Protein AF-A0A963AF24-F1 (afdb_monomer_lite)

Structure (mmCIF, N/CA/C/O backbone):
data_AF-A0A963AF24-F1
#
_entry.id   AF-A0A963AF24-F1
#
loop_
_atom_site.group_PDB
_atom_site.id
_atom_site.type_symbol
_atom_site.label_atom_id
_atom_site.label_alt_id
_atom_site.label_comp_id
_atom_site.label_asym_id
_atom_site.label_entity_id
_atom_site.label_seq_id
_atom_site.pdbx_PDB_ins_code
_atom_site.Cartn_x
_atom_site.Cartn_y
_atom_site.Cartn_z
_atom_site.occupancy
_atom_site.B_iso_or_equiv
_atom_site.auth_seq_id
_atom_site.auth_comp_id
_atom_site.auth_asym_id
_atom_site.auth_atom_id
_atom_site.pdbx_PDB_model_num
ATOM 1 N N . MET A 1 1 ? 6.919 -25.438 -30.144 1.00 64.38 1 MET A N 1
ATOM 2 C CA . MET A 1 1 ? 6.773 -24.049 -30.618 1.00 64.38 1 MET A CA 1
ATOM 3 C C . MET A 1 1 ? 5.311 -23.884 -30.975 1.00 64.38 1 MET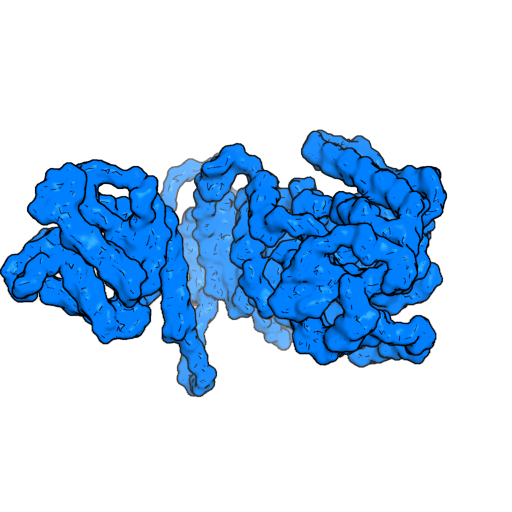 A C 1
ATOM 5 O O . MET A 1 1 ? 4.815 -24.747 -31.686 1.00 64.38 1 MET A O 1
ATOM 9 N N . VAL A 1 2 ? 4.622 -22.890 -30.414 1.00 81.25 2 VAL A N 1
ATOM 10 C CA . VAL A 1 2 ? 3.179 -22.693 -30.647 1.00 81.25 2 VAL A CA 1
ATOM 11 C C . VAL A 1 2 ? 2.986 -22.059 -32.022 1.00 81.25 2 VAL A C 1
ATOM 13 O O . VAL A 1 2 ? 3.573 -21.013 -32.298 1.00 81.25 2 VAL A O 1
ATOM 16 N N . LYS A 1 3 ? 2.185 -22.673 -32.889 1.00 89.19 3 LYS A N 1
ATOM 17 C CA . LYS A 1 3 ? 1.864 -22.167 -34.226 1.00 89.19 3 LYS A CA 1
ATOM 18 C C . LYS A 1 3 ? 0.645 -21.258 -34.165 1.00 89.19 3 LYS A C 1
ATOM 20 O O . LYS A 1 3 ? -0.447 -21.695 -33.807 1.00 89.19 3 LYS A O 1
ATOM 25 N N . ILE A 1 4 ? 0.807 -19.997 -34.544 1.00 91.94 4 ILE A N 1
ATOM 26 C CA . ILE A 1 4 ? -0.261 -18.995 -34.508 1.00 91.94 4 ILE A CA 1
ATOM 27 C C . ILE A 1 4 ? -0.569 -18.553 -35.932 1.00 91.94 4 ILE A C 1
ATOM 29 O O . ILE A 1 4 ? 0.299 -18.018 -36.617 1.00 91.94 4 ILE A O 1
ATOM 33 N N . TYR A 1 5 ? -1.814 -18.743 -36.361 1.00 93.44 5 TYR A N 1
ATOM 34 C CA . TYR A 1 5 ? -2.287 -18.319 -37.676 1.00 93.44 5 TYR A CA 1
ATOM 35 C C . TYR A 1 5 ? -3.059 -17.001 -37.586 1.00 93.44 5 TYR A C 1
ATOM 37 O O . TYR A 1 5 ? -4.019 -16.908 -36.817 1.00 93.44 5 TYR A O 1
ATOM 45 N N . ILE A 1 6 ? -2.670 -15.995 -38.378 1.00 92.88 6 ILE A N 1
ATOM 46 C CA . ILE A 1 6 ? -3.305 -14.665 -38.381 1.00 92.88 6 ILE A CA 1
ATOM 47 C C . ILE A 1 6 ? -4.100 -14.447 -39.672 1.00 92.88 6 ILE A C 1
ATOM 49 O O . ILE A 1 6 ? -3.539 -14.124 -40.727 1.00 92.88 6 ILE A O 1
ATOM 53 N N . SER A 1 7 ? -5.424 -14.528 -39.556 1.00 93.69 7 SER A N 1
ATOM 54 C CA . SER A 1 7 ? -6.385 -14.287 -40.632 1.00 93.69 7 SER A CA 1
ATOM 55 C C . SER A 1 7 ? -6.977 -12.881 -40.558 1.00 93.69 7 SER A C 1
ATOM 57 O O . SER A 1 7 ? -7.472 -12.453 -39.514 1.00 93.69 7 SER A O 1
ATOM 59 N N . SER A 1 8 ? -6.938 -12.165 -41.681 1.00 93.19 8 SER A N 1
ATOM 60 C CA . SER A 1 8 ? -7.681 -10.922 -41.900 1.00 93.19 8 SER A CA 1
ATOM 61 C C . SER A 1 8 ? -7.655 -10.543 -43.380 1.00 93.19 8 SER A C 1
ATOM 63 O O . SER A 1 8 ? -6.894 -11.110 -44.168 1.00 93.19 8 SER A O 1
ATOM 65 N N . THR A 1 9 ? -8.439 -9.537 -43.768 1.00 89.25 9 THR A N 1
ATOM 66 C CA . THR A 1 9 ? -8.157 -8.787 -44.998 1.00 89.25 9 THR A CA 1
ATOM 67 C C . THR A 1 9 ? -6.826 -8.038 -44.854 1.00 89.25 9 THR A C 1
ATOM 69 O O . THR A 1 9 ? -6.368 -7.789 -43.737 1.00 89.25 9 THR A O 1
ATOM 72 N N . PHE A 1 10 ? -6.145 -7.764 -45.972 1.00 85.94 10 PHE A N 1
ATOM 73 C CA . PHE A 1 10 ? -4.776 -7.241 -45.932 1.00 85.94 10 PHE A CA 1
ATOM 74 C C . PHE A 1 10 ? -4.718 -5.713 -45.972 1.00 85.94 10 PHE A C 1
ATOM 76 O O . PHE A 1 10 ? -4.342 -5.100 -44.983 1.00 85.94 10 PHE A O 1
ATOM 83 N N . GLU A 1 11 ? -5.098 -5.099 -47.096 1.00 83.19 11 GLU A N 1
ATOM 84 C CA . GLU A 1 11 ? -4.860 -3.667 -47.358 1.00 83.19 11 GLU A CA 1
ATOM 85 C C . GLU A 1 11 ? -5.408 -2.735 -46.267 1.00 83.19 11 GLU A C 1
ATOM 87 O O . GLU A 1 11 ? -4.736 -1.793 -45.860 1.00 83.19 11 GLU A O 1
ATOM 92 N N . ASP A 1 12 ? -6.602 -3.019 -45.747 1.00 88.31 12 ASP A N 1
ATOM 93 C CA . ASP A 1 12 ? -7.265 -2.203 -44.726 1.00 88.31 12 ASP A CA 1
ATOM 94 C C . ASP A 1 12 ? -6.718 -2.423 -43.310 1.00 88.31 12 ASP A C 1
ATOM 96 O O . ASP A 1 12 ? -6.892 -1.573 -42.438 1.00 88.31 12 ASP A O 1
ATOM 100 N N . LEU A 1 13 ? -6.042 -3.549 -43.075 1.00 91.62 13 LEU A N 1
ATOM 101 C CA . LEU A 1 13 ? -5.543 -3.959 -41.762 1.00 91.62 13 LEU A CA 1
ATOM 102 C C . LEU A 1 13 ? -4.023 -4.127 -41.727 1.00 91.62 13 LEU A C 1
ATOM 104 O O . LEU A 1 13 ? -3.492 -4.622 -40.738 1.00 91.62 13 LEU A O 1
ATOM 108 N N . LYS A 1 14 ? -3.297 -3.689 -42.756 1.00 87.56 14 LYS A N 1
ATOM 109 C CA . LYS A 1 14 ? -1.850 -3.897 -42.883 1.00 87.56 14 LYS A CA 1
ATOM 110 C C . LYS A 1 14 ? -1.076 -3.437 -41.643 1.00 87.56 14 LYS A C 1
ATOM 112 O O . LYS A 1 14 ? -0.329 -4.218 -41.062 1.00 87.56 14 LYS A O 1
ATOM 117 N N . GLU A 1 15 ? -1.330 -2.215 -41.173 1.00 84.25 15 GLU A N 1
ATOM 118 C CA . GLU A 1 15 ? -0.678 -1.674 -39.969 1.00 84.25 15 GLU A CA 1
ATOM 119 C C . GLU A 1 15 ? -1.105 -2.381 -38.672 1.00 84.25 15 GLU A C 1
ATOM 121 O O . GLU A 1 15 ? -0.341 -2.466 -37.711 1.00 84.25 15 GLU A O 1
ATOM 126 N N . TYR A 1 16 ? -2.338 -2.888 -38.634 1.00 90.94 16 TYR A N 1
ATOM 127 C CA . TYR A 1 16 ? -2.889 -3.625 -37.498 1.00 90.94 16 TYR A CA 1
ATOM 128 C C . TYR A 1 16 ? -2.245 -5.011 -37.392 1.00 90.94 16 TYR A C 1
ATOM 130 O O . TYR A 1 16 ? -1.816 -5.420 -36.313 1.00 90.94 16 TYR A O 1
ATOM 138 N N . ARG A 1 17 ? -2.125 -5.709 -38.526 1.00 90.06 17 ARG A N 1
ATOM 139 C CA . ARG A 1 17 ? -1.441 -7.000 -38.646 1.00 90.06 17 ARG A CA 1
ATOM 140 C C . ARG A 1 17 ? 0.031 -6.872 -38.294 1.00 90.06 17 ARG A C 1
ATOM 142 O O . ARG A 1 17 ? 0.529 -7.680 -37.519 1.00 90.06 17 ARG A O 1
ATOM 149 N N . GLU A 1 18 ? 0.707 -5.845 -38.804 1.00 84.62 18 GLU A N 1
ATOM 150 C CA . GLU A 1 18 ? 2.113 -5.595 -38.497 1.00 84.62 18 GLU A CA 1
ATOM 151 C C . GLU A 1 18 ? 2.326 -5.411 -36.991 1.00 84.62 18 GLU A C 1
ATOM 153 O O . GLU A 1 18 ? 3.177 -6.083 -36.413 1.00 84.62 18 GLU A O 1
ATOM 158 N N . ALA A 1 19 ? 1.495 -4.605 -36.322 1.00 82.56 19 ALA A N 1
ATOM 159 C CA . ALA A 1 19 ? 1.569 -4.429 -34.871 1.00 82.56 19 ALA A CA 1
ATOM 160 C C . ALA A 1 19 ? 1.388 -5.755 -34.104 1.00 82.56 19 ALA A C 1
ATOM 162 O O . ALA A 1 19 ? 2.150 -6.048 -33.180 1.00 82.56 19 ALA A O 1
ATOM 163 N N . VAL A 1 20 ? 0.422 -6.585 -34.512 1.00 85.75 20 VAL A N 1
ATOM 164 C CA . VAL A 1 20 ? 0.174 -7.907 -33.912 1.00 85.75 20 VAL A CA 1
ATOM 165 C C . VAL A 1 20 ? 1.356 -8.854 -34.139 1.00 85.75 20 VAL A C 1
ATOM 167 O O . VAL A 1 20 ? 1.854 -9.449 -33.185 1.00 85.75 20 VAL A O 1
ATOM 170 N N . VAL A 1 21 ? 1.837 -8.982 -35.378 1.00 82.38 21 VAL A N 1
ATOM 171 C CA . VAL A 1 21 ? 2.965 -9.857 -35.737 1.00 82.38 21 VAL A CA 1
ATOM 172 C C . VAL A 1 21 ? 4.227 -9.441 -34.984 1.00 82.38 21 VAL A C 1
ATOM 174 O O . VAL A 1 21 ? 4.920 -10.303 -34.445 1.00 82.38 21 VAL A O 1
ATOM 177 N N . GLN A 1 22 ? 4.513 -8.139 -34.898 1.00 78.38 22 GLN A N 1
ATOM 178 C CA . GLN A 1 22 ? 5.679 -7.618 -34.183 1.00 78.38 22 GLN A CA 1
ATOM 179 C C . GLN A 1 22 ? 5.627 -7.962 -32.690 1.00 78.38 22 GLN A C 1
ATOM 181 O O . GLN A 1 22 ? 6.621 -8.438 -32.145 1.00 78.38 22 GLN A O 1
ATOM 186 N N . LEU A 1 23 ? 4.480 -7.786 -32.021 1.00 72.06 23 LEU A N 1
ATOM 187 C CA . LEU A 1 23 ? 4.353 -8.153 -30.604 1.00 72.06 23 LEU A CA 1
ATOM 188 C C . LEU A 1 23 ? 4.392 -9.669 -30.381 1.00 72.06 23 LEU A C 1
ATOM 190 O O . LEU A 1 23 ? 5.038 -10.130 -29.440 1.00 72.06 23 LEU A O 1
ATOM 194 N N . LEU A 1 24 ? 3.766 -10.462 -31.254 1.00 77.19 24 LEU A N 1
ATOM 195 C CA . LEU A 1 24 ? 3.783 -11.919 -31.124 1.00 77.19 24 LEU A CA 1
ATOM 196 C C . LEU A 1 24 ? 5.180 -12.508 -31.360 1.00 77.19 24 LEU A C 1
ATOM 198 O O . LEU A 1 24 ? 5.581 -13.387 -30.594 1.00 77.19 24 LEU A O 1
ATOM 202 N N . LYS A 1 25 ? 5.940 -11.990 -32.342 1.00 72.62 25 LYS A N 1
ATOM 203 C CA . LYS A 1 25 ? 7.338 -12.383 -32.609 1.00 72.62 25 LYS A CA 1
ATOM 204 C C . LYS A 1 25 ? 8.274 -11.989 -31.453 1.00 72.62 25 LYS A C 1
ATOM 206 O O . LYS A 1 25 ? 9.169 -12.763 -31.125 1.00 72.62 25 LYS A O 1
ATOM 211 N N . LYS A 1 26 ? 8.033 -10.854 -30.777 1.00 57.94 26 LYS A N 1
ATOM 212 C CA . LYS A 1 26 ? 8.800 -10.415 -29.588 1.00 57.94 26 LYS A CA 1
ATOM 213 C C . LYS A 1 26 ? 8.676 -11.353 -28.378 1.00 57.94 26 LYS A C 1
ATOM 215 O O . LYS A 1 26 ? 9.557 -11.338 -27.529 1.00 57.94 26 LYS A O 1
ATOM 220 N N . GLY A 1 27 ? 7.622 -12.168 -28.294 1.00 53.84 27 GLY A N 1
ATOM 221 C CA . GLY A 1 27 ? 7.412 -13.096 -27.175 1.00 53.84 27 GLY A CA 1
ATOM 222 C C . GLY A 1 27 ? 8.244 -14.385 -27.209 1.00 53.84 27 GLY A C 1
ATOM 223 O O . GLY A 1 27 ? 8.290 -15.077 -26.198 1.00 53.84 27 GLY A O 1
ATOM 224 N N . GLY A 1 28 ? 8.902 -14.711 -28.332 1.00 53.56 28 GLY A N 1
ATOM 225 C CA . GLY A 1 28 ? 9.698 -15.938 -28.493 1.00 53.56 28 GLY A CA 1
ATOM 226 C C . GLY A 1 28 ? 8.873 -17.239 -28.496 1.00 53.56 28 GLY A C 1
ATOM 227 O O . GLY A 1 28 ? 7.708 -17.261 -28.115 1.00 53.56 28 GLY A O 1
ATOM 228 N N . GLY A 1 29 ? 9.450 -18.347 -28.984 1.00 62.84 29 GLY A N 1
ATOM 229 C CA . GLY A 1 29 ? 8.836 -19.688 -28.884 1.00 62.84 29 GLY A CA 1
ATOM 230 C C . GLY A 1 29 ? 7.552 -19.924 -29.700 1.00 62.84 29 GLY A C 1
ATOM 231 O O . GLY A 1 29 ? 6.893 -20.957 -29.524 1.00 62.84 29 GLY A O 1
ATOM 232 N N . ARG A 1 30 ? 7.222 -19.006 -30.615 1.00 78.75 30 ARG A N 1
ATOM 233 C CA . ARG A 1 30 ? 6.021 -19.021 -31.457 1.00 78.75 30 ARG A CA 1
ATOM 234 C C . ARG A 1 30 ? 6.399 -18.988 -32.932 1.00 78.75 30 ARG A C 1
ATOM 236 O O . ARG A 1 30 ? 7.266 -18.218 -33.337 1.00 78.75 30 ARG A O 1
ATOM 243 N N . GLU A 1 31 ? 5.709 -19.785 -33.729 1.00 83.38 31 GLU A N 1
ATOM 244 C CA . GLU A 1 31 ? 5.783 -19.750 -35.185 1.00 83.38 31 GLU A CA 1
ATOM 245 C C . GLU A 1 31 ? 4.555 -18.993 -35.692 1.00 83.38 31 GLU A C 1
ATOM 247 O O . GLU A 1 31 ? 3.421 -19.412 -35.457 1.00 83.38 31 GLU A O 1
ATOM 252 N N . ILE A 1 32 ? 4.769 -17.841 -36.330 1.00 84.56 32 ILE A N 1
ATOM 253 C CA . ILE A 1 32 ? 3.676 -17.000 -36.826 1.00 84.56 32 ILE A CA 1
ATOM 254 C C . ILE A 1 32 ? 3.457 -17.308 -38.301 1.00 84.56 32 ILE A C 1
ATOM 256 O O . ILE A 1 32 ? 4.332 -17.060 -39.124 1.00 84.56 32 ILE A O 1
ATOM 260 N N . LEU A 1 33 ? 2.276 -17.827 -38.621 1.00 82.25 33 LEU A N 1
ATOM 261 C CA . LEU A 1 33 ? 1.818 -18.066 -39.980 1.00 82.25 33 LEU A CA 1
ATOM 262 C C . LEU A 1 33 ? 0.947 -16.879 -40.394 1.00 82.25 33 LEU A C 1
ATOM 264 O O . LEU A 1 33 ? -0.201 -16.733 -39.962 1.00 82.25 33 LEU A O 1
ATOM 268 N N . ALA A 1 34 ? 1.527 -15.989 -41.194 1.00 75.94 34 ALA A N 1
ATOM 269 C CA . ALA A 1 34 ? 0.881 -14.776 -41.670 1.00 75.94 34 ALA A CA 1
ATOM 270 C C . ALA A 1 34 ? 1.084 -14.619 -43.183 1.00 75.94 34 ALA A C 1
ATOM 272 O O . ALA A 1 34 ? 2.007 -15.183 -43.772 1.00 75.94 34 ALA A O 1
ATOM 273 N N . MET A 1 35 ? 0.193 -13.871 -43.834 1.00 66.25 35 MET A N 1
ATOM 274 C CA . MET A 1 35 ? 0.180 -13.744 -45.293 1.00 66.25 35 MET A CA 1
ATOM 275 C C . MET A 1 35 ? 1.401 -13.031 -45.893 1.00 66.25 35 MET A C 1
ATOM 277 O O . MET A 1 35 ? 1.653 -13.133 -47.089 1.00 66.25 35 MET A O 1
ATOM 281 N N . GLU A 1 36 ? 2.160 -12.336 -45.060 1.00 64.00 36 GLU A N 1
ATOM 282 C CA . GLU A 1 36 ? 3.356 -11.568 -45.384 1.00 64.00 36 GLU A CA 1
ATOM 283 C C . GLU A 1 36 ? 4.596 -12.450 -45.587 1.00 64.00 36 GLU A C 1
ATOM 285 O O . GLU A 1 36 ? 5.526 -12.048 -46.282 1.00 64.00 36 GLU A O 1
ATOM 290 N N . ASP A 1 37 ? 4.595 -13.655 -45.012 1.00 56.22 37 ASP A N 1
ATOM 291 C CA . ASP A 1 37 ? 5.736 -14.575 -45.030 1.00 56.22 37 ASP A CA 1
ATOM 292 C C . ASP A 1 37 ? 5.703 -15.531 -46.255 1.00 56.22 37 ASP A C 1
ATOM 294 O O . ASP A 1 37 ? 6.592 -16.368 -46.430 1.00 56.22 37 ASP A O 1
ATOM 298 N N . TYR A 1 38 ? 4.713 -15.404 -47.155 1.00 60.25 38 TYR A N 1
ATOM 299 C CA . TYR A 1 38 ? 4.668 -16.175 -48.406 1.00 60.25 38 TYR A CA 1
ATOM 300 C C . TYR A 1 38 ? 5.493 -15.490 -49.509 1.00 60.25 38 TYR A C 1
ATOM 302 O O . TYR A 1 38 ? 5.219 -14.361 -49.913 1.00 60.25 38 TYR A O 1
ATOM 310 N N . LEU A 1 39 ? 6.509 -16.197 -50.019 1.00 43.81 39 LEU A N 1
ATOM 311 C CA . LEU A 1 39 ? 7.390 -15.723 -51.091 1.00 43.81 39 LEU A CA 1
ATOM 312 C C . LEU A 1 39 ? 6.596 -15.307 -52.338 1.00 43.81 39 LEU A C 1
ATOM 314 O O . LEU A 1 39 ? 5.686 -16.008 -52.776 1.00 43.81 39 LEU A O 1
ATOM 318 N N . ALA A 1 40 ? 6.988 -14.175 -52.927 1.00 41.09 40 ALA A N 1
ATOM 319 C CA . ALA A 1 40 ? 6.382 -13.585 -54.114 1.00 41.09 40 ALA A CA 1
ATOM 320 C C . ALA A 1 40 ? 6.554 -14.478 -55.356 1.00 41.09 40 ALA A C 1
ATOM 322 O O . ALA A 1 40 ? 7.473 -14.275 -56.149 1.00 41.09 40 ALA A O 1
ATOM 323 N N . LYS A 1 41 ? 5.678 -15.474 -55.505 1.00 38.25 41 LYS A N 1
ATOM 324 C CA . LYS A 1 41 ? 5.239 -16.098 -56.760 1.00 38.25 41 LYS A CA 1
ATOM 325 C C . LYS A 1 41 ? 4.058 -17.034 -56.460 1.00 38.25 41 LYS A C 1
ATOM 327 O O . LYS A 1 41 ? 4.168 -17.933 -55.637 1.00 38.25 41 LYS A O 1
ATOM 332 N N . ASP A 1 42 ? 2.971 -16.780 -57.183 1.00 39.28 42 ASP A N 1
ATOM 333 C CA . ASP A 1 42 ? 1.730 -17.555 -57.320 1.00 39.28 42 ASP A CA 1
ATOM 334 C C . ASP A 1 42 ? 0.642 -17.393 -56.240 1.00 39.28 42 ASP A C 1
ATOM 336 O O . ASP A 1 42 ? 0.876 -17.394 -55.034 1.00 39.28 42 ASP A O 1
ATOM 340 N N . GLN A 1 43 ? -0.590 -17.182 -56.725 1.00 51.22 43 GLN A N 1
ATOM 341 C CA . GLN A 1 43 ? -1.811 -16.976 -55.942 1.00 51.22 43 GLN A CA 1
ATOM 342 C C . GLN A 1 43 ? -1.958 -18.034 -54.846 1.00 51.22 43 GLN A C 1
ATOM 344 O O . GLN A 1 43 ? -1.800 -19.219 -55.120 1.00 51.22 43 GLN A O 1
ATOM 349 N N . ARG A 1 44 ? -2.333 -17.602 -53.634 1.00 57.78 44 ARG A N 1
ATOM 350 C CA . ARG A 1 44 ? -2.631 -18.463 -52.479 1.00 57.78 44 ARG A CA 1
ATOM 351 C C . ARG A 1 44 ? -3.677 -19.520 -52.882 1.00 57.78 44 ARG A C 1
ATOM 353 O O . ARG A 1 44 ? -4.841 -19.153 -53.066 1.00 57.78 44 ARG A O 1
ATOM 360 N N . PRO A 1 45 ? -3.327 -20.812 -53.027 1.00 68.19 45 PRO A N 1
ATOM 361 C CA . PRO A 1 45 ? -4.342 -21.838 -53.201 1.00 68.19 45 PRO A CA 1
ATOM 362 C C . PRO A 1 45 ? -5.148 -21.892 -51.901 1.00 68.19 45 PRO A C 1
ATOM 364 O O . PRO A 1 45 ? -4.558 -21.961 -50.820 1.00 68.19 45 PRO A O 1
ATOM 367 N N . LEU A 1 46 ? -6.480 -21.818 -51.993 1.00 79.44 46 LEU A N 1
ATOM 368 C CA . LEU A 1 46 ? -7.380 -21.875 -50.833 1.00 79.44 46 LEU A CA 1
ATOM 369 C C . LEU A 1 46 ? -7.013 -23.046 -49.905 1.00 79.44 46 LEU A C 1
ATOM 371 O O . LEU A 1 46 ? -6.939 -22.866 -48.695 1.00 79.44 46 LEU A O 1
ATOM 375 N N . GLU A 1 47 ? -6.693 -24.201 -50.490 1.00 79.69 47 GLU A N 1
ATOM 376 C CA . GLU A 1 47 ? -6.281 -25.422 -49.789 1.00 79.69 47 GLU A CA 1
ATOM 377 C C . GLU A 1 47 ? -5.102 -25.188 -48.836 1.00 79.69 47 GLU A C 1
ATOM 379 O O . GLU A 1 47 ? -5.202 -25.522 -47.661 1.00 79.69 47 GLU A O 1
ATOM 384 N N . LYS A 1 48 ? -4.052 -24.480 -49.271 1.00 80.19 48 LYS A N 1
ATOM 385 C CA . LYS A 1 48 ? -2.888 -24.195 -48.418 1.00 80.19 48 LYS A CA 1
ATOM 386 C C . LYS A 1 48 ? -3.241 -23.329 -47.204 1.00 80.19 48 LYS A C 1
ATOM 388 O O . LYS A 1 48 ? -2.713 -23.547 -46.121 1.00 80.19 48 LYS A O 1
ATOM 393 N N . CYS A 1 49 ? -4.140 -22.356 -47.366 1.00 83.06 49 CYS A N 1
ATOM 394 C CA . CYS A 1 49 ? -4.590 -21.523 -46.243 1.00 83.06 49 CYS A CA 1
ATOM 395 C C . CYS A 1 49 ? -5.335 -22.367 -45.207 1.00 83.06 49 CYS A C 1
ATOM 397 O O . CYS A 1 49 ? -5.147 -22.194 -44.008 1.00 83.06 49 CYS A O 1
ATOM 399 N N . LEU A 1 50 ? -6.181 -23.286 -45.678 1.00 86.81 50 LEU A N 1
ATOM 400 C CA . LEU A 1 50 ? -6.945 -24.174 -44.810 1.00 86.81 50 LEU A CA 1
ATOM 401 C C . LEU A 1 50 ? -6.044 -25.201 -44.115 1.00 86.81 50 LEU A C 1
ATOM 403 O O . LEU A 1 50 ? -6.276 -25.482 -42.941 1.00 86.81 50 LEU A O 1
ATOM 407 N N . ASP A 1 51 ? -5.005 -25.697 -44.790 1.00 84.25 51 ASP A N 1
ATOM 408 C CA . ASP A 1 51 ? -3.997 -26.587 -44.203 1.00 84.25 51 ASP A CA 1
ATOM 409 C C . ASP A 1 51 ? -3.176 -25.875 -43.120 1.00 84.25 51 ASP A C 1
ATOM 411 O O . ASP A 1 51 ? -3.000 -26.414 -42.026 1.00 84.25 51 ASP A O 1
ATOM 415 N N . ASP A 1 52 ? -2.739 -24.637 -43.372 1.00 84.56 52 ASP A N 1
ATOM 416 C CA . ASP A 1 52 ? -2.004 -23.830 -42.391 1.00 84.56 52 ASP A CA 1
ATOM 417 C C . ASP A 1 52 ? -2.882 -23.496 -41.169 1.00 84.56 52 ASP A C 1
ATOM 419 O O . ASP A 1 52 ? -2.418 -23.571 -40.028 1.00 84.56 52 ASP A O 1
ATOM 423 N N . VAL A 1 53 ? -4.175 -23.199 -41.377 1.00 88.94 53 VAL A N 1
ATOM 424 C CA . VAL A 1 53 ? -5.146 -23.051 -40.279 1.00 88.94 53 VAL A CA 1
ATOM 425 C C . VAL A 1 53 ? -5.311 -24.365 -39.529 1.00 88.94 53 VAL A C 1
ATOM 427 O O . VAL A 1 53 ? -5.335 -24.356 -38.302 1.00 88.94 53 VAL A O 1
ATOM 430 N N . ALA A 1 54 ? -5.432 -25.501 -40.215 1.00 86.62 54 ALA A N 1
ATOM 431 C CA . ALA A 1 54 ? -5.585 -26.801 -39.567 1.00 86.62 54 ALA A CA 1
ATOM 432 C C . ALA A 1 54 ? -4.353 -27.154 -38.717 1.00 86.62 54 ALA A C 1
ATOM 434 O O . ALA A 1 54 ? -4.513 -27.612 -37.586 1.00 86.62 54 ALA A O 1
ATOM 435 N N . ALA A 1 55 ? -3.154 -26.850 -39.215 1.00 83.94 55 ALA A N 1
ATOM 436 C CA . ALA A 1 55 ? -1.876 -27.123 -38.566 1.00 83.94 55 ALA A CA 1
ATOM 437 C C . ALA A 1 55 ? -1.494 -26.134 -37.449 1.00 83.94 55 ALA A C 1
ATOM 439 O O . ALA A 1 55 ? -0.511 -26.385 -36.749 1.00 83.94 55 ALA A O 1
ATOM 440 N N . SER A 1 56 ? -2.217 -25.020 -37.280 1.00 91.25 56 SER A N 1
ATOM 441 C CA . SER A 1 56 ? -1.942 -24.064 -36.204 1.00 91.25 56 SER A CA 1
ATOM 442 C C . SER A 1 56 ? -2.487 -24.529 -34.849 1.00 91.25 56 SER A C 1
ATOM 444 O O . SER A 1 56 ? -3.468 -25.267 -34.769 1.00 91.25 56 SER A O 1
ATOM 446 N N . ASP A 1 57 ? -1.882 -24.067 -33.762 1.00 87.88 57 ASP A N 1
ATOM 447 C CA . ASP A 1 57 ? -2.375 -24.286 -32.400 1.00 87.88 57 ASP A CA 1
ATOM 448 C C . ASP A 1 57 ? -3.398 -23.211 -32.006 1.00 87.88 57 ASP A C 1
ATOM 450 O O . ASP A 1 57 ? -4.391 -23.486 -31.332 1.00 87.88 57 ASP A O 1
ATOM 454 N N . VAL A 1 58 ? -3.180 -21.981 -32.484 1.00 92.00 58 VAL A N 1
ATOM 455 C CA . VAL A 1 58 ? -4.034 -20.817 -32.227 1.00 92.00 58 VAL A CA 1
ATOM 456 C C . VAL A 1 58 ? -4.424 -20.158 -33.548 1.00 92.00 58 VAL A C 1
ATOM 458 O O . VAL A 1 58 ? -3.596 -19.984 -34.446 1.00 92.00 58 VAL A O 1
ATOM 461 N N . TYR A 1 59 ? -5.692 -19.772 -33.668 1.00 95.25 59 TYR A N 1
ATOM 462 C CA . TYR A 1 59 ? -6.217 -18.974 -34.772 1.00 95.25 59 TYR A CA 1
ATOM 463 C C . TYR A 1 59 ? -6.636 -17.587 -34.276 1.00 95.25 59 TYR A C 1
ATOM 465 O O . TYR A 1 59 ? -7.436 -17.468 -33.344 1.00 95.25 59 TYR A O 1
ATOM 473 N N . ILE A 1 60 ? -6.130 -16.547 -34.937 1.00 95.25 60 ILE A N 1
ATOM 474 C CA . ILE A 1 60 ? -6.449 -15.141 -34.685 1.00 95.25 60 ILE A CA 1
ATOM 475 C C . ILE A 1 60 ? -7.168 -14.584 -35.916 1.00 95.25 60 ILE A C 1
ATOM 477 O O . ILE A 1 60 ? -6.550 -14.398 -36.962 1.00 95.25 60 ILE A O 1
ATOM 481 N N . GLY A 1 61 ? -8.470 -14.317 -35.795 1.00 95.31 61 GLY A N 1
ATOM 482 C CA . GLY A 1 61 ? -9.278 -13.685 -36.842 1.00 95.31 61 GLY A CA 1
ATOM 483 C C . GLY A 1 61 ? -9.524 -12.210 -36.541 1.00 95.31 61 GLY A C 1
ATOM 484 O O . GLY A 1 61 ? -10.152 -11.899 -35.529 1.00 95.31 61 GLY A O 1
ATOM 485 N N . ILE A 1 62 ? -9.052 -11.310 -37.405 1.00 96.62 62 ILE A N 1
ATOM 486 C CA . ILE A 1 62 ? -9.214 -9.855 -37.270 1.00 96.62 62 ILE A CA 1
ATOM 487 C C . ILE A 1 62 ? -10.131 -9.373 -38.395 1.00 96.62 62 ILE A C 1
ATOM 489 O O . ILE A 1 62 ? -9.797 -9.526 -39.571 1.00 96.62 62 ILE A O 1
ATOM 493 N N . PHE A 1 63 ? -11.272 -8.775 -38.046 1.00 95.25 63 PHE A N 1
ATOM 494 C CA . PHE A 1 63 ? -12.258 -8.325 -39.030 1.00 95.25 63 PHE A CA 1
ATOM 495 C C . PHE A 1 63 ? -12.655 -6.862 -38.816 1.00 95.25 63 PHE A C 1
ATOM 497 O O . PHE A 1 63 ? -12.954 -6.425 -37.701 1.00 95.25 63 PHE A O 1
ATOM 504 N N . ALA A 1 64 ? -12.676 -6.117 -39.921 1.00 93.88 64 ALA A N 1
ATOM 505 C CA . ALA A 1 64 ? -13.101 -4.725 -39.974 1.00 93.88 64 ALA A CA 1
ATOM 506 C C . ALA A 1 64 ? -14.317 -4.570 -40.903 1.00 93.88 64 ALA A C 1
ATOM 508 O O . ALA A 1 64 ? -15.358 -5.175 -40.650 1.00 93.88 64 ALA A O 1
ATOM 509 N N . TRP A 1 65 ? -14.198 -3.764 -41.956 1.00 93.38 65 TRP A N 1
ATOM 510 C CA . TRP A 1 65 ? -15.315 -3.357 -42.817 1.00 93.38 65 TRP A CA 1
ATOM 511 C C . TRP A 1 65 ? -15.289 -3.983 -44.215 1.00 93.38 65 TRP A C 1
ATOM 513 O O . TRP A 1 65 ? -16.142 -3.668 -45.042 1.00 93.38 65 TRP A O 1
ATOM 523 N N . ARG A 1 66 ? -14.328 -4.876 -44.478 1.00 92.00 66 ARG A N 1
ATOM 524 C CA . ARG A 1 66 ? -14.184 -5.578 -45.756 1.00 92.00 66 ARG A CA 1
ATOM 525 C C . ARG A 1 66 ? -14.473 -7.062 -45.618 1.00 92.00 66 ARG A C 1
ATOM 527 O O . ARG A 1 66 ? -13.983 -7.711 -44.694 1.00 92.00 66 ARG A O 1
ATOM 534 N N . TYR A 1 67 ? -15.208 -7.617 -46.575 1.00 91.69 67 TYR A N 1
ATOM 535 C CA . TYR A 1 67 ? -15.500 -9.047 -46.633 1.00 91.69 67 TYR A CA 1
ATOM 536 C C . TYR A 1 67 ? -14.300 -9.872 -47.119 1.00 91.69 67 TYR A C 1
ATOM 538 O O . TYR A 1 67 ? -14.052 -10.979 -46.637 1.00 91.69 67 TYR A O 1
ATOM 546 N N . GLY A 1 68 ? -13.519 -9.307 -48.043 1.00 88.88 68 GLY A N 1
ATOM 547 C CA . GLY A 1 68 ? -12.316 -9.924 -48.597 1.00 88.88 68 GLY A CA 1
ATOM 548 C C . GLY A 1 68 ? -12.544 -10.705 -49.894 1.00 88.88 68 GLY A C 1
ATOM 549 O O . GLY A 1 68 ? -13.620 -10.706 -50.485 1.00 88.88 68 GLY A O 1
ATOM 550 N N . PHE A 1 69 ? -11.480 -11.352 -50.372 1.00 87.69 69 PHE A N 1
ATOM 551 C CA . PHE A 1 69 ? -11.463 -12.036 -51.666 1.00 87.69 69 PHE A CA 1
ATOM 552 C C . PHE A 1 69 ? -12.230 -13.368 -51.637 1.00 87.69 69 PHE A C 1
ATOM 554 O O . PHE A 1 69 ? -12.022 -14.184 -50.738 1.00 87.69 69 PHE A O 1
ATOM 561 N N . ILE A 1 70 ? -13.063 -13.606 -52.657 1.00 89.62 70 ILE A N 1
ATOM 562 C CA . ILE A 1 70 ? -13.841 -14.840 -52.844 1.00 89.62 70 ILE A CA 1
ATOM 563 C C . ILE A 1 70 ? -13.150 -15.715 -53.906 1.00 89.62 70 ILE A C 1
ATOM 565 O O . ILE A 1 70 ? -13.129 -15.343 -55.086 1.00 89.62 70 ILE A O 1
ATOM 569 N N . PRO A 1 71 ? -12.592 -16.882 -53.536 1.00 85.81 71 PRO A N 1
ATOM 570 C CA . PRO A 1 71 ? -11.975 -17.795 -54.489 1.00 85.81 71 PRO A CA 1
ATOM 571 C C . PRO A 1 71 ? -13.038 -18.439 -55.388 1.00 85.81 71 PRO A C 1
ATOM 573 O O . PRO A 1 71 ? -14.124 -18.791 -54.928 1.00 85.81 71 PRO A O 1
ATOM 576 N N . LYS A 1 72 ? -12.717 -18.597 -56.680 1.00 82.25 72 LYS A N 1
ATOM 577 C CA . LYS A 1 72 ? -13.640 -19.132 -57.703 1.00 82.25 72 LYS A CA 1
ATOM 578 C C . LYS A 1 72 ? -13.708 -20.664 -57.748 1.00 82.25 72 LYS A C 1
ATOM 580 O O . LYS A 1 72 ? -14.669 -21.207 -58.280 1.00 82.25 72 LYS A O 1
ATOM 585 N N . GLN A 1 73 ? -12.680 -21.353 -57.254 1.00 78.62 73 GLN A N 1
ATOM 586 C CA . GLN A 1 73 ? -12.557 -22.815 -57.286 1.00 78.62 73 GLN A CA 1
ATOM 587 C C . GLN A 1 73 ? -12.833 -23.388 -55.888 1.00 78.62 73 GLN A C 1
ATOM 589 O O . GLN A 1 73 ? -12.460 -22.763 -54.899 1.00 78.62 73 GLN A O 1
ATOM 594 N N . ASN A 1 74 ? -13.482 -24.556 -55.809 1.00 75.38 74 ASN A N 1
ATOM 595 C CA . ASN A 1 74 ? -13.777 -25.285 -54.562 1.00 75.38 74 ASN A CA 1
ATOM 596 C C . ASN A 1 74 ? -14.510 -24.458 -53.477 1.00 75.38 74 ASN A C 1
ATOM 598 O O . ASN A 1 74 ? -14.292 -24.651 -52.285 1.00 75.38 74 ASN A O 1
ATOM 602 N N . ASN A 1 75 ? -15.396 -23.543 -53.891 1.00 87.06 75 ASN A N 1
ATOM 603 C CA . ASN A 1 75 ? -16.124 -22.624 -53.005 1.00 87.06 75 ASN A CA 1
ATOM 604 C C . ASN A 1 75 ? -17.601 -22.455 -53.437 1.00 87.06 75 ASN A C 1
ATOM 606 O O . ASN A 1 75 ? -17.980 -21.395 -53.945 1.00 87.06 75 ASN A O 1
ATOM 610 N N . PRO A 1 76 ? -18.438 -23.503 -53.300 1.00 84.81 76 PRO A N 1
ATOM 611 C CA . PRO A 1 76 ? -19.828 -23.491 -53.773 1.00 84.81 76 PRO A CA 1
ATOM 612 C C . PRO A 1 76 ? -20.690 -22.427 -53.076 1.00 84.81 76 PRO A C 1
ATOM 614 O O . PRO A 1 76 ? -21.551 -21.827 -53.716 1.00 84.81 76 PRO A O 1
ATOM 617 N N . ASP A 1 77 ? -20.394 -22.127 -51.809 1.00 87.19 77 ASP A N 1
ATOM 618 C CA . ASP A 1 77 ? -21.106 -21.123 -51.007 1.00 87.19 77 ASP A CA 1
ATOM 619 C C . ASP A 1 77 ? -20.597 -19.688 -51.232 1.00 87.19 77 ASP A C 1
ATOM 621 O O . ASP A 1 77 ? -21.060 -18.751 -50.579 1.00 87.19 77 ASP A O 1
ATOM 625 N N . GLN A 1 78 ? -19.631 -19.504 -52.142 1.00 89.56 78 GLN A N 1
ATOM 626 C CA . GLN A 1 78 ? -19.046 -18.214 -52.521 1.00 89.56 78 GLN A CA 1
ATOM 627 C C . GLN A 1 78 ? -18.556 -17.366 -51.332 1.00 89.56 78 GLN A C 1
ATOM 629 O O . GLN A 1 78 ? -18.734 -16.144 -51.316 1.00 89.56 78 GLN A O 1
ATOM 634 N N . LYS A 1 79 ? -17.926 -18.004 -50.343 1.00 92.69 79 LYS A N 1
ATOM 635 C CA . LYS A 1 79 ? -17.413 -17.365 -49.120 1.00 92.69 79 LYS A CA 1
ATOM 636 C C . LYS A 1 79 ? -16.042 -16.737 -49.336 1.00 92.69 79 LYS A C 1
ATOM 638 O O . LYS A 1 79 ? -15.296 -17.191 -50.203 1.00 92.69 79 LYS A O 1
ATOM 643 N N . SER A 1 80 ? -15.686 -15.705 -48.574 1.00 91.56 80 SER A N 1
ATOM 644 C CA . SER A 1 80 ? -14.329 -15.149 -48.639 1.00 91.56 80 SER A CA 1
ATOM 645 C C . SER A 1 80 ? -13.293 -16.103 -48.031 1.00 91.56 80 SER A C 1
ATOM 647 O O . SER A 1 80 ? -13.630 -16.964 -47.218 1.00 91.56 80 SER A O 1
ATOM 649 N N . ILE A 1 81 ? -12.016 -15.956 -48.408 1.00 88.75 81 ILE A N 1
ATOM 650 C CA . ILE A 1 81 ? -10.923 -16.764 -47.830 1.00 88.75 81 ILE A CA 1
ATOM 651 C C . ILE A 1 81 ? -10.901 -16.639 -46.300 1.00 88.75 81 ILE A C 1
ATOM 653 O O . ILE A 1 81 ? -10.823 -17.649 -45.612 1.00 88.75 81 ILE A O 1
ATOM 657 N N . THR A 1 82 ? -11.036 -15.426 -45.766 1.00 91.12 82 THR A N 1
ATOM 658 C CA . THR A 1 82 ? -11.030 -15.161 -44.318 1.00 91.12 82 THR A CA 1
ATOM 659 C C . THR A 1 82 ? -12.228 -15.791 -43.603 1.00 91.12 82 THR A C 1
ATOM 661 O O . THR A 1 82 ? -12.099 -16.291 -42.485 1.00 91.12 82 THR A O 1
ATOM 664 N N . GLU A 1 83 ? -13.395 -15.838 -44.254 1.00 94.19 83 GLU A N 1
ATOM 665 C CA . GLU A 1 83 ? -14.571 -16.542 -43.738 1.00 94.19 83 GLU A CA 1
ATOM 666 C C . GLU A 1 83 ? -14.358 -18.069 -43.698 1.00 94.19 83 GLU A C 1
ATOM 668 O O . GLU A 1 83 ? -14.758 -18.736 -42.735 1.00 94.19 83 GLU A O 1
ATOM 673 N N . LEU A 1 84 ? -13.725 -18.626 -44.736 1.00 93.19 84 LEU A N 1
ATOM 674 C CA . LEU A 1 84 ? -13.401 -20.052 -44.838 1.00 93.19 84 LEU A CA 1
ATOM 675 C C . LEU A 1 84 ? -12.328 -20.467 -43.815 1.00 93.19 84 LEU A C 1
ATOM 677 O O . LEU A 1 84 ? -12.468 -21.510 -43.177 1.00 93.19 84 LEU A O 1
ATOM 681 N N . GLU A 1 85 ? -11.310 -19.632 -43.597 1.00 93.50 85 GLU A N 1
ATOM 682 C CA . GLU A 1 85 ? -10.284 -19.816 -42.561 1.00 93.50 85 GLU A CA 1
ATOM 683 C C . GLU A 1 85 ? -10.908 -19.853 -41.153 1.00 93.50 85 GLU A C 1
ATOM 685 O O . GLU A 1 85 ? -10.629 -20.766 -40.374 1.00 93.50 85 GLU A O 1
ATOM 690 N N . TYR A 1 86 ? -11.826 -18.929 -40.840 1.00 93.88 86 TYR A N 1
ATOM 691 C CA . TYR A 1 86 ? -12.552 -18.930 -39.564 1.00 93.88 86 TYR A CA 1
ATOM 692 C C . TYR A 1 86 ? -13.369 -20.212 -39.356 1.00 93.88 86 TYR A C 1
ATOM 694 O O . TYR A 1 86 ? -13.324 -20.813 -38.280 1.00 93.88 86 TYR A O 1
ATOM 702 N N . ARG A 1 87 ? -14.096 -20.659 -40.388 1.00 93.50 87 ARG A N 1
ATOM 703 C CA . ARG A 1 87 ? -14.905 -21.890 -40.324 1.00 93.50 87 ARG A CA 1
ATOM 704 C C . ARG A 1 87 ? -14.039 -23.109 -40.057 1.00 93.50 87 ARG A C 1
ATOM 706 O O . ARG A 1 87 ? -14.367 -23.892 -39.171 1.00 93.50 87 ARG A O 1
ATOM 713 N N . LYS A 1 88 ? -12.900 -23.209 -40.745 1.00 92.12 88 LYS A N 1
ATOM 714 C CA . LYS A 1 88 ? -11.920 -24.274 -40.520 1.00 92.12 88 LYS A CA 1
ATOM 715 C C . LYS A 1 88 ? -11.368 -24.247 -39.092 1.00 92.12 88 LYS A C 1
ATOM 717 O O . LYS A 1 88 ? -11.270 -25.293 -38.461 1.00 92.12 88 LYS A O 1
ATOM 722 N N . ALA A 1 89 ? -11.075 -23.070 -38.537 1.00 90.81 89 ALA A N 1
ATOM 723 C CA . ALA A 1 89 ? -10.605 -22.949 -37.156 1.00 90.81 89 ALA A CA 1
ATOM 724 C C . ALA A 1 89 ? -11.667 -23.352 -36.114 1.00 90.81 89 ALA A C 1
ATOM 726 O O . ALA A 1 89 ? -11.320 -23.905 -35.071 1.00 90.81 89 ALA A O 1
ATOM 727 N N . LYS A 1 90 ? -12.955 -23.106 -36.391 1.00 89.06 90 LYS A N 1
ATOM 728 C CA . LYS A 1 90 ? -14.077 -23.462 -35.502 1.00 89.06 90 LYS A CA 1
ATOM 729 C C . LYS A 1 90 ? -14.384 -24.959 -35.449 1.00 89.06 90 LYS A C 1
ATOM 731 O O . LYS A 1 90 ? -15.071 -25.372 -34.518 1.00 89.06 90 LYS A O 1
ATOM 736 N N . GLU A 1 91 ? -13.853 -25.765 -36.369 1.00 87.44 91 GLU A N 1
ATOM 737 C CA . GLU A 1 91 ? -13.927 -27.233 -36.282 1.00 87.44 91 GLU A CA 1
ATOM 738 C C . GLU A 1 91 ? -13.212 -27.770 -35.022 1.00 87.44 91 GLU A C 1
ATOM 740 O O . GLU A 1 91 ? -13.544 -28.854 -34.545 1.00 87.44 91 GLU A O 1
ATOM 745 N N . VAL A 1 92 ? -12.283 -26.998 -34.434 1.00 75.44 92 VAL A N 1
ATOM 746 C CA . VAL A 1 92 ? -11.569 -27.336 -33.193 1.00 75.44 92 VAL A CA 1
ATOM 747 C C . VAL A 1 92 ? -11.971 -26.379 -32.065 1.00 75.44 92 VAL A C 1
ATOM 749 O O . VAL A 1 92 ? -11.726 -25.171 -32.114 1.00 75.44 92 VAL A O 1
ATOM 752 N N . ALA A 1 93 ? -12.580 -26.918 -31.006 1.00 71.06 93 ALA A N 1
ATOM 753 C CA . ALA A 1 93 ? -13.032 -26.125 -29.866 1.00 71.06 93 ALA A CA 1
ATOM 754 C C . ALA A 1 93 ? -11.860 -25.415 -29.157 1.00 71.06 93 ALA A C 1
ATOM 756 O O . ALA A 1 93 ? -10.850 -26.030 -28.833 1.00 71.06 93 ALA A O 1
ATOM 757 N N . GLY A 1 94 ? -12.010 -24.113 -28.883 1.00 69.12 94 GLY A N 1
ATOM 758 C CA . GLY A 1 94 ? -11.022 -23.320 -28.135 1.00 69.12 94 GLY A CA 1
ATOM 759 C C . GLY A 1 94 ? -9.820 -22.809 -28.940 1.00 69.12 94 GLY A C 1
ATOM 760 O O . GLY A 1 94 ? -8.966 -22.141 -28.364 1.00 69.12 94 GLY A O 1
ATOM 761 N N . LYS A 1 95 ? -9.768 -23.075 -30.252 1.00 83.19 95 LYS A N 1
ATOM 762 C CA . LYS A 1 95 ? -8.685 -22.638 -31.149 1.00 83.19 95 LYS A CA 1
ATOM 763 C C . LYS A 1 95 ? -8.865 -21.219 -31.702 1.00 83.19 95 LYS A C 1
ATOM 765 O O . LYS A 1 95 ? -7.880 -20.537 -31.970 1.00 83.19 95 LYS A O 1
ATOM 770 N N . ALA A 1 96 ? -10.111 -20.784 -31.901 1.00 89.62 96 ALA A N 1
ATOM 771 C CA . ALA A 1 96 ? -10.430 -19.559 -32.634 1.00 89.62 96 ALA A CA 1
ATOM 772 C C . ALA A 1 96 ? -10.710 -18.355 -31.721 1.00 89.62 96 ALA A C 1
ATOM 774 O O . ALA A 1 96 ? -11.709 -18.335 -31.000 1.00 89.62 96 ALA A O 1
ATOM 775 N N . TYR A 1 97 ? -9.884 -17.314 -31.838 1.00 91.94 97 TYR A N 1
ATOM 776 C CA . TYR A 1 97 ? -10.055 -16.027 -31.166 1.00 91.94 97 TYR A CA 1
ATOM 777 C C . TYR A 1 97 ? -10.349 -14.923 -32.180 1.00 91.94 97 TYR A C 1
ATOM 779 O O . TYR A 1 97 ? -9.638 -14.765 -33.171 1.00 91.94 97 TYR A O 1
ATOM 787 N N . THR A 1 98 ? -11.431 -14.179 -31.947 1.00 94.19 98 THR A N 1
ATOM 788 C CA . THR A 1 98 ? -11.990 -13.223 -32.914 1.00 94.19 98 THR A CA 1
ATOM 789 C C . THR A 1 98 ? -11.910 -11.794 -32.391 1.00 94.19 98 THR A C 1
ATOM 791 O O . THR A 1 98 ? -12.291 -11.527 -31.248 1.00 94.19 98 THR A O 1
ATOM 794 N N . PHE A 1 99 ? -11.452 -10.883 -33.249 1.00 95.38 99 PHE A N 1
ATOM 795 C CA . PHE A 1 99 ? -11.282 -9.464 -32.965 1.00 95.38 99 PHE A CA 1
ATOM 796 C C . PHE A 1 99 ? -12.050 -8.631 -33.994 1.00 95.38 99 PHE A C 1
ATOM 798 O O . PHE A 1 99 ? -11.819 -8.773 -35.196 1.00 95.38 99 PHE A O 1
ATOM 805 N N . LEU A 1 100 ? -12.953 -7.763 -33.532 1.00 94.44 100 LEU A N 1
ATOM 806 C CA . LEU A 1 100 ? -13.742 -6.863 -34.380 1.00 94.44 100 LEU A CA 1
ATOM 807 C C . LEU A 1 100 ? -13.396 -5.400 -34.110 1.00 94.44 100 LEU A C 1
ATOM 809 O O . LEU A 1 100 ? -13.282 -4.986 -32.956 1.00 94.44 100 LEU A O 1
ATOM 813 N N . VAL A 1 101 ? -13.304 -4.593 -35.166 1.00 94.44 101 VAL A N 1
ATOM 814 C CA . VAL A 1 101 ? -13.251 -3.136 -34.990 1.00 94.44 101 VAL A CA 1
ATOM 815 C C . VAL A 1 101 ? -14.563 -2.641 -34.364 1.00 94.44 101 VAL A C 1
ATOM 817 O O . VAL A 1 101 ? -15.643 -3.132 -34.720 1.00 94.44 101 VAL A O 1
ATOM 820 N N . LYS A 1 102 ? -14.492 -1.695 -33.418 1.00 89.38 102 LYS A N 1
ATOM 821 C CA . LYS A 1 102 ? -15.699 -1.049 -32.873 1.00 89.38 102 LYS A CA 1
ATOM 822 C C . LYS A 1 102 ? -16.408 -0.242 -33.968 1.00 89.38 102 LYS A C 1
ATOM 824 O O . LYS A 1 102 ? -15.766 0.346 -34.834 1.00 89.38 102 LYS A O 1
ATOM 829 N N . GLU A 1 103 ? -17.738 -0.238 -33.925 1.00 87.31 103 GLU A N 1
ATOM 830 C CA . GLU A 1 103 ? -18.591 0.403 -34.941 1.00 87.31 103 GLU A CA 1
ATOM 831 C C . GLU A 1 103 ? -18.431 1.934 -34.979 1.00 87.31 103 GLU A C 1
ATOM 833 O O . GLU A 1 103 ? -18.641 2.554 -36.015 1.00 87.31 103 GLU A O 1
ATOM 838 N N . ASP A 1 104 ? -18.035 2.548 -33.864 1.00 85.56 104 ASP A N 1
ATOM 839 C CA . ASP A 1 104 ? -17.865 3.995 -33.696 1.00 85.56 104 ASP A CA 1
ATOM 840 C C . ASP A 1 104 ? -16.472 4.511 -34.099 1.00 85.56 104 ASP A C 1
ATOM 842 O O . ASP A 1 104 ? -16.208 5.713 -34.040 1.00 85.56 104 ASP A O 1
ATOM 846 N N . VAL A 1 105 ? -15.572 3.622 -34.526 1.00 86.31 105 VAL A N 1
ATOM 847 C CA . VAL A 1 105 ? -14.200 3.977 -34.905 1.00 86.31 105 VAL A CA 1
ATOM 848 C C . VAL A 1 105 ? -14.181 4.554 -36.320 1.00 86.31 105 VAL A C 1
ATOM 850 O O . VAL A 1 105 ? -14.602 3.873 -37.260 1.00 86.31 105 VAL A O 1
ATOM 853 N N . PRO A 1 106 ? -13.634 5.769 -36.525 1.00 85.81 106 PRO A N 1
ATOM 854 C CA . PRO A 1 106 ? -13.457 6.316 -37.863 1.00 85.81 106 PRO A CA 1
ATOM 855 C C . PRO A 1 106 ? -12.594 5.390 -38.729 1.00 85.81 106 PRO A C 1
ATOM 857 O O . PRO A 1 106 ? -11.438 5.126 -38.403 1.00 85.81 106 PRO A O 1
ATOM 860 N N . TRP A 1 107 ? -13.144 4.919 -39.851 1.00 90.31 107 TRP A N 1
ATOM 861 C CA . TRP A 1 107 ? -12.442 4.029 -40.779 1.00 90.31 107 TRP A CA 1
ATOM 862 C C . TRP A 1 107 ? -12.302 4.661 -42.169 1.00 90.31 107 TRP A C 1
ATOM 864 O O . TRP A 1 107 ? -13.230 5.343 -42.618 1.00 90.31 107 TRP A O 1
ATOM 874 N N . PRO A 1 108 ? -11.191 4.447 -42.900 1.00 89.62 108 PRO A N 1
ATOM 875 C CA . PRO A 1 108 ? -11.046 4.985 -44.247 1.00 89.62 108 PRO A CA 1
ATOM 876 C C . PRO A 1 108 ? -12.192 4.527 -45.153 1.00 89.62 108 PRO A C 1
ATOM 878 O O . PRO A 1 108 ? -12.418 3.336 -45.340 1.00 89.62 108 PRO A O 1
ATOM 881 N N . ARG A 1 109 ? -12.923 5.485 -45.731 1.00 87.69 109 ARG A N 1
ATOM 882 C CA . ARG A 1 109 ? -14.148 5.227 -46.513 1.00 87.69 109 ARG A CA 1
ATOM 883 C C . ARG A 1 109 ? -13.942 4.294 -47.709 1.00 87.69 109 ARG A C 1
ATOM 885 O O . ARG A 1 109 ? -14.863 3.593 -48.093 1.00 87.69 109 ARG A O 1
ATOM 892 N N . HIS A 1 110 ? -12.743 4.282 -48.290 1.00 87.94 110 HIS A N 1
ATOM 893 C CA . HIS A 1 110 ? -12.382 3.399 -49.405 1.00 87.94 110 HIS A CA 1
ATOM 894 C C . HIS A 1 110 ? -12.054 1.958 -48.967 1.00 87.94 110 HIS A C 1
ATOM 896 O O . HIS A 1 110 ? -11.814 1.101 -49.809 1.00 87.94 110 HIS A O 1
ATOM 902 N N . PHE A 1 111 ? -12.052 1.686 -47.661 1.00 88.69 111 PHE A N 1
ATOM 903 C CA . PHE A 1 111 ? -11.893 0.361 -47.066 1.00 88.69 111 PHE A CA 1
ATOM 904 C C . PHE A 1 111 ? -13.166 -0.120 -46.357 1.00 88.69 111 PHE A C 1
ATOM 906 O O . PHE A 1 111 ? -13.086 -0.980 -45.485 1.00 88.69 111 PHE A O 1
ATOM 913 N N . GLN A 1 112 ? -14.329 0.434 -46.703 1.00 89.62 112 GLN A N 1
ATOM 914 C CA . GLN A 1 112 ? -15.620 -0.013 -46.182 1.00 89.62 112 GLN A CA 1
ATOM 915 C C . GLN A 1 112 ? -16.513 -0.445 -47.348 1.00 89.62 112 GLN A C 1
ATOM 917 O O . GLN A 1 112 ? -16.822 0.373 -48.216 1.00 89.62 112 GLN A O 1
ATOM 922 N N . ASP A 1 113 ? -16.897 -1.724 -47.392 1.00 88.56 113 ASP A N 1
ATOM 923 C CA . ASP A 1 113 ? -17.606 -2.303 -48.545 1.00 88.56 113 ASP A CA 1
ATOM 924 C C . ASP A 1 113 ? -19.025 -1.715 -48.728 1.00 88.56 113 ASP A C 1
ATOM 926 O O . ASP A 1 113 ? -19.531 -1.606 -49.847 1.00 88.56 113 ASP A O 1
ATOM 930 N N . ASP A 1 114 ? -19.666 -1.272 -47.645 1.00 85.38 114 ASP A N 1
ATOM 931 C CA . ASP A 1 114 ? -20.957 -0.570 -47.664 1.00 85.38 114 ASP A CA 1
ATOM 932 C C . ASP A 1 114 ? -20.850 0.859 -48.230 1.00 85.38 114 ASP A C 1
ATOM 934 O O . ASP A 1 114 ? -21.770 1.351 -48.894 1.00 85.38 114 ASP A O 1
ATOM 938 N N . VAL A 1 115 ? -19.704 1.516 -48.029 1.00 86.06 115 VAL A N 1
ATOM 939 C CA . VAL A 1 115 ? -19.424 2.861 -48.543 1.00 86.06 115 VAL A CA 1
ATOM 940 C C . VAL A 1 115 ? -18.953 2.831 -49.995 1.00 86.06 115 VAL A C 1
ATOM 942 O O . VAL A 1 115 ? -19.405 3.661 -50.788 1.00 86.06 115 VAL A O 1
ATOM 945 N N . THR A 1 116 ? -18.062 1.907 -50.364 1.00 84.31 116 THR A N 1
ATOM 946 C CA . THR A 1 116 ? -17.581 1.769 -51.752 1.00 84.31 116 THR A CA 1
ATOM 947 C C . THR A 1 116 ? -18.657 1.206 -52.677 1.00 84.31 116 THR A C 1
ATOM 949 O O . THR A 1 116 ? -18.623 1.473 -53.878 1.00 84.31 116 THR A O 1
ATOM 952 N N . ARG A 1 117 ? -19.637 0.478 -52.120 1.00 78.75 117 ARG A N 1
ATOM 953 C CA . ARG A 1 117 ? -20.687 -0.252 -52.850 1.00 78.75 117 ARG A CA 1
ATOM 954 C C . ARG A 1 117 ? -20.135 -1.298 -53.823 1.00 78.75 117 ARG A C 1
ATOM 956 O O . ARG A 1 117 ? -20.831 -1.710 -54.750 1.00 78.75 117 ARG A O 1
ATOM 963 N N . GLU A 1 118 ? -18.891 -1.726 -53.626 1.00 68.12 118 GLU A N 1
ATOM 964 C CA . GLU A 1 118 ? -18.309 -2.836 -54.372 1.00 68.12 118 GLU A CA 1
ATOM 965 C C . GLU A 1 118 ? -18.954 -4.163 -53.932 1.00 68.12 118 GLU A C 1
ATOM 967 O O . GLU A 1 118 ? -19.381 -4.325 -52.788 1.00 68.12 118 GLU A O 1
ATOM 972 N N . GLY A 1 119 ? -19.064 -5.128 -54.851 1.00 72.44 119 GLY A N 1
ATOM 973 C CA . GLY A 1 119 ? -19.678 -6.425 -54.557 1.00 72.44 119 GLY A CA 1
ATOM 974 C C . GLY A 1 119 ? -21.165 -6.317 -54.201 1.00 72.44 119 GLY A C 1
ATOM 975 O O . GLY A 1 119 ? -21.979 -5.901 -55.022 1.00 72.44 119 GLY A O 1
ATOM 976 N N . ASP A 1 120 ? -21.530 -6.733 -52.991 1.00 81.50 120 ASP A N 1
ATOM 977 C CA . ASP A 1 120 ? -22.905 -6.760 -52.478 1.00 81.50 120 ASP A CA 1
ATOM 978 C C . ASP A 1 120 ? -23.232 -5.577 -51.552 1.00 81.50 120 ASP A C 1
ATOM 980 O O . ASP A 1 120 ? -24.159 -5.652 -50.745 1.00 81.50 120 ASP A O 1
ATOM 984 N N . SER A 1 121 ? -22.476 -4.479 -51.671 1.00 84.06 121 SER A N 1
ATOM 985 C CA . SER A 1 121 ? -22.631 -3.276 -50.839 1.00 84.06 121 SER A CA 1
ATOM 986 C C . SER A 1 121 ? -22.513 -3.559 -49.335 1.00 84.06 121 SER A C 1
ATOM 988 O O . SER A 1 121 ? -23.256 -3.003 -48.529 1.00 84.06 121 SER A O 1
ATOM 990 N N . GLY A 1 122 ? -21.593 -4.451 -48.959 1.00 87.19 122 GLY A N 1
ATOM 991 C CA . GLY A 1 122 ? -21.266 -4.756 -47.566 1.00 87.19 122 GLY A CA 1
ATOM 992 C C . GLY A 1 122 ? -22.219 -5.737 -46.875 1.00 87.19 122 GLY A C 1
ATOM 993 O O . GLY A 1 122 ? -22.034 -6.026 -45.690 1.00 87.19 122 GLY A O 1
ATOM 994 N N . ALA A 1 123 ? -23.210 -6.294 -47.580 1.00 90.88 123 ALA A N 1
ATOM 995 C CA . ALA A 1 123 ? -24.191 -7.200 -46.981 1.00 90.88 123 ALA A CA 1
ATOM 996 C C . ALA A 1 123 ? -23.538 -8.454 -46.365 1.00 90.88 123 ALA A C 1
ATOM 998 O O . ALA A 1 123 ? -23.882 -8.842 -45.246 1.00 90.88 123 ALA A O 1
ATOM 999 N N . ARG A 1 124 ? -22.553 -9.060 -47.037 1.00 92.44 124 ARG A N 1
ATOM 1000 C CA . ARG A 1 124 ? -21.829 -10.244 -46.545 1.00 92.44 124 ARG A CA 1
ATOM 1001 C C . ARG A 1 124 ? -20.951 -9.963 -45.330 1.00 92.44 124 ARG A C 1
ATOM 1003 O O . ARG A 1 124 ? -20.978 -10.758 -44.395 1.00 92.44 124 ARG A O 1
ATOM 1010 N N . ILE A 1 125 ? -20.207 -8.851 -45.289 1.00 92.69 125 ILE A N 1
ATOM 1011 C CA . ILE A 1 125 ? -19.407 -8.515 -44.096 1.00 92.69 125 ILE A CA 1
ATOM 1012 C C . ILE A 1 125 ? -20.306 -8.162 -42.908 1.00 92.69 125 ILE A C 1
ATOM 1014 O O . ILE A 1 125 ? -20.020 -8.585 -41.790 1.00 92.69 125 ILE A O 1
ATOM 1018 N N . ALA A 1 126 ? -21.431 -7.479 -43.137 1.00 91.44 126 ALA A N 1
ATOM 1019 C CA . ALA A 1 126 ? -22.411 -7.206 -42.090 1.00 91.44 126 ALA A CA 1
ATOM 1020 C C . ALA A 1 126 ? -23.021 -8.504 -41.531 1.00 91.44 126 ALA A C 1
ATOM 1022 O O . ALA A 1 126 ? -23.037 -8.700 -40.313 1.00 91.44 126 ALA A O 1
ATOM 1023 N N . ALA A 1 127 ? -23.450 -9.419 -42.409 1.00 93.12 127 ALA A N 1
ATOM 1024 C CA . ALA A 1 127 ? -23.982 -10.723 -42.015 1.00 93.12 127 ALA A CA 1
ATOM 1025 C C . ALA A 1 127 ? -22.944 -11.549 -41.241 1.00 93.12 127 ALA A C 1
ATOM 1027 O O . ALA A 1 127 ? -23.250 -12.086 -40.177 1.00 93.12 127 ALA A O 1
ATOM 1028 N N . PHE A 1 128 ? -21.697 -11.587 -41.719 1.00 93.31 128 PHE A N 1
ATOM 1029 C CA . PHE A 1 128 ? -20.637 -12.345 -41.065 1.00 93.31 128 PHE A CA 1
ATOM 1030 C C . PHE A 1 128 ? -20.242 -11.743 -39.706 1.00 93.31 128 PHE A C 1
ATOM 1032 O O . PHE A 1 128 ? -20.111 -12.482 -38.734 1.00 93.31 128 PHE A O 1
ATOM 1039 N N . LYS A 1 129 ? -20.149 -10.410 -39.568 1.00 92.94 129 LYS A N 1
ATOM 1040 C CA . LYS A 1 129 ? -19.945 -9.758 -38.257 1.00 92.94 129 LYS A CA 1
ATOM 1041 C C . LYS A 1 129 ? -21.085 -10.063 -37.280 1.00 92.94 129 LYS A C 1
ATOM 1043 O O . LYS A 1 129 ? -20.810 -10.220 -36.093 1.00 92.94 129 LYS A O 1
ATOM 1048 N N . SER A 1 130 ? -22.337 -10.147 -37.746 1.00 91.12 130 SER A N 1
ATOM 1049 C CA . SER A 1 130 ? -23.471 -10.559 -36.900 1.00 91.12 130 SER A CA 1
ATOM 1050 C C . SER A 1 130 ? -23.300 -11.998 -36.414 1.00 91.12 130 SER A C 1
ATOM 1052 O O . SER A 1 130 ? -23.339 -12.248 -35.212 1.00 91.12 130 SER A O 1
ATOM 1054 N N . GLU A 1 131 ? -22.984 -12.922 -37.325 1.00 89.75 131 GLU A N 1
ATOM 1055 C CA . GLU A 1 131 ? -22.733 -14.331 -36.997 1.00 89.75 131 GLU A CA 1
ATOM 1056 C C . GLU A 1 131 ? -21.592 -14.491 -35.975 1.00 89.75 131 GLU A C 1
ATOM 1058 O O . GLU A 1 131 ? -21.713 -15.262 -35.020 1.00 89.75 131 GLU A O 1
ATOM 1063 N N . LEU A 1 132 ? -20.495 -13.740 -36.133 1.00 89.25 132 LEU A N 1
ATOM 1064 C CA . LEU A 1 132 ? -19.354 -13.770 -35.210 1.00 89.25 132 LEU A CA 1
ATOM 1065 C C . LEU A 1 132 ? -19.734 -13.330 -33.789 1.00 89.25 132 LEU A C 1
ATOM 1067 O O . LEU A 1 132 ? -19.211 -13.894 -32.829 1.00 89.25 132 LEU A O 1
ATOM 1071 N N . ARG A 1 133 ? -20.635 -12.348 -33.652 1.00 86.75 133 ARG A N 1
ATOM 1072 C CA . ARG A 1 133 ? -21.115 -11.842 -32.352 1.00 86.75 133 ARG A CA 1
ATOM 1073 C C . ARG A 1 133 ? -22.049 -12.816 -31.647 1.00 86.75 133 ARG A C 1
ATOM 1075 O O . ARG A 1 133 ? -22.032 -12.882 -30.424 1.00 86.75 133 ARG A O 1
ATOM 1082 N N . GLU A 1 134 ? -22.857 -13.545 -32.406 1.00 80.00 134 GLU A N 1
ATOM 1083 C CA . GLU A 1 134 ? -23.829 -14.497 -31.861 1.00 80.00 134 GLU A CA 1
ATOM 1084 C C . GLU A 1 134 ? -23.169 -15.818 -31.436 1.00 80.00 134 GLU A C 1
ATOM 1086 O O . GLU A 1 134 ? -23.552 -16.405 -30.426 1.00 80.00 134 GLU A O 1
ATOM 1091 N N . ASN A 1 135 ? -22.146 -16.273 -32.170 1.00 65.56 135 ASN A N 1
ATOM 1092 C CA . ASN A 1 135 ? -21.619 -17.640 -32.054 1.00 65.56 135 ASN A CA 1
ATOM 1093 C C . ASN A 1 135 ? -20.239 -17.767 -31.369 1.00 65.56 135 ASN A C 1
ATOM 1095 O O . ASN A 1 135 ? -19.700 -18.880 -31.271 1.00 65.56 135 ASN A O 1
ATOM 1099 N N . SER A 1 136 ? -19.636 -16.659 -30.917 1.00 64.06 136 SER A N 1
ATOM 1100 C CA . SER A 1 136 ? -18.311 -16.633 -30.277 1.00 64.06 136 SER A CA 1
ATOM 1101 C C . SER A 1 136 ? -18.144 -15.464 -29.293 1.00 64.06 136 SER A C 1
ATOM 1103 O O . SER A 1 136 ? -18.762 -14.416 -29.436 1.00 64.06 136 SER A O 1
ATOM 1105 N N . VAL A 1 137 ? -17.227 -15.609 -28.327 1.00 71.88 137 VAL A N 1
ATOM 1106 C CA . VAL A 1 137 ? -16.723 -14.468 -27.541 1.00 71.88 137 VAL A CA 1
ATOM 1107 C C . VAL A 1 137 ? -15.822 -13.622 -28.444 1.00 71.88 137 VAL A C 1
ATOM 1109 O O . VAL A 1 137 ? -14.800 -14.106 -28.935 1.00 71.88 137 VAL A O 1
ATOM 1112 N N . VAL A 1 138 ? -16.213 -12.369 -28.672 1.00 82.94 138 VAL A N 1
ATOM 1113 C CA . VAL A 1 138 ? -15.509 -11.421 -29.544 1.00 82.94 138 VAL A CA 1
ATOM 1114 C C . VAL A 1 138 ? -14.839 -10.335 -28.709 1.00 82.94 138 VAL A C 1
ATOM 1116 O O . VAL A 1 138 ? -15.470 -9.741 -27.837 1.00 82.94 138 VAL A O 1
ATOM 1119 N N . ASN A 1 139 ? -13.576 -10.038 -29.014 1.00 81.06 139 ASN A N 1
ATOM 1120 C CA . ASN A 1 139 ? -12.869 -8.882 -28.466 1.00 81.06 139 ASN A CA 1
ATOM 1121 C C . ASN A 1 139 ? -12.971 -7.699 -29.432 1.00 81.06 139 ASN A C 1
ATOM 1123 O O . ASN A 1 139 ? -12.878 -7.876 -30.646 1.00 81.06 139 ASN A O 1
ATOM 1127 N N . TYR A 1 140 ? -13.132 -6.488 -28.906 1.00 88.12 140 TYR A N 1
ATOM 1128 C CA . TYR A 1 140 ? -13.272 -5.288 -29.727 1.00 88.12 140 TYR A CA 1
ATOM 1129 C C . TYR A 1 140 ? -12.028 -4.410 -29.666 1.00 88.12 140 TYR A C 1
ATOM 1131 O O . TYR A 1 140 ? -11.460 -4.244 -28.592 1.00 88.12 140 TYR A O 1
ATOM 1139 N N . PHE A 1 141 ? -11.646 -3.805 -30.789 1.00 91.38 141 PHE A N 1
ATOM 1140 C CA . PHE A 1 141 ? -10.508 -2.886 -30.862 1.00 91.38 141 PHE A CA 1
ATOM 1141 C C . PHE A 1 141 ? -10.859 -1.591 -31.601 1.00 91.38 141 PHE A C 1
ATOM 1143 O O . PHE A 1 141 ? -11.719 -1.567 -32.480 1.00 91.38 141 PHE A O 1
ATOM 1150 N N . SER A 1 142 ? -10.171 -0.509 -31.249 1.00 86.81 142 SER A N 1
ATOM 1151 C CA . SER A 1 142 ? -10.312 0.814 -31.862 1.00 86.81 142 SER A CA 1
ATOM 1152 C C . SER A 1 142 ? -9.053 1.285 -32.578 1.00 86.81 142 SER A C 1
ATOM 1154 O O . SER A 1 142 ? -9.126 2.181 -33.411 1.00 86.81 142 SER A O 1
ATOM 1156 N N . ASN A 1 143 ? -7.893 0.708 -32.264 1.00 87.12 143 ASN A N 1
ATOM 1157 C CA . ASN A 1 143 ? -6.621 1.058 -32.892 1.00 87.12 143 ASN A CA 1
ATOM 1158 C C . ASN A 1 143 ? -5.632 -0.124 -32.861 1.00 87.12 143 ASN A C 1
ATOM 1160 O O . ASN A 1 143 ? -5.868 -1.142 -32.205 1.00 87.12 143 ASN A O 1
ATOM 1164 N N . LYS A 1 144 ? -4.514 0.019 -33.583 1.00 84.44 144 LYS A N 1
ATOM 1165 C CA . LYS A 1 144 ? -3.491 -1.027 -33.742 1.00 84.44 144 LYS A CA 1
ATOM 1166 C C . LYS A 1 144 ? -2.814 -1.455 -32.433 1.00 84.44 144 LYS A C 1
ATOM 1168 O O . LYS A 1 144 ? -2.509 -2.634 -32.285 1.00 84.44 144 LYS A O 1
ATOM 1173 N N . ALA A 1 145 ? -2.626 -0.543 -31.474 1.00 70.00 145 ALA A N 1
ATOM 1174 C CA . ALA A 1 145 ? -2.014 -0.863 -30.182 1.00 70.00 145 ALA A CA 1
ATOM 1175 C C . ALA A 1 145 ? -2.967 -1.666 -29.281 1.00 70.00 145 ALA A C 1
ATOM 1177 O O . ALA A 1 145 ? -2.563 -2.669 -28.695 1.00 70.00 145 ALA A O 1
ATOM 1178 N N . GLU A 1 146 ? -4.245 -1.271 -29.229 1.00 78.44 146 GLU A N 1
ATOM 1179 C CA . GLU A 1 146 ? -5.294 -1.996 -28.500 1.00 78.44 146 GLU A CA 1
ATOM 1180 C C . GLU A 1 146 ? -5.461 -3.416 -29.054 1.00 78.44 146 GLU A C 1
ATOM 1182 O O . GLU A 1 146 ? -5.434 -4.378 -28.289 1.00 78.44 146 GLU A O 1
ATOM 1187 N N . LEU A 1 147 ? -5.535 -3.570 -30.383 1.00 83.38 147 LEU A N 1
ATOM 1188 C CA . LEU A 1 147 ? -5.603 -4.887 -31.019 1.00 83.38 147 LEU A CA 1
ATOM 1189 C C . LEU A 1 147 ? -4.398 -5.763 -30.649 1.00 83.38 147 LEU A C 1
ATOM 1191 O O . LEU A 1 147 ? -4.571 -6.914 -30.252 1.00 83.38 147 LEU A O 1
ATOM 1195 N N . ALA A 1 148 ? -3.180 -5.231 -30.763 1.00 77.00 148 ALA A N 1
ATOM 1196 C CA . ALA A 1 148 ? -1.966 -5.996 -30.501 1.00 77.00 148 ALA A CA 1
ATOM 1197 C C . ALA A 1 148 ? -1.852 -6.417 -29.021 1.00 77.00 148 ALA A C 1
ATOM 1199 O O . ALA A 1 148 ? -1.456 -7.550 -28.729 1.00 77.00 148 ALA A O 1
ATOM 1200 N N . GLY A 1 149 ? -2.278 -5.558 -28.089 1.00 64.31 149 GLY A N 1
ATOM 1201 C CA . GLY A 1 149 ? -2.380 -5.891 -26.666 1.00 64.31 149 GLY A CA 1
ATOM 1202 C C . GLY A 1 149 ? -3.408 -6.991 -26.385 1.00 64.31 149 GLY A C 1
ATOM 1203 O O . GLY A 1 149 ? -3.094 -7.964 -25.697 1.00 64.31 149 GLY A O 1
ATOM 1204 N N . LEU A 1 150 ? -4.606 -6.887 -26.971 1.00 73.50 150 LEU A N 1
ATOM 1205 C CA . LEU A 1 150 ? -5.668 -7.887 -26.819 1.00 73.50 150 LEU A CA 1
ATOM 1206 C C . LEU A 1 150 ? -5.248 -9.257 -27.374 1.00 73.50 150 LEU A C 1
ATOM 1208 O O . LEU A 1 150 ? -5.445 -10.275 -26.710 1.00 73.50 150 LEU A O 1
ATOM 1212 N N . VAL A 1 151 ? -4.618 -9.292 -28.553 1.00 80.38 151 VAL A N 1
ATOM 1213 C CA . VAL A 1 151 ? -4.099 -10.536 -29.144 1.00 80.38 151 VAL A CA 1
ATOM 1214 C C . VAL A 1 151 ? -3.001 -11.144 -28.264 1.00 80.38 151 VAL A C 1
ATOM 1216 O O . VAL A 1 151 ? -3.020 -12.348 -28.011 1.00 80.38 151 VAL A O 1
ATOM 1219 N N . THR A 1 152 ? -2.087 -10.328 -27.730 1.00 76.81 152 THR A N 1
ATOM 1220 C CA . THR A 1 152 ? -1.000 -10.803 -26.852 1.00 76.81 152 THR A CA 1
ATOM 1221 C C . THR A 1 152 ? -1.541 -11.410 -25.556 1.00 76.81 152 THR A C 1
ATOM 1223 O O . THR A 1 152 ? -1.102 -12.486 -25.149 1.00 76.81 152 THR A O 1
ATOM 1226 N N . ALA A 1 153 ? -2.527 -10.765 -24.929 1.00 70.25 153 ALA A N 1
ATOM 1227 C CA . ALA A 1 153 ? -3.163 -11.263 -23.712 1.00 70.25 153 ALA A CA 1
ATOM 1228 C C . ALA A 1 153 ? -3.882 -12.603 -23.940 1.00 70.25 153 ALA A C 1
ATOM 1230 O O . ALA A 1 153 ? -3.770 -13.518 -23.123 1.00 70.25 153 ALA A O 1
ATOM 1231 N N . VAL A 1 154 ? -4.580 -12.737 -25.071 1.00 79.38 154 VAL A N 1
ATOM 1232 C CA . VAL A 1 154 ? -5.286 -13.965 -25.453 1.00 79.38 154 VAL A CA 1
ATOM 1233 C C . VAL A 1 154 ? -4.319 -15.125 -25.684 1.00 79.38 154 VAL A C 1
ATOM 1235 O O . VAL A 1 154 ? -4.543 -16.213 -25.154 1.00 79.38 154 VAL A O 1
ATOM 1238 N N . VAL A 1 155 ? -3.229 -14.895 -26.420 1.00 80.19 155 VAL A N 1
ATOM 1239 C CA . VAL A 1 155 ? -2.204 -15.919 -26.675 1.00 80.19 155 VAL A CA 1
ATOM 1240 C C . VAL A 1 155 ? -1.529 -16.346 -25.370 1.00 80.19 155 VAL A C 1
ATOM 1242 O O . VAL A 1 155 ? -1.438 -17.540 -25.103 1.00 80.19 155 VAL A O 1
ATOM 1245 N N . ALA A 1 156 ? -1.157 -15.400 -24.502 1.00 73.00 156 ALA A N 1
ATOM 1246 C CA . ALA A 1 156 ? -0.573 -15.715 -23.197 1.00 73.00 156 ALA A CA 1
ATOM 1247 C C . ALA A 1 156 ? -1.545 -16.494 -22.288 1.00 73.00 156 ALA A C 1
ATOM 1249 O O . ALA A 1 156 ? -1.140 -17.392 -21.549 1.00 73.00 156 ALA A O 1
ATOM 1250 N N . GLY A 1 157 ? -2.842 -16.178 -22.341 1.00 73.00 157 GLY A N 1
ATOM 1251 C CA . GLY A 1 157 ? -3.881 -16.932 -21.640 1.00 73.00 157 GLY A CA 1
ATOM 1252 C C . GLY A 1 157 ? -4.046 -18.356 -22.179 1.00 73.00 157 GLY A C 1
ATOM 1253 O O . GLY A 1 157 ? -4.176 -19.297 -21.393 1.00 73.00 157 GLY A O 1
ATOM 1254 N N . TRP A 1 158 ? -4.002 -18.533 -23.503 1.00 81.38 158 TRP A N 1
ATOM 1255 C CA . TRP A 1 158 ? -4.036 -19.853 -24.138 1.00 81.38 158 TRP A CA 1
ATOM 1256 C C . TRP A 1 158 ? -2.816 -20.692 -23.743 1.00 81.38 158 TRP A C 1
ATOM 1258 O O . TRP A 1 158 ? -2.992 -21.845 -23.350 1.00 81.38 158 TRP A O 1
ATOM 1268 N N . GLU A 1 159 ? -1.616 -20.101 -23.751 1.00 74.19 159 GLU A N 1
ATOM 1269 C CA . GLU A 1 159 ? -0.363 -20.751 -23.339 1.00 74.19 159 GLU A CA 1
ATOM 1270 C C . GLU A 1 159 ? -0.435 -21.212 -21.878 1.00 74.19 159 GLU A C 1
ATOM 1272 O O . GLU A 1 159 ? -0.135 -22.364 -21.586 1.00 74.19 159 GLU A O 1
ATOM 1277 N N . LYS A 1 160 ? -0.938 -20.374 -20.962 1.00 65.25 160 LYS A N 1
ATOM 1278 C CA . LYS A 1 160 ? -1.149 -20.758 -19.553 1.00 65.25 160 LYS A CA 1
ATOM 1279 C C . LYS A 1 160 ? -2.157 -21.898 -19.382 1.00 65.25 160 LYS A C 1
ATOM 1281 O O . LYS A 1 160 ? -1.989 -22.733 -18.501 1.00 65.25 160 LYS A O 1
ATOM 1286 N N . LYS A 1 161 ? -3.211 -21.933 -20.203 1.00 64.38 161 LYS A N 1
ATOM 1287 C CA . LYS A 1 161 ? -4.268 -22.955 -20.126 1.00 64.38 161 LYS A CA 1
ATOM 1288 C C . LYS A 1 161 ? -3.832 -24.307 -20.702 1.00 64.38 161 LYS A C 1
ATOM 1290 O O . LYS A 1 161 ? -4.286 -25.337 -20.214 1.00 64.38 161 LYS A O 1
ATOM 1295 N N . HIS A 1 162 ? -2.980 -24.303 -21.727 1.00 63.09 162 HIS A N 1
ATOM 1296 C CA . HIS A 1 162 ? -2.519 -25.515 -22.419 1.00 63.09 162 HIS A CA 1
ATOM 1297 C C . HIS A 1 162 ? -1.124 -25.977 -21.966 1.00 63.09 162 HIS A C 1
ATOM 1299 O O . HIS A 1 162 ? -0.717 -27.092 -22.286 1.00 63.09 162 HIS A O 1
ATOM 1305 N N . HIS A 1 163 ? -0.437 -25.183 -21.138 1.00 50.62 163 HIS A N 1
ATOM 1306 C CA . HIS A 1 163 ? 0.721 -25.595 -20.346 1.00 50.62 163 HIS A CA 1
ATOM 1307 C C . HIS A 1 163 ? 0.342 -25.754 -18.867 1.00 50.62 163 HIS A C 1
ATOM 1309 O O . HIS A 1 163 ? 0.811 -25.027 -17.994 1.00 50.62 163 HIS A O 1
ATOM 1315 N N . ALA A 1 164 ? -0.504 -26.749 -18.583 1.00 34.34 164 ALA A N 1
ATOM 1316 C CA . ALA A 1 164 ? -0.583 -27.335 -17.250 1.00 34.34 164 ALA A CA 1
ATOM 1317 C C . ALA A 1 164 ? 0.712 -28.126 -17.000 1.00 34.34 164 ALA A C 1
ATOM 1319 O O . ALA A 1 164 ? 1.003 -29.076 -17.725 1.00 34.34 164 ALA A O 1
ATOM 1320 N N . TYR A 1 165 ? 1.503 -27.728 -16.003 1.00 26.30 165 TYR A N 1
ATOM 1321 C CA . TYR A 1 165 ? 2.618 -28.539 -15.512 1.00 26.30 165 TYR A CA 1
ATOM 1322 C C . TYR A 1 165 ? 2.074 -29.880 -14.986 1.00 26.30 165 TYR A C 1
ATOM 1324 O O . TYR A 1 165 ? 1.246 -29.860 -14.074 1.00 26.30 165 TYR A O 1
ATOM 1332 N N . PRO A 1 166 ? 2.512 -31.042 -15.506 1.00 28.86 166 PRO A N 1
ATOM 1333 C CA . PRO A 1 166 ? 2.248 -32.318 -14.861 1.00 28.86 166 PRO A CA 1
ATOM 1334 C C . PRO A 1 166 ? 3.203 -32.476 -13.675 1.00 28.86 166 PRO A C 1
ATOM 1336 O O . PRO A 1 166 ? 4.422 -32.372 -13.828 1.00 28.86 166 PRO A O 1
ATOM 1339 N N . GLU A 1 167 ? 2.649 -32.755 -12.498 1.00 27.08 167 GLU A N 1
ATOM 1340 C CA . GLU A 1 167 ? 3.411 -33.308 -11.384 1.00 27.08 167 GLU A CA 1
ATOM 1341 C C . GLU A 1 167 ? 4.057 -34.641 -11.796 1.00 27.08 167 GLU A C 1
ATOM 1343 O O . GLU A 1 167 ? 3.400 -35.522 -12.345 1.00 27.08 167 GLU A O 1
ATOM 1348 N N . GLY A 1 168 ? 5.346 -34.786 -11.484 1.00 27.27 168 GLY A N 1
ATOM 1349 C CA . GLY A 1 168 ? 5.997 -36.072 -11.248 1.00 27.27 168 GLY A CA 1
ATOM 1350 C C . GLY A 1 168 ? 6.169 -37.013 -12.444 1.00 27.27 168 GLY A C 1
ATOM 1351 O O . GLY A 1 168 ? 5.394 -37.940 -12.643 1.00 27.27 168 GLY A O 1
ATOM 1352 N N . ASN A 1 169 ? 7.330 -36.933 -13.094 1.00 23.81 169 ASN A N 1
ATOM 1353 C CA . ASN A 1 169 ? 8.186 -38.116 -13.136 1.00 23.81 169 ASN A CA 1
ATOM 1354 C C . ASN A 1 169 ? 9.658 -37.713 -13.194 1.00 23.81 169 ASN A C 1
ATOM 1356 O O . ASN A 1 169 ? 10.090 -36.926 -14.033 1.00 23.81 169 ASN A O 1
ATOM 1360 N N . ALA A 1 170 ? 10.407 -38.249 -12.235 1.00 36.97 170 ALA A N 1
ATOM 1361 C CA . ALA A 1 170 ? 11.846 -38.131 -12.147 1.00 36.97 170 ALA A CA 1
ATOM 1362 C C . ALA A 1 170 ? 12.517 -38.660 -13.424 1.00 36.97 170 ALA A C 1
ATOM 1364 O O . ALA A 1 170 ? 12.039 -39.614 -14.032 1.00 36.97 170 ALA A O 1
ATOM 1365 N N . GLN A 1 171 ? 13.684 -38.081 -13.716 1.00 28.58 171 GLN A N 1
ATOM 1366 C CA . GLN A 1 171 ? 14.584 -38.364 -14.839 1.00 28.58 171 GLN A CA 1
ATOM 1367 C C . GLN A 1 171 ? 14.205 -37.645 -16.140 1.00 28.58 171 GLN A C 1
ATOM 1369 O O . GLN A 1 171 ? 13.426 -38.157 -16.929 1.00 28.58 171 GLN A O 1
ATOM 1374 N N . HIS A 1 172 ? 14.782 -36.460 -16.363 1.00 26.39 172 HIS A N 1
ATOM 1375 C CA . HIS A 1 172 ? 15.625 -36.072 -17.511 1.00 26.39 172 HIS A CA 1
ATOM 1376 C C . HIS A 1 172 ? 16.098 -34.617 -17.274 1.00 26.39 172 HIS A C 1
ATOM 1378 O O . HIS A 1 172 ? 15.375 -33.815 -16.692 1.00 26.39 172 HIS A O 1
ATOM 1384 N N . GLY A 1 173 ? 17.365 -34.333 -17.591 1.00 24.91 173 GLY A N 1
ATOM 1385 C CA . GLY A 1 173 ? 18.164 -33.242 -17.014 1.00 24.91 173 GLY A CA 1
ATOM 1386 C C . GLY A 1 173 ? 17.640 -31.810 -17.198 1.00 24.91 173 GLY A C 1
ATOM 1387 O O . GLY A 1 173 ? 17.124 -31.441 -18.248 1.00 24.91 173 GLY A O 1
ATOM 1388 N N . TYR A 1 174 ? 17.846 -31.001 -16.155 1.00 22.55 174 TYR A N 1
ATOM 1389 C CA . TYR A 1 174 ? 17.668 -29.549 -16.146 1.00 22.55 174 TYR A CA 1
ATOM 1390 C C . TYR A 1 174 ? 18.424 -28.876 -17.312 1.00 22.55 174 TYR A C 1
ATOM 1392 O O . TYR A 1 174 ? 19.586 -29.228 -17.537 1.00 22.55 174 TYR A O 1
ATOM 1400 N N . PRO A 1 175 ? 17.859 -27.870 -18.011 1.00 26.64 175 PRO A N 1
ATOM 1401 C CA . PRO A 1 175 ? 18.700 -26.922 -18.728 1.00 26.64 175 PRO A CA 1
ATOM 1402 C C . PRO A 1 175 ? 19.540 -26.147 -17.701 1.00 26.64 175 PRO A C 1
ATOM 1404 O O . PRO A 1 175 ? 19.035 -25.677 -16.681 1.00 26.64 175 PRO A O 1
ATOM 1407 N N . SER A 1 176 ? 20.842 -26.087 -17.962 1.00 28.80 176 SER A N 1
ATOM 1408 C CA . SER A 1 176 ? 21.849 -25.420 -17.136 1.00 28.80 176 SER A CA 1
ATOM 1409 C C . SER A 1 176 ?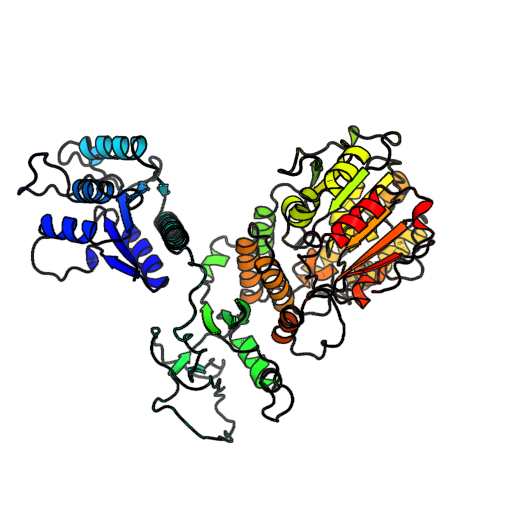 21.538 -23.920 -16.961 1.00 28.80 176 SER A C 1
ATOM 1411 O O . SER A 1 176 ? 20.958 -23.327 -17.874 1.00 28.80 176 SER A O 1
ATOM 1413 N N . PRO A 1 177 ? 21.956 -23.274 -15.849 1.00 28.48 177 PRO A N 1
ATOM 1414 C CA . PRO A 1 177 ? 22.017 -21.809 -15.748 1.00 28.48 177 PRO A CA 1
ATOM 1415 C C . PRO A 1 177 ? 22.740 -21.183 -16.945 1.00 28.48 177 PRO A C 1
ATOM 1417 O O . PRO A 1 177 ? 23.479 -21.906 -17.628 1.00 28.48 177 PRO A O 1
ATOM 1420 N N . LEU A 1 178 ? 22.555 -19.863 -17.158 1.00 28.56 178 LEU A N 1
ATOM 1421 C CA . LEU A 1 178 ? 23.345 -19.058 -18.101 1.00 28.56 178 LEU A CA 1
ATOM 1422 C C . LEU A 1 178 ? 24.806 -19.462 -17.957 1.00 28.56 178 LEU A C 1
ATOM 1424 O O . LEU A 1 178 ? 25.523 -19.097 -17.029 1.00 28.56 178 LEU A O 1
ATOM 1428 N N . THR A 1 179 ? 25.225 -20.303 -18.874 1.00 29.95 179 THR A N 1
ATOM 1429 C CA . THR A 1 179 ? 26.595 -20.706 -19.026 1.00 29.95 179 THR A CA 1
ATOM 1430 C C . THR A 1 179 ? 26.909 -19.894 -20.254 1.00 29.95 179 THR A C 1
ATOM 1432 O O . THR A 1 179 ? 26.512 -20.279 -21.321 1.00 29.95 179 THR A O 1
ATOM 1435 N N . GLY A 1 180 ? 27.418 -18.678 -20.120 1.00 34.50 180 GLY A N 1
ATOM 1436 C CA . GLY A 1 180 ? 27.807 -17.876 -21.270 1.00 34.50 180 GLY A CA 1
ATOM 1437 C C . GLY A 1 180 ? 28.535 -16.581 -20.975 1.00 34.50 180 GLY A C 1
ATOM 1438 O O . GLY A 1 180 ? 28.049 -15.818 -20.153 1.00 34.50 180 GLY A O 1
ATOM 1439 N N . ALA A 1 181 ? 29.631 -16.282 -21.677 1.00 33.50 181 ALA A N 1
ATOM 1440 C CA . ALA A 1 181 ? 30.296 -14.987 -21.577 1.00 33.50 181 ALA A CA 1
ATOM 1441 C C . ALA A 1 181 ? 29.613 -13.954 -22.500 1.00 33.50 181 ALA A C 1
ATOM 1443 O O . ALA A 1 181 ? 29.773 -14.005 -23.718 1.00 33.50 181 ALA A O 1
ATOM 1444 N N . ILE A 1 182 ? 28.845 -13.026 -21.917 1.00 37.97 182 ILE A N 1
ATOM 1445 C CA . ILE A 1 182 ? 28.262 -11.852 -22.594 1.00 37.97 182 ILE A CA 1
ATOM 1446 C C . ILE A 1 182 ? 29.003 -10.612 -22.094 1.00 37.97 182 ILE A C 1
ATOM 1448 O O . ILE A 1 182 ? 29.076 -10.399 -20.884 1.00 37.97 182 ILE A O 1
ATOM 1452 N N . ARG A 1 183 ? 29.518 -9.786 -23.010 1.00 41.12 183 ARG A N 1
ATOM 1453 C CA . ARG A 1 183 ? 30.181 -8.517 -22.689 1.00 41.12 183 ARG A CA 1
ATOM 1454 C C . ARG A 1 183 ? 29.199 -7.364 -22.888 1.00 41.12 183 ARG A C 1
ATOM 1456 O O . ARG A 1 183 ? 28.746 -7.115 -23.999 1.00 41.12 183 ARG A O 1
ATOM 1463 N N . ILE A 1 184 ? 28.885 -6.636 -21.823 1.00 43.62 184 ILE A N 1
ATOM 1464 C CA . ILE A 1 184 ? 28.049 -5.431 -21.900 1.00 43.62 184 ILE A CA 1
ATOM 1465 C C . ILE A 1 184 ? 28.976 -4.216 -21.977 1.00 43.62 184 ILE A C 1
ATOM 1467 O O . ILE A 1 184 ? 29.763 -3.988 -21.060 1.00 43.62 184 ILE A O 1
ATOM 1471 N N . VAL A 1 185 ? 28.897 -3.447 -23.065 1.00 43.94 185 VAL A N 1
ATOM 1472 C CA . VAL A 1 185 ? 29.639 -2.192 -23.242 1.00 43.94 185 VAL A CA 1
ATOM 1473 C C . VAL A 1 185 ? 28.674 -1.033 -23.051 1.00 43.94 185 VAL A C 1
ATOM 1475 O O . VAL A 1 185 ? 27.641 -0.948 -23.707 1.00 43.94 185 VAL A O 1
ATOM 1478 N N . ILE A 1 186 ? 29.021 -0.133 -22.137 1.00 48.28 186 ILE A N 1
ATOM 1479 C CA . ILE A 1 186 ? 28.204 1.033 -21.812 1.00 48.28 186 ILE A CA 1
ATOM 1480 C C . ILE A 1 186 ? 29.025 2.267 -22.216 1.00 48.28 186 ILE A C 1
ATOM 1482 O O . ILE A 1 186 ? 30.085 2.474 -21.611 1.00 48.28 186 ILE A O 1
ATOM 1486 N N . PRO A 1 187 ? 28.602 3.065 -23.213 1.00 42.47 187 PRO A N 1
ATOM 1487 C CA . PRO A 1 187 ? 29.377 4.196 -23.737 1.00 42.47 187 PRO A CA 1
ATOM 1488 C C . PRO A 1 187 ? 29.661 5.274 -22.679 1.00 42.47 187 PRO A C 1
ATOM 1490 O O . PRO A 1 187 ? 28.818 5.531 -21.824 1.00 42.47 187 PRO A O 1
ATOM 1493 N N . SER A 1 188 ? 30.835 5.913 -22.738 1.00 45.41 188 SER A N 1
ATOM 1494 C CA . SER A 1 188 ? 31.171 7.120 -21.960 1.00 45.41 188 SER A CA 1
ATOM 1495 C C . SER A 1 188 ? 30.797 8.381 -22.749 1.00 45.41 188 SER A C 1
ATOM 1497 O O . SER A 1 188 ? 30.872 8.376 -23.979 1.00 45.41 188 SER A O 1
ATOM 1499 N N . GLN A 1 189 ? 30.450 9.476 -22.059 1.00 42.47 189 GLN A N 1
ATOM 1500 C CA . GLN A 1 189 ? 30.092 10.762 -22.683 1.00 42.47 189 GLN A CA 1
ATOM 1501 C C . GLN A 1 189 ? 31.210 11.386 -23.548 1.00 42.47 189 GLN A C 1
ATOM 1503 O O . GLN A 1 189 ? 30.922 12.280 -24.339 1.00 42.47 189 GLN A O 1
ATOM 1508 N N . ASP A 1 190 ? 32.448 10.882 -23.469 1.00 42.25 190 ASP A N 1
ATOM 1509 C CA . ASP A 1 190 ? 33.611 11.393 -24.212 1.00 42.25 190 ASP A CA 1
ATOM 1510 C C . ASP A 1 190 ? 34.106 10.477 -25.359 1.00 42.25 190 ASP A C 1
ATOM 1512 O O . ASP A 1 190 ? 35.233 10.635 -25.832 1.00 42.25 190 ASP A O 1
ATOM 1516 N N . THR A 1 191 ? 33.314 9.511 -25.845 1.00 34.19 191 THR A N 1
ATOM 1517 C CA . THR A 1 191 ? 33.748 8.573 -26.910 1.00 34.19 191 THR A CA 1
ATOM 1518 C C . THR A 1 191 ? 32.815 8.616 -28.133 1.00 34.19 191 THR A C 1
ATOM 1520 O O . THR A 1 191 ? 31.596 8.594 -27.962 1.00 34.19 191 THR A O 1
ATOM 1523 N N . PRO A 1 192 ? 33.327 8.702 -29.383 1.00 26.81 192 PRO A N 1
ATOM 1524 C CA . PRO A 1 192 ? 32.469 8.786 -30.567 1.00 26.81 192 PRO A CA 1
ATOM 1525 C C . PRO A 1 192 ? 31.710 7.470 -30.836 1.00 26.81 192 PRO A C 1
ATOM 1527 O O . PRO A 1 192 ? 32.208 6.397 -30.492 1.00 26.81 192 PRO A O 1
ATOM 1530 N N . PRO A 1 193 ? 30.524 7.534 -31.477 1.00 37.12 193 PRO A N 1
ATOM 1531 C CA . PRO A 1 193 ? 29.634 6.389 -31.644 1.00 37.12 193 PRO A CA 1
ATOM 1532 C C . PRO A 1 193 ? 30.100 5.499 -32.799 1.00 37.12 193 PRO A C 1
ATOM 1534 O O . PRO A 1 193 ? 30.638 6.021 -33.777 1.00 37.12 193 PRO A O 1
ATOM 1537 N N . ASN A 1 194 ? 29.872 4.184 -32.686 1.00 25.12 194 ASN A N 1
ATOM 1538 C CA . ASN A 1 194 ? 29.418 3.245 -33.732 1.00 25.12 194 ASN A CA 1
ATOM 1539 C C . ASN A 1 194 ? 29.781 1.800 -33.314 1.00 25.12 194 ASN A C 1
ATOM 1541 O O . ASN A 1 194 ? 30.955 1.455 -33.395 1.00 25.12 194 ASN A O 1
ATOM 1545 N N . VAL A 1 195 ? 28.809 0.933 -32.988 1.00 25.23 195 VAL A N 1
ATOM 1546 C CA . VAL A 1 195 ? 28.326 -0.214 -33.799 1.00 25.23 195 VAL A CA 1
ATOM 1547 C C . VAL A 1 195 ? 27.108 -0.871 -33.114 1.00 25.23 195 VAL A C 1
ATOM 1549 O O . VAL A 1 195 ? 27.194 -1.400 -32.016 1.00 25.23 195 VAL A O 1
ATOM 1552 N N . THR A 1 196 ? 25.975 -0.944 -33.820 1.00 24.77 196 THR A N 1
ATOM 1553 C CA . THR A 1 196 ? 24.754 -1.663 -33.399 1.00 24.77 196 THR A CA 1
ATOM 1554 C C . THR A 1 196 ? 24.717 -3.075 -33.988 1.00 24.77 196 THR A C 1
ATOM 1556 O O . THR A 1 196 ? 24.973 -3.188 -35.185 1.00 24.77 196 THR A O 1
ATOM 1559 N N . LEU A 1 197 ? 24.297 -4.114 -33.237 1.00 25.83 197 LEU A N 1
ATOM 1560 C CA . LEU A 1 197 ? 23.538 -5.269 -33.775 1.00 25.83 197 LEU A CA 1
ATOM 1561 C C . LEU A 1 197 ? 22.906 -6.199 -32.704 1.00 25.83 197 LEU A C 1
ATOM 1563 O O . LEU A 1 197 ? 23.352 -6.277 -31.567 1.00 25.83 197 LEU A O 1
ATOM 1567 N N . LYS A 1 198 ? 21.824 -6.875 -33.136 1.00 26.50 198 LYS A N 1
ATOM 1568 C CA . LYS A 1 198 ? 20.838 -7.718 -32.417 1.00 26.50 198 LYS A CA 1
ATOM 1569 C C . LYS A 1 198 ? 21.247 -9.184 -32.297 1.00 26.50 198 LYS A C 1
ATOM 1571 O O . LYS A 1 198 ? 21.721 -9.729 -33.293 1.00 26.50 198 LYS A O 1
ATOM 1576 N N . LEU A 1 199 ? 20.865 -9.859 -31.201 1.00 25.34 199 LEU A N 1
ATOM 1577 C CA . LEU A 1 199 ? 21.075 -11.306 -31.033 1.00 25.34 199 LEU A CA 1
ATOM 1578 C C . LEU A 1 199 ? 19.871 -12.091 -30.503 1.00 25.34 199 LEU A C 1
ATOM 1580 O O . LEU A 1 199 ? 19.025 -11.587 -29.766 1.00 25.34 199 LEU A O 1
ATOM 1584 N N . THR A 1 200 ? 19.811 -13.342 -30.967 1.00 23.44 200 THR A N 1
ATOM 1585 C CA . THR A 1 200 ? 18.765 -14.360 -30.782 1.00 23.44 200 THR A CA 1
ATOM 1586 C C . THR A 1 200 ? 19.221 -15.479 -29.832 1.00 23.44 200 THR A C 1
ATOM 1588 O O . THR A 1 200 ? 20.408 -15.787 -29.787 1.00 23.44 200 THR A O 1
ATOM 1591 N N . PRO A 1 201 ? 18.296 -16.154 -29.121 1.00 26.70 201 PRO A N 1
ATOM 1592 C CA . PRO A 1 201 ? 18.619 -17.059 -28.019 1.00 26.70 201 PRO A CA 1
ATOM 1593 C C . PRO A 1 201 ? 18.979 -18.475 -28.492 1.00 26.70 201 PRO A C 1
ATOM 1595 O O . PRO A 1 201 ? 18.120 -19.349 -28.591 1.00 26.70 201 PRO A O 1
ATOM 1598 N N . ALA A 1 202 ? 20.257 -18.718 -28.758 1.00 27.47 202 ALA A N 1
ATOM 1599 C CA . ALA A 1 202 ? 20.873 -20.041 -28.689 1.00 27.47 202 ALA A CA 1
ATOM 1600 C C . ALA A 1 202 ? 22.391 -19.863 -28.673 1.00 27.47 202 ALA A C 1
ATOM 1602 O O . ALA A 1 202 ? 22.906 -19.114 -29.489 1.00 27.47 202 ALA A O 1
ATOM 1603 N N . GLN A 1 203 ? 23.080 -20.639 -27.837 1.00 28.45 203 GLN A N 1
ATOM 1604 C CA . GLN A 1 203 ? 24.543 -20.740 -27.736 1.00 28.45 203 GLN A CA 1
ATOM 1605 C C . GLN A 1 203 ? 25.210 -19.702 -26.844 1.00 28.45 203 GLN A C 1
ATOM 1607 O O . GLN A 1 203 ? 25.776 -18.733 -27.320 1.00 28.45 203 GLN A O 1
ATOM 1612 N N . VAL A 1 204 ? 25.333 -20.028 -25.564 1.00 30.12 204 VAL A N 1
ATOM 1613 C CA . VAL A 1 204 ? 26.620 -19.808 -24.913 1.00 30.12 204 VAL A CA 1
ATOM 1614 C C . VAL A 1 204 ? 26.824 -20.946 -23.894 1.00 30.12 204 VAL A C 1
ATOM 1616 O O . VAL A 1 204 ? 25.850 -21.594 -23.503 1.00 30.12 204 VAL A O 1
ATOM 1619 N N . SER A 1 205 ? 28.076 -21.239 -23.513 1.00 28.17 205 SER A N 1
ATOM 1620 C CA . SER A 1 205 ? 28.474 -22.126 -22.398 1.00 28.17 205 SER A CA 1
ATOM 1621 C C . SER A 1 205 ? 29.706 -21.527 -21.681 1.00 28.17 205 SER A C 1
ATOM 1623 O O . SER A 1 205 ? 30.672 -21.201 -22.370 1.00 28.17 205 SER A O 1
ATOM 1625 N N . GLY A 1 206 ? 29.705 -21.403 -20.342 1.00 27.94 206 GLY A N 1
ATOM 1626 C CA . GLY A 1 206 ? 30.796 -20.866 -19.487 1.00 27.94 206 GLY A CA 1
ATOM 1627 C C . GLY A 1 206 ? 30.514 -19.471 -18.891 1.00 27.94 206 GLY A C 1
ATOM 1628 O O . GLY A 1 206 ? 30.024 -18.630 -19.610 1.00 27.94 206 GLY A O 1
ATOM 1629 N N . GLY A 1 207 ? 30.770 -19.226 -17.598 1.00 29.80 207 GLY A N 1
ATOM 1630 C CA . GLY A 1 207 ? 30.280 -18.064 -16.815 1.00 29.80 207 GLY A CA 1
ATOM 1631 C C . GLY A 1 207 ? 30.298 -16.660 -17.463 1.00 29.80 207 GLY A C 1
ATOM 1632 O O . GLY A 1 207 ? 31.131 -16.353 -18.311 1.00 29.80 207 GLY A O 1
ATOM 1633 N N . VAL A 1 208 ? 29.365 -15.802 -17.025 1.00 33.09 208 VAL A N 1
ATOM 1634 C CA . VAL A 1 208 ? 29.214 -14.412 -17.496 1.00 33.09 208 VAL A CA 1
ATOM 1635 C C . VAL A 1 208 ? 30.366 -13.552 -16.971 1.00 33.09 208 VAL A C 1
ATOM 1637 O O . VAL A 1 208 ? 30.557 -13.449 -15.761 1.00 33.09 208 VAL A O 1
ATOM 1640 N N . VAL A 1 209 ? 31.113 -12.912 -17.873 1.00 33.16 209 VAL A N 1
ATOM 1641 C CA . VAL A 1 209 ? 32.150 -11.924 -17.542 1.00 33.16 209 VAL A CA 1
ATOM 1642 C C . VAL A 1 209 ? 31.683 -10.562 -18.044 1.00 33.16 209 VAL A C 1
ATOM 1644 O O . VAL A 1 209 ? 31.627 -10.335 -19.249 1.00 33.16 209 VAL A O 1
ATOM 1647 N N . ILE A 1 210 ? 31.346 -9.658 -17.124 1.00 36.97 210 ILE A N 1
ATOM 1648 C CA . ILE A 1 210 ? 30.996 -8.272 -17.451 1.00 36.97 210 ILE A CA 1
ATOM 1649 C C . ILE A 1 210 ? 32.275 -7.435 -17.333 1.00 36.97 210 ILE A C 1
ATOM 1651 O O . ILE A 1 210 ? 32.773 -7.222 -16.231 1.00 36.97 210 ILE A O 1
ATOM 1655 N N . GLU A 1 211 ? 32.829 -6.989 -18.462 1.00 33.03 211 GLU A N 1
ATOM 1656 C CA . GLU A 1 211 ? 34.018 -6.127 -18.505 1.00 33.03 211 GLU A CA 1
ATOM 1657 C C . GLU A 1 211 ? 33.668 -4.700 -18.929 1.00 33.03 211 GLU A C 1
ATOM 1659 O O . GLU A 1 211 ? 33.097 -4.488 -19.998 1.00 33.03 211 GLU A O 1
ATOM 1664 N N . PHE A 1 212 ? 34.114 -3.722 -18.140 1.00 31.00 212 PHE A N 1
ATOM 1665 C CA . PHE A 1 212 ? 34.030 -2.302 -18.477 1.00 31.00 212 PHE A CA 1
ATOM 1666 C C . PHE A 1 212 ? 35.247 -1.873 -19.270 1.00 31.00 212 PHE A C 1
ATOM 1668 O O . PHE A 1 212 ? 36.369 -1.918 -18.769 1.00 31.00 212 PHE A O 1
ATOM 1675 N N . VAL A 1 213 ? 35.024 -1.398 -20.490 1.00 29.45 213 VAL A N 1
ATOM 1676 C CA . VAL A 1 213 ? 36.084 -0.783 -21.285 1.00 29.45 213 VAL A CA 1
ATOM 1677 C C . VAL A 1 213 ? 35.979 0.727 -21.124 1.00 29.45 213 VAL A C 1
ATOM 1679 O O . VAL A 1 213 ? 35.256 1.391 -21.857 1.00 29.45 213 VAL A O 1
ATOM 1682 N N . ALA A 1 214 ? 36.688 1.268 -20.135 1.00 25.39 214 ALA A N 1
ATOM 1683 C CA . ALA A 1 214 ? 37.073 2.673 -20.147 1.00 25.39 214 ALA A CA 1
ATOM 1684 C C . ALA A 1 214 ? 38.424 2.768 -20.869 1.00 25.39 214 ALA A C 1
ATOM 1686 O O . ALA A 1 214 ? 39.394 2.134 -20.440 1.00 25.39 214 ALA A O 1
ATOM 1687 N N . GLU A 1 215 ? 38.511 3.517 -21.971 1.00 25.23 215 GLU A N 1
ATOM 1688 C CA . GLU A 1 215 ? 39.803 3.763 -22.617 1.00 25.23 215 GLU A CA 1
ATOM 1689 C C . GLU A 1 215 ? 40.752 4.455 -21.624 1.00 25.23 215 GLU A C 1
ATOM 1691 O O . GLU A 1 215 ? 40.519 5.587 -21.204 1.00 25.23 215 GLU A O 1
ATOM 1696 N N . GLY A 1 216 ? 41.829 3.762 -21.233 1.00 25.50 216 GLY A N 1
ATOM 1697 C CA . GLY A 1 216 ? 42.938 4.352 -20.475 1.00 25.50 216 GLY A CA 1
ATOM 1698 C C . GLY A 1 216 ? 43.448 3.566 -19.265 1.00 25.50 216 GLY A C 1
ATOM 1699 O O . GLY A 1 216 ? 44.538 3.875 -18.781 1.00 25.50 216 GLY A O 1
ATOM 1700 N N . VAL A 1 217 ? 42.753 2.527 -18.791 1.00 22.64 217 VAL A N 1
ATOM 1701 C CA . VAL A 1 217 ? 43.258 1.677 -17.695 1.00 22.64 217 VAL A CA 1
ATOM 1702 C C . VAL A 1 217 ? 43.808 0.373 -18.264 1.00 22.64 217 VAL A C 1
ATOM 1704 O O . VAL A 1 217 ? 43.096 -0.396 -18.903 1.00 22.64 217 VAL A O 1
ATOM 1707 N N . ARG A 1 218 ? 45.105 0.119 -18.045 1.00 22.23 218 ARG A N 1
ATOM 1708 C CA . ARG A 1 218 ? 45.739 -1.158 -18.399 1.00 22.23 218 ARG A CA 1
ATOM 1709 C C . ARG A 1 218 ? 45.111 -2.282 -17.575 1.00 22.23 218 ARG A C 1
ATOM 1711 O O . ARG A 1 218 ? 45.354 -2.393 -16.377 1.00 22.23 218 ARG A O 1
ATOM 1718 N N . GLN A 1 219 ? 44.329 -3.096 -18.268 1.00 26.31 219 GLN A N 1
ATOM 1719 C CA . GLN A 1 219 ? 43.792 -4.390 -17.871 1.00 26.31 219 GLN A CA 1
ATOM 1720 C C . GLN A 1 219 ? 44.924 -5.277 -17.317 1.00 26.31 219 GLN A C 1
ATOM 1722 O O . GLN A 1 219 ? 45.920 -5.529 -17.997 1.00 26.31 219 GLN A O 1
ATOM 1727 N N . ALA A 1 220 ? 44.782 -5.749 -16.080 1.00 20.41 220 ALA A N 1
ATOM 1728 C CA . ALA A 1 220 ? 45.442 -6.975 -15.651 1.00 20.41 220 ALA A CA 1
ATOM 1729 C C . ALA A 1 220 ? 44.453 -8.111 -15.929 1.00 20.41 220 ALA A C 1
ATOM 1731 O O . ALA A 1 220 ? 43.607 -8.428 -15.097 1.00 20.41 220 ALA A O 1
ATOM 1732 N N . GLU A 1 221 ? 44.507 -8.658 -17.144 1.00 25.70 221 GLU A N 1
ATOM 1733 C CA . GLU A 1 221 ? 43.760 -9.858 -17.513 1.00 25.70 221 GLU A CA 1
ATOM 1734 C C . GLU A 1 221 ? 44.299 -11.062 -16.736 1.00 25.70 221 GLU A C 1
ATOM 1736 O O . GLU A 1 221 ? 45.479 -11.411 -16.831 1.00 25.70 221 GLU A O 1
ATOM 1741 N N . ALA A 1 222 ? 43.413 -11.742 -16.015 1.00 21.45 222 ALA A N 1
ATOM 1742 C CA . ALA A 1 222 ? 43.602 -13.137 -15.655 1.00 21.45 222 ALA A CA 1
ATOM 1743 C C . ALA A 1 222 ? 42.664 -13.981 -16.531 1.00 21.45 222 ALA A C 1
ATOM 1745 O O . ALA A 1 222 ? 41.490 -14.169 -16.225 1.00 21.45 222 ALA A O 1
ATOM 1746 N N . VAL A 1 223 ? 43.203 -14.473 -17.648 1.00 25.53 223 VAL A N 1
ATOM 1747 C CA . VAL A 1 223 ? 42.662 -15.605 -18.430 1.00 25.53 223 VAL A CA 1
ATOM 1748 C C . VAL A 1 223 ? 42.714 -16.850 -17.505 1.00 25.53 223 VAL A C 1
ATOM 1750 O O . VAL A 1 223 ? 43.548 -16.875 -16.602 1.00 25.53 223 VAL A O 1
ATOM 1753 N N . VAL A 1 224 ? 41.852 -17.882 -17.559 1.00 31.16 224 VAL A N 1
ATOM 1754 C CA . VAL A 1 224 ? 41.788 -19.001 -18.539 1.00 31.16 224 VAL A CA 1
ATOM 1755 C C . VAL A 1 224 ? 40.638 -19.998 -18.145 1.00 31.16 224 VAL A C 1
ATOM 1757 O O . VAL A 1 224 ? 40.170 -19.924 -17.013 1.00 31.16 224 VAL A O 1
ATOM 1760 N N . PRO A 1 225 ? 40.297 -21.066 -18.918 1.00 37.09 225 PRO A N 1
ATOM 1761 C CA . PRO A 1 225 ? 39.427 -21.162 -20.110 1.00 37.09 225 PRO A CA 1
ATOM 1762 C C . PRO A 1 225 ? 38.200 -22.111 -19.955 1.00 37.09 225 PRO A C 1
ATOM 1764 O O . PRO A 1 225 ? 38.205 -23.008 -19.116 1.00 37.09 225 PRO A O 1
ATOM 1767 N N . ALA A 1 226 ? 37.217 -22.013 -20.870 1.00 30.67 226 ALA A N 1
ATOM 1768 C CA . ALA A 1 226 ? 36.755 -23.103 -21.767 1.00 30.67 226 ALA A CA 1
ATOM 1769 C C . ALA A 1 226 ? 35.386 -22.797 -22.428 1.00 30.67 226 ALA A C 1
ATOM 1771 O O . ALA A 1 226 ? 34.363 -23.355 -22.043 1.00 30.67 226 ALA A O 1
ATOM 1772 N N . SER A 1 227 ? 35.373 -21.973 -23.479 1.00 35.22 227 SER A N 1
ATOM 1773 C CA . SER A 1 227 ? 34.524 -22.179 -24.667 1.00 35.22 227 SER A CA 1
ATOM 1774 C C . SER A 1 227 ? 35.091 -21.379 -25.851 1.00 35.22 227 SER A C 1
ATOM 1776 O O . SER A 1 227 ? 35.740 -20.352 -25.675 1.00 35.22 227 SER A O 1
ATOM 1778 N N . HIS A 1 228 ? 34.951 -21.917 -27.064 1.00 39.59 228 HIS A N 1
ATOM 1779 C CA . HIS A 1 228 ? 35.625 -21.469 -28.293 1.00 39.59 228 HIS A CA 1
ATOM 1780 C C . HIS A 1 228 ? 34.957 -20.268 -28.993 1.00 39.59 228 HIS A C 1
ATOM 1782 O O . HIS A 1 228 ? 34.989 -20.172 -30.220 1.00 39.59 228 HIS A O 1
ATOM 1788 N N . SER A 1 229 ? 34.359 -19.337 -28.252 1.00 41.84 229 SER A N 1
ATOM 1789 C CA . SER A 1 229 ? 33.731 -18.152 -28.846 1.00 41.84 229 SER A CA 1
ATOM 1790 C C . SER A 1 229 ? 34.148 -16.892 -28.088 1.00 41.84 229 SER A C 1
ATOM 1792 O O . SER A 1 229 ? 34.123 -16.908 -26.857 1.00 41.84 229 SER A O 1
ATOM 1794 N N . PRO A 1 230 ? 34.569 -15.815 -28.783 1.00 41.97 230 PRO A N 1
ATOM 1795 C CA . PRO A 1 230 ? 34.752 -14.523 -28.134 1.00 41.97 230 PRO A CA 1
ATOM 1796 C C . PRO A 1 230 ? 33.415 -14.089 -27.515 1.00 41.97 230 PRO A C 1
ATOM 1798 O O . PRO A 1 230 ? 32.369 -14.381 -28.102 1.00 41.97 230 PRO A O 1
ATOM 1801 N N . PRO A 1 231 ? 33.428 -13.435 -26.341 1.00 48.06 231 PRO A N 1
ATOM 1802 C CA . PRO A 1 231 ? 32.202 -12.980 -25.716 1.00 48.06 231 PRO A CA 1
ATOM 1803 C C . PRO A 1 231 ? 31.467 -12.035 -26.658 1.00 48.06 231 PRO A C 1
ATOM 1805 O O . PRO A 1 231 ? 32.057 -11.184 -27.331 1.00 48.06 231 PRO A O 1
ATOM 1808 N N . GLU A 1 232 ? 30.163 -12.217 -26.708 1.00 46.44 232 GLU A N 1
ATOM 1809 C CA . GLU A 1 232 ? 29.285 -11.424 -27.539 1.00 46.44 232 GLU A CA 1
ATOM 1810 C C . GLU A 1 232 ? 29.100 -10.036 -26.917 1.00 46.44 232 GLU A C 1
ATOM 1812 O O . GLU A 1 232 ? 28.760 -9.935 -25.737 1.00 46.44 232 GLU A O 1
ATOM 1817 N N . THR A 1 233 ? 29.387 -8.975 -27.679 1.00 49.81 233 THR A N 1
ATOM 1818 C CA . THR A 1 233 ? 29.352 -7.592 -27.177 1.00 49.81 233 THR A CA 1
ATOM 1819 C C . THR A 1 233 ? 28.000 -6.941 -27.459 1.00 49.81 233 THR A C 1
ATOM 1821 O O . THR A 1 233 ? 27.572 -6.902 -28.611 1.00 49.81 233 THR A O 1
ATOM 1824 N N . ILE A 1 234 ? 27.363 -6.384 -26.426 1.00 54.00 234 ILE A N 1
ATOM 1825 C CA . ILE A 1 234 ? 26.103 -5.633 -26.522 1.00 54.00 234 ILE A CA 1
ATOM 1826 C C . ILE A 1 234 ? 26.344 -4.199 -26.044 1.00 54.00 234 ILE A C 1
ATOM 1828 O O . ILE A 1 234 ? 26.773 -3.996 -24.907 1.00 54.00 234 ILE A O 1
ATOM 1832 N N . GLU A 1 235 ? 26.050 -3.218 -26.899 1.00 53.91 235 GLU A N 1
ATOM 1833 C CA . GLU A 1 235 ? 25.981 -1.807 -26.503 1.00 53.91 235 GLU A CA 1
ATOM 1834 C C . GLU A 1 235 ? 24.631 -1.519 -25.839 1.00 53.91 235 GLU A C 1
ATOM 1836 O O . GLU A 1 235 ? 23.580 -1.862 -26.384 1.00 53.91 235 GLU A O 1
ATOM 1841 N N . VAL A 1 236 ? 24.663 -0.883 -24.671 1.00 59.72 236 VAL A N 1
ATOM 1842 C CA . VAL A 1 236 ? 23.468 -0.437 -23.939 1.00 59.72 236 VAL A CA 1
ATOM 1843 C C . VAL A 1 236 ? 23.600 1.036 -23.581 1.00 59.72 236 VAL A C 1
ATOM 1845 O O . VAL A 1 236 ? 24.686 1.497 -23.218 1.00 59.72 236 VAL A O 1
ATOM 1848 N N . ALA A 1 237 ? 22.501 1.782 -23.688 1.00 65.31 237 ALA A N 1
ATOM 1849 C CA . ALA A 1 237 ? 22.467 3.166 -23.239 1.00 65.31 237 ALA A CA 1
ATOM 1850 C C . ALA A 1 237 ? 22.537 3.216 -21.708 1.00 65.31 237 ALA A C 1
ATOM 1852 O O . ALA A 1 237 ? 22.068 2.310 -21.022 1.00 65.31 237 ALA A O 1
ATOM 1853 N N . GLU A 1 238 ? 23.115 4.282 -21.152 1.00 69.75 238 GLU A N 1
ATOM 1854 C CA . GLU A 1 238 ? 23.269 4.440 -19.697 1.00 69.75 238 GLU A CA 1
ATOM 1855 C C . GLU A 1 238 ? 21.935 4.377 -18.930 1.00 69.75 238 GLU A C 1
ATOM 1857 O O . GLU A 1 238 ? 21.909 3.988 -17.760 1.00 69.75 238 GLU A O 1
ATOM 1862 N N . ASP A 1 239 ? 20.836 4.740 -19.589 1.00 67.75 239 ASP A N 1
ATOM 1863 C CA . ASP A 1 239 ? 19.472 4.802 -19.070 1.00 67.75 239 ASP A CA 1
ATOM 1864 C C . ASP A 1 239 ? 18.569 3.639 -19.534 1.00 67.75 239 ASP A C 1
ATOM 1866 O O . ASP A 1 239 ? 17.368 3.631 -19.232 1.00 67.75 239 ASP A O 1
ATOM 1870 N N . ASP A 1 240 ? 19.112 2.649 -20.251 1.00 64.75 240 ASP A N 1
ATOM 1871 C CA . ASP A 1 240 ? 18.410 1.386 -20.491 1.00 64.75 240 ASP A CA 1
ATOM 1872 C C . ASP A 1 240 ? 18.223 0.646 -19.162 1.00 64.75 240 ASP A C 1
ATOM 1874 O O . ASP A 1 240 ? 19.127 0.606 -18.322 1.00 64.75 240 ASP A O 1
ATOM 1878 N N . ILE A 1 241 ? 17.056 0.027 -18.971 1.00 67.94 241 ILE A N 1
ATOM 1879 C CA . ILE A 1 241 ? 16.802 -0.784 -17.778 1.00 67.94 241 ILE A CA 1
ATOM 1880 C C . ILE A 1 241 ? 17.279 -2.207 -18.036 1.00 67.94 241 ILE A C 1
ATOM 1882 O O . ILE A 1 241 ? 16.874 -2.846 -18.997 1.00 67.94 241 ILE A O 1
ATOM 1886 N N . LEU A 1 242 ? 18.081 -2.744 -17.134 1.00 68.12 242 LEU A N 1
ATOM 1887 C CA . LEU A 1 242 ? 18.443 -4.147 -17.072 1.00 68.12 242 LEU A CA 1
ATOM 1888 C C . LEU A 1 242 ? 17.489 -4.865 -16.112 1.00 68.12 242 LEU A C 1
ATOM 1890 O O . LEU A 1 242 ? 17.367 -4.482 -14.949 1.00 68.12 242 LEU A O 1
ATOM 1894 N N . ALA A 1 243 ? 16.816 -5.905 -16.600 1.00 66.38 243 ALA A N 1
ATOM 1895 C CA . ALA A 1 243 ? 16.036 -6.836 -15.795 1.00 66.38 243 ALA A CA 1
ATOM 1896 C C . ALA A 1 243 ? 16.824 -8.138 -15.613 1.00 66.38 243 ALA A C 1
ATOM 1898 O O . ALA A 1 243 ? 17.074 -8.867 -16.575 1.00 66.38 243 ALA A O 1
ATOM 1899 N N . LEU A 1 244 ? 17.237 -8.406 -14.381 1.00 68.38 244 LEU A N 1
ATOM 1900 C CA . LEU A 1 244 ? 18.023 -9.567 -13.986 1.00 68.38 244 LEU A CA 1
ATOM 1901 C C . LEU A 1 244 ? 17.091 -10.558 -13.295 1.00 68.38 244 LEU A C 1
ATOM 1903 O O . LEU A 1 244 ? 16.543 -10.255 -12.241 1.00 68.38 244 LEU A O 1
ATOM 1907 N N . GLU A 1 245 ? 16.909 -11.737 -13.875 1.00 60.47 245 GLU A N 1
ATOM 1908 C CA . GLU A 1 245 ? 16.172 -12.836 -13.254 1.00 60.47 245 GLU A CA 1
ATOM 1909 C C . GLU A 1 245 ? 17.168 -13.835 -12.672 1.00 60.47 245 GLU A C 1
ATOM 1911 O O . GLU A 1 245 ? 18.083 -14.280 -13.366 1.00 60.47 245 GLU A O 1
ATOM 1916 N N . TYR A 1 246 ? 16.979 -14.243 -11.425 1.00 62.81 246 TYR A N 1
ATOM 1917 C CA . TYR A 1 246 ? 17.790 -15.259 -10.763 1.00 62.81 246 TYR A CA 1
ATOM 1918 C C . TYR A 1 246 ? 17.109 -16.632 -10.819 1.00 62.81 246 TYR A C 1
ATOM 1920 O O . TYR A 1 246 ? 15.917 -16.760 -11.098 1.00 62.81 246 TYR A O 1
ATOM 1928 N N . VAL A 1 247 ? 17.874 -17.701 -10.584 1.00 53.81 247 VAL A N 1
ATOM 1929 C CA . VAL A 1 247 ? 17.368 -19.087 -10.664 1.00 53.81 247 VAL A CA 1
ATOM 1930 C C . VAL A 1 247 ? 16.203 -19.353 -9.701 1.00 53.81 247 VAL A C 1
ATOM 1932 O O . VAL A 1 247 ? 15.348 -20.181 -10.007 1.00 53.81 247 VAL A O 1
ATOM 1935 N N . ASP A 1 248 ? 16.129 -18.635 -8.581 1.00 59.09 248 ASP A N 1
ATOM 1936 C CA . ASP A 1 248 ? 15.031 -18.727 -7.612 1.00 59.09 248 ASP A CA 1
ATOM 1937 C C . ASP A 1 248 ? 13.765 -17.944 -8.028 1.00 59.09 248 ASP A C 1
ATOM 1939 O O . ASP A 1 248 ? 12.795 -17.895 -7.271 1.00 59.09 248 ASP A O 1
ATOM 1943 N N . GLY A 1 249 ? 13.767 -17.339 -9.222 1.00 63.69 249 GLY A N 1
ATOM 1944 C CA . GLY A 1 249 ? 12.669 -16.540 -9.767 1.00 63.69 249 GLY A CA 1
ATOM 1945 C C . GLY A 1 249 ? 12.670 -15.074 -9.331 1.00 63.69 249 GLY A C 1
ATOM 1946 O O . GLY A 1 249 ? 11.764 -14.342 -9.716 1.00 63.69 249 GLY A O 1
ATOM 1947 N N . THR A 1 250 ? 13.658 -14.634 -8.547 1.00 67.25 250 THR A N 1
ATOM 1948 C CA . THR A 1 250 ? 13.813 -13.223 -8.170 1.00 67.25 250 THR A CA 1
ATOM 1949 C C . THR A 1 250 ? 14.091 -12.356 -9.397 1.00 67.25 250 THR A C 1
ATOM 1951 O O . THR A 1 250 ? 14.944 -12.708 -10.208 1.00 67.25 250 THR A O 1
ATOM 1954 N N . GLU A 1 251 ? 13.441 -11.197 -9.500 1.00 69.81 251 GLU A N 1
ATOM 1955 C CA . GLU A 1 251 ? 13.691 -10.181 -10.529 1.00 69.81 251 GLU A CA 1
ATOM 1956 C C . GLU A 1 251 ? 14.302 -8.904 -9.931 1.00 69.81 251 GLU A C 1
ATOM 1958 O O . GLU A 1 251 ? 13.756 -8.325 -8.993 1.00 69.81 251 GLU A O 1
ATOM 1963 N N . GLN A 1 252 ? 15.388 -8.401 -10.508 1.00 74.31 252 GLN A N 1
ATOM 1964 C CA . GLN A 1 252 ? 15.993 -7.115 -10.166 1.00 74.31 252 GLN A CA 1
ATOM 1965 C C . GLN A 1 252 ? 15.975 -6.168 -11.361 1.00 74.31 252 GLN A C 1
ATOM 1967 O O . GLN A 1 252 ? 16.287 -6.577 -12.475 1.00 74.31 252 GLN A O 1
ATOM 1972 N N . PHE A 1 253 ? 15.645 -4.899 -11.114 1.00 74.38 253 PHE A N 1
ATOM 1973 C CA . PHE A 1 253 ? 15.633 -3.846 -12.128 1.00 74.38 253 PHE A CA 1
ATOM 1974 C C . PHE A 1 253 ? 16.603 -2.738 -11.730 1.00 74.38 253 PHE A C 1
ATOM 1976 O O . PHE A 1 253 ? 16.514 -2.223 -10.618 1.00 74.38 253 PHE A O 1
ATOM 1983 N N . LEU A 1 254 ? 17.503 -2.372 -12.635 1.00 72.75 254 LEU A N 1
ATOM 1984 C CA . LEU A 1 254 ? 18.428 -1.249 -12.482 1.00 72.75 254 LEU A CA 1
ATOM 1985 C C . LEU A 1 254 ? 18.792 -0.689 -13.854 1.00 72.75 254 LEU A C 1
ATOM 1987 O O . LEU A 1 254 ? 18.641 -1.375 -14.859 1.00 72.75 254 LEU A O 1
ATOM 1991 N N . THR A 1 255 ? 19.270 0.542 -13.922 1.00 74.69 255 THR A N 1
ATOM 1992 C CA . THR A 1 255 ? 19.802 1.115 -15.162 1.00 74.69 255 THR A CA 1
ATOM 1993 C C . THR A 1 255 ? 21.164 0.512 -15.512 1.00 74.69 255 THR A C 1
ATOM 1995 O O . THR A 1 255 ? 21.899 0.044 -14.637 1.00 74.69 255 THR A O 1
ATOM 1998 N N . ALA A 1 256 ? 21.545 0.542 -16.790 1.00 69.44 256 ALA A N 1
ATOM 1999 C CA . ALA A 1 256 ? 22.872 0.099 -17.209 1.00 69.44 256 ALA A CA 1
ATOM 2000 C C . ALA A 1 256 ? 23.983 0.878 -16.482 1.00 69.44 256 ALA A C 1
ATOM 2002 O O . ALA A 1 256 ? 24.970 0.284 -16.046 1.00 69.44 256 ALA A O 1
ATOM 2003 N N . ASN A 1 257 ? 23.807 2.187 -16.271 1.00 73.75 257 ASN A N 1
ATOM 2004 C CA . ASN A 1 257 ? 24.757 2.981 -15.498 1.00 73.75 257 ASN A CA 1
ATOM 2005 C C . ASN A 1 257 ? 24.863 2.538 -14.027 1.00 73.75 257 ASN A C 1
ATOM 2007 O O . ASN A 1 257 ? 25.968 2.453 -13.505 1.00 73.75 257 ASN A O 1
ATOM 2011 N N . GLU A 1 258 ? 23.757 2.207 -13.359 1.00 73.50 258 GLU A N 1
ATOM 2012 C CA . GLU A 1 258 ? 23.817 1.664 -11.990 1.00 73.50 258 GLU A CA 1
ATOM 2013 C C . GLU A 1 258 ? 24.563 0.324 -11.956 1.00 73.50 258 GLU A C 1
ATOM 2015 O O . GLU A 1 258 ? 25.398 0.105 -11.082 1.00 73.50 258 GLU A O 1
ATOM 2020 N N . MET A 1 259 ? 24.352 -0.542 -12.953 1.00 72.62 259 MET A N 1
ATOM 2021 C CA . MET A 1 259 ? 25.088 -1.807 -13.068 1.00 72.62 259 MET A CA 1
ATOM 2022 C C . MET A 1 259 ? 26.593 -1.566 -13.241 1.00 72.62 259 MET A C 1
ATOM 2024 O O . MET A 1 259 ? 27.418 -2.305 -12.697 1.00 72.62 259 MET A O 1
ATOM 2028 N N . ARG A 1 260 ? 26.962 -0.506 -13.973 1.00 65.75 260 ARG A N 1
ATOM 2029 C CA . ARG A 1 260 ? 28.349 -0.049 -14.117 1.00 65.75 260 ARG A CA 1
ATOM 2030 C C . ARG A 1 260 ? 28.963 0.324 -12.776 1.00 65.75 260 ARG A C 1
ATOM 2032 O O . ARG A 1 260 ? 30.053 -0.140 -12.449 1.00 65.75 260 ARG A O 1
ATOM 2039 N N . GLU A 1 261 ? 28.271 1.163 -12.017 1.00 65.44 261 GLU A N 1
ATOM 2040 C CA . GLU A 1 261 ? 28.722 1.657 -10.714 1.00 65.44 261 GLU A CA 1
ATOM 2041 C C . GLU A 1 261 ? 28.838 0.519 -9.684 1.00 65.44 261 GLU A C 1
ATOM 2043 O O . GLU A 1 261 ? 29.830 0.432 -8.952 1.00 65.44 261 GLU A O 1
ATOM 2048 N N . GLU A 1 262 ? 27.879 -0.412 -9.666 1.00 62.31 262 GLU A N 1
ATOM 2049 C CA . GLU A 1 262 ? 27.897 -1.579 -8.772 1.00 62.31 262 GLU A CA 1
ATOM 2050 C C . GLU A 1 262 ? 29.047 -2.548 -9.080 1.00 62.31 262 GLU A C 1
ATOM 2052 O O . GLU A 1 262 ? 29.652 -3.115 -8.167 1.00 62.31 262 GLU A O 1
ATOM 2057 N N . LEU A 1 263 ? 29.404 -2.725 -10.353 1.00 56.56 263 LEU A N 1
ATOM 2058 C CA . LEU A 1 263 ? 30.553 -3.551 -10.718 1.00 56.56 263 LEU A CA 1
ATOM 2059 C C . LEU A 1 263 ? 31.894 -2.837 -10.484 1.00 56.56 263 LEU A C 1
ATOM 2061 O O . LEU A 1 263 ? 32.851 -3.472 -10.039 1.00 56.56 263 LEU A O 1
ATOM 2065 N N . ALA A 1 264 ? 31.970 -1.527 -10.733 1.00 53.78 264 ALA A N 1
ATOM 2066 C CA . ALA A 1 264 ? 33.177 -0.729 -10.502 1.00 53.78 264 ALA A CA 1
ATOM 2067 C C . ALA A 1 264 ? 33.536 -0.607 -9.009 1.00 53.78 264 ALA A C 1
ATOM 2069 O O . ALA A 1 264 ? 34.710 -0.521 -8.652 1.00 53.78 264 ALA A O 1
ATOM 2070 N N . SER A 1 265 ? 32.536 -0.633 -8.126 1.00 50.56 265 SER A N 1
ATOM 2071 C CA . SER A 1 265 ? 32.710 -0.548 -6.670 1.00 50.56 265 SER A CA 1
ATOM 2072 C C . SER A 1 265 ? 33.147 -1.861 -6.003 1.00 50.56 265 SER A C 1
ATOM 2074 O O . SER A 1 265 ? 33.280 -1.902 -4.784 1.00 50.56 265 SER A O 1
ATOM 2076 N N . SER A 1 266 ? 33.411 -2.934 -6.765 1.00 44.12 266 SER A N 1
ATOM 2077 C CA . SER A 1 266 ? 33.680 -4.298 -6.254 1.00 44.12 266 SER A CA 1
ATOM 2078 C C . SER A 1 266 ? 32.523 -4.929 -5.455 1.00 44.12 266 SER A C 1
ATOM 2080 O O . SER A 1 266 ? 32.638 -6.076 -5.026 1.00 44.12 266 SER A O 1
ATOM 2082 N N . ALA A 1 267 ? 31.379 -4.246 -5.318 1.00 41.53 267 ALA A N 1
ATOM 2083 C CA . ALA A 1 267 ? 30.212 -4.705 -4.559 1.00 41.53 267 ALA A CA 1
ATOM 2084 C C . ALA A 1 267 ? 29.570 -5.980 -5.139 1.00 41.53 267 ALA A C 1
ATOM 2086 O O . ALA A 1 267 ? 28.941 -6.754 -4.421 1.00 41.53 267 ALA A O 1
ATOM 2087 N N . LEU A 1 268 ? 29.756 -6.234 -6.438 1.00 38.28 268 LEU A N 1
ATOM 2088 C CA . LEU A 1 268 ? 29.346 -7.474 -7.106 1.00 38.28 268 LEU A CA 1
ATOM 2089 C C . LEU A 1 268 ? 30.380 -8.609 -6.992 1.00 38.28 268 LEU A C 1
ATOM 2091 O O . LEU A 1 268 ? 29.997 -9.777 -7.040 1.00 38.28 268 LEU A O 1
ATOM 2095 N N . VAL A 1 269 ? 31.666 -8.297 -6.792 1.00 33.22 269 VAL A N 1
ATOM 2096 C CA . VAL A 1 269 ? 32.739 -9.303 -6.666 1.00 33.22 269 VAL A CA 1
ATOM 2097 C C . VAL A 1 269 ? 32.666 -10.018 -5.312 1.00 33.22 269 VAL A C 1
ATOM 2099 O O . VAL A 1 269 ? 32.856 -11.230 -5.263 1.00 33.22 269 VAL A O 1
ATOM 2102 N N . ASP A 1 270 ? 32.257 -9.322 -4.246 1.00 33.53 270 ASP A N 1
ATOM 2103 C CA . ASP A 1 270 ? 31.990 -9.928 -2.927 1.00 33.53 270 ASP A CA 1
ATOM 2104 C C . ASP A 1 270 ? 30.6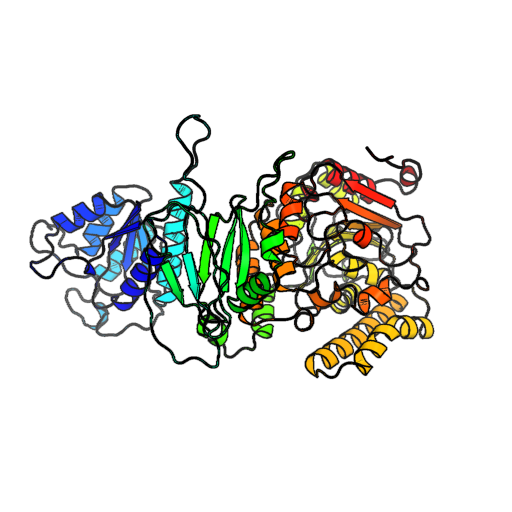53 -10.700 -2.854 1.00 33.53 270 ASP A C 1
ATOM 2106 O O . ASP A 1 270 ? 30.395 -11.426 -1.893 1.00 33.53 270 ASP A O 1
ATOM 2110 N N . ARG A 1 271 ? 29.796 -10.590 -3.882 1.00 36.91 271 ARG A N 1
ATOM 2111 C CA . ARG A 1 271 ? 28.542 -11.360 -4.027 1.00 36.91 271 ARG A CA 1
ATOM 2112 C C . ARG A 1 271 ? 28.710 -12.648 -4.837 1.00 36.91 271 ARG A C 1
ATOM 2114 O O . ARG A 1 271 ? 27.774 -13.454 -4.901 1.00 36.91 271 ARG A O 1
ATOM 2121 N N . ALA A 1 272 ? 29.882 -12.854 -5.441 1.00 28.47 272 ALA A N 1
ATOM 2122 C CA . ALA A 1 272 ? 30.266 -14.118 -6.048 1.00 28.47 272 ALA A CA 1
ATOM 2123 C C . ALA A 1 272 ? 30.662 -15.110 -4.938 1.00 28.47 272 ALA A C 1
ATOM 2125 O O . ALA A 1 272 ? 31.329 -14.722 -3.979 1.00 28.47 272 ALA A O 1
ATOM 2126 N N . PRO A 1 273 ? 30.262 -16.392 -5.021 1.00 27.86 273 PRO A N 1
ATOM 2127 C CA . PRO A 1 273 ? 30.604 -17.365 -3.995 1.00 27.86 273 PRO A CA 1
ATOM 2128 C C . PRO A 1 273 ? 32.124 -17.426 -3.851 1.00 27.86 273 PRO A C 1
ATOM 2130 O O . PRO A 1 273 ? 32.832 -17.716 -4.818 1.00 27.86 273 PRO A O 1
ATOM 2133 N N . ALA A 1 274 ? 32.617 -17.169 -2.637 1.00 25.33 274 ALA A N 1
ATOM 2134 C CA . ALA A 1 274 ? 33.997 -17.440 -2.285 1.00 25.33 274 ALA A CA 1
ATOM 2135 C C . ALA A 1 274 ? 34.299 -18.897 -2.655 1.00 25.33 274 ALA A C 1
ATOM 2137 O O . ALA A 1 274 ? 33.780 -19.841 -2.055 1.00 25.33 274 ALA A O 1
ATOM 2138 N N . ALA A 1 275 ? 35.125 -19.083 -3.681 1.00 28.59 275 ALA A N 1
ATOM 2139 C CA . ALA A 1 275 ? 35.684 -20.368 -4.052 1.00 28.59 275 ALA A CA 1
ATOM 2140 C C . ALA A 1 275 ? 36.749 -20.768 -3.016 1.00 28.59 275 ALA A C 1
ATOM 2142 O O . ALA A 1 275 ? 37.938 -20.844 -3.309 1.00 28.59 275 ALA A O 1
ATOM 2143 N N . SER A 1 276 ? 36.343 -20.993 -1.770 1.00 24.80 276 SER A N 1
ATOM 2144 C CA . SER A 1 276 ? 37.171 -21.625 -0.748 1.00 24.80 276 SER A CA 1
ATOM 2145 C C . SER A 1 276 ? 36.273 -22.461 0.162 1.00 24.80 276 SER A C 1
ATOM 2147 O O . SER A 1 276 ? 35.323 -21.987 0.777 1.00 24.80 276 SER A O 1
ATOM 2149 N N . GLY A 1 277 ? 36.518 -23.771 0.126 1.00 28.61 277 GLY A N 1
ATOM 2150 C CA . GLY A 1 277 ? 35.606 -24.801 0.610 1.00 28.61 277 GLY A CA 1
ATOM 2151 C C . GLY A 1 277 ? 35.190 -24.665 2.075 1.00 28.61 277 GLY A C 1
ATOM 2152 O O . GLY A 1 277 ? 36.021 -24.555 2.971 1.00 28.61 277 GLY A O 1
ATOM 2153 N N . GLY A 1 278 ? 33.882 -24.788 2.297 1.00 23.00 278 GLY A N 1
ATOM 2154 C CA . GLY A 1 278 ? 33.256 -24.969 3.603 1.00 23.00 278 GLY A CA 1
ATOM 2155 C C . GLY A 1 278 ? 31.745 -24.754 3.510 1.00 23.00 278 GLY A C 1
ATOM 2156 O O . GLY A 1 278 ? 31.301 -23.619 3.544 1.00 23.00 278 GLY A O 1
ATOM 2157 N N . ALA A 1 279 ? 30.975 -25.841 3.359 1.00 27.06 279 ALA A N 1
ATOM 2158 C CA . ALA A 1 279 ? 29.500 -25.871 3.315 1.00 27.06 279 ALA A CA 1
ATOM 2159 C C . ALA A 1 279 ? 28.852 -24.836 2.358 1.00 27.06 279 ALA A C 1
ATOM 2161 O O . ALA A 1 279 ? 28.323 -23.810 2.775 1.00 27.06 279 ALA A O 1
ATOM 2162 N N . GLY A 1 280 ? 28.907 -25.128 1.053 1.00 25.09 280 GLY A N 1
ATOM 2163 C CA . GLY A 1 280 ? 28.487 -24.230 -0.029 1.00 25.09 280 GLY A CA 1
ATOM 2164 C C . GLY A 1 280 ? 26.995 -23.877 -0.027 1.00 25.09 280 GLY A C 1
ATOM 2165 O O . GLY A 1 280 ? 26.140 -24.732 -0.248 1.00 25.09 280 GLY A O 1
ATOM 2166 N N . PHE A 1 281 ? 26.720 -22.591 0.180 1.00 30.61 281 PHE A N 1
ATOM 2167 C CA . PHE A 1 281 ? 25.435 -21.925 -0.018 1.00 30.61 281 PHE A CA 1
ATOM 2168 C C . PHE A 1 281 ? 25.114 -21.833 -1.519 1.00 30.61 281 PHE A C 1
ATOM 2170 O O . PHE A 1 281 ? 25.856 -21.216 -2.280 1.00 30.61 281 PHE A O 1
ATOM 2177 N N . GLY A 1 282 ? 24.016 -22.446 -1.962 1.00 30.36 282 GLY A N 1
ATOM 2178 C CA . GLY A 1 282 ? 23.489 -22.255 -3.313 1.00 30.36 282 GLY A CA 1
ATOM 2179 C C . GLY A 1 282 ? 22.561 -21.041 -3.375 1.00 30.36 282 GLY A C 1
ATOM 2180 O O . GLY A 1 282 ? 21.673 -20.935 -2.537 1.00 30.36 282 GLY A O 1
ATOM 2181 N N . GLY A 1 283 ? 22.726 -20.180 -4.387 1.00 40.25 283 GLY A N 1
ATOM 2182 C CA . GLY A 1 283 ? 21.623 -19.334 -4.862 1.00 40.25 283 GLY A CA 1
ATOM 2183 C C . GLY A 1 283 ? 21.893 -17.846 -5.092 1.00 40.25 283 GLY A C 1
ATOM 2184 O O . GLY A 1 283 ? 21.133 -17.050 -4.581 1.00 40.25 283 GLY A O 1
ATOM 2185 N N . ASN A 1 284 ? 22.889 -17.469 -5.904 1.00 50.38 284 ASN A N 1
ATOM 2186 C CA . ASN A 1 284 ? 22.937 -16.158 -6.592 1.00 50.38 284 ASN A CA 1
ATOM 2187 C C . ASN A 1 284 ? 23.237 -16.362 -8.088 1.00 50.38 284 ASN A C 1
ATOM 2189 O O . ASN A 1 284 ? 24.038 -15.659 -8.700 1.00 50.38 284 ASN A O 1
ATOM 2193 N N . ILE A 1 285 ? 22.670 -17.414 -8.678 1.00 52.19 285 ILE A N 1
ATOM 2194 C CA . ILE A 1 285 ? 22.932 -17.735 -10.079 1.00 52.19 285 ILE A CA 1
ATOM 2195 C C . ILE A 1 285 ? 21.955 -16.925 -10.925 1.00 52.19 285 ILE A C 1
ATOM 2197 O O . ILE A 1 285 ? 20.743 -17.130 -10.840 1.00 52.19 285 ILE A O 1
ATOM 2201 N N . LEU A 1 286 ? 22.490 -16.004 -11.723 1.00 52.56 286 LEU A N 1
ATOM 2202 C CA . LEU A 1 286 ? 21.719 -15.273 -12.719 1.00 52.56 286 LEU A CA 1
ATOM 2203 C C . LEU A 1 286 ? 21.159 -16.270 -13.745 1.00 52.56 286 LEU A C 1
ATOM 2205 O O . LEU A 1 286 ? 21.898 -17.045 -14.356 1.00 52.56 286 LEU A O 1
ATOM 2209 N N . LYS A 1 287 ? 19.839 -16.276 -13.900 1.00 52.75 287 LYS A N 1
ATOM 2210 C CA . LYS A 1 287 ? 19.094 -17.118 -14.837 1.00 52.75 287 LYS A CA 1
ATOM 2211 C C . LYS A 1 287 ? 18.885 -16.415 -16.170 1.00 52.75 287 LYS A C 1
ATOM 2213 O O . LYS A 1 287 ? 19.042 -17.057 -17.204 1.00 52.75 287 LYS A O 1
ATOM 2218 N N . SER A 1 288 ? 18.525 -15.135 -16.160 1.00 52.53 288 SER A N 1
ATOM 2219 C CA . SER A 1 288 ? 18.369 -14.336 -17.376 1.00 52.53 288 SER A CA 1
ATOM 2220 C C . SER A 1 288 ? 18.751 -12.872 -17.138 1.00 52.53 288 SER A C 1
ATOM 2222 O O . SER A 1 288 ? 18.641 -12.366 -16.025 1.00 52.53 288 SER A O 1
ATOM 2224 N N . LEU A 1 289 ? 19.236 -12.201 -18.183 1.00 58.53 289 LEU A N 1
ATOM 2225 C CA . LEU A 1 289 ? 19.437 -10.753 -18.219 1.00 58.53 289 LEU A CA 1
ATOM 2226 C C . LEU A 1 289 ? 18.727 -10.226 -19.460 1.00 58.53 289 LEU A C 1
ATOM 2228 O O . LEU A 1 289 ? 18.956 -10.723 -20.563 1.00 58.53 289 LEU A O 1
ATOM 2232 N N . GLN A 1 290 ? 17.858 -9.240 -19.276 1.00 59.50 290 GLN A N 1
ATOM 2233 C CA . GLN A 1 290 ? 17.106 -8.600 -20.348 1.00 59.50 290 GLN A CA 1
ATOM 2234 C C . GLN A 1 290 ? 17.396 -7.104 -20.344 1.00 59.50 290 GLN A C 1
ATOM 2236 O O . GLN A 1 290 ? 17.347 -6.468 -19.295 1.00 59.50 290 GLN A O 1
ATOM 2241 N N . VAL A 1 291 ? 17.663 -6.538 -21.519 1.00 57.88 291 VAL A N 1
ATOM 2242 C CA . VAL A 1 291 ? 17.731 -5.086 -21.708 1.00 57.88 291 VAL A CA 1
ATOM 2243 C C . VAL A 1 291 ? 16.339 -4.607 -22.113 1.00 57.88 291 VAL A C 1
ATOM 2245 O O . VAL A 1 291 ? 15.805 -5.002 -23.150 1.00 57.88 291 VAL A O 1
ATOM 2248 N N . LEU A 1 292 ? 15.731 -3.792 -21.263 1.00 55.66 292 LEU A N 1
ATOM 2249 C CA . LEU A 1 292 ? 14.433 -3.169 -21.447 1.00 55.66 292 LEU A CA 1
ATOM 2250 C C . LEU A 1 292 ? 14.643 -1.714 -21.875 1.00 55.66 292 LEU A C 1
ATOM 2252 O O . LEU A 1 292 ? 14.780 -0.814 -21.044 1.00 55.66 292 LEU A O 1
ATOM 2256 N N . SER A 1 293 ? 14.607 -1.479 -23.183 1.00 51.34 293 SER A N 1
ATOM 2257 C CA . SER A 1 293 ? 14.485 -0.125 -23.718 1.00 51.34 293 SER A CA 1
ATOM 2258 C C . SER A 1 293 ? 13.031 0.311 -23.587 1.00 51.34 293 SER A C 1
ATOM 2260 O O . SER A 1 293 ? 12.169 -0.072 -24.386 1.00 51.34 293 SER A O 1
ATOM 2262 N N . ILE A 1 294 ? 12.738 1.052 -22.519 1.00 52.62 294 ILE A N 1
ATOM 2263 C CA . ILE A 1 294 ? 11.426 1.664 -22.336 1.00 52.62 294 ILE A CA 1
ATOM 2264 C C . ILE A 1 294 ? 11.445 3.008 -23.052 1.00 52.62 294 ILE A C 1
ATOM 2266 O O . ILE A 1 294 ? 12.200 3.896 -22.664 1.00 52.62 294 ILE A O 1
ATOM 2270 N N . ASP A 1 295 ? 10.642 3.108 -24.111 1.00 49.94 295 ASP A N 1
ATOM 2271 C CA . ASP A 1 295 ? 10.472 4.331 -24.892 1.00 49.94 295 ASP A CA 1
ATOM 2272 C C . ASP A 1 295 ? 10.016 5.461 -23.967 1.00 49.94 295 ASP A C 1
ATOM 2274 O O . ASP A 1 295 ? 9.051 5.281 -23.216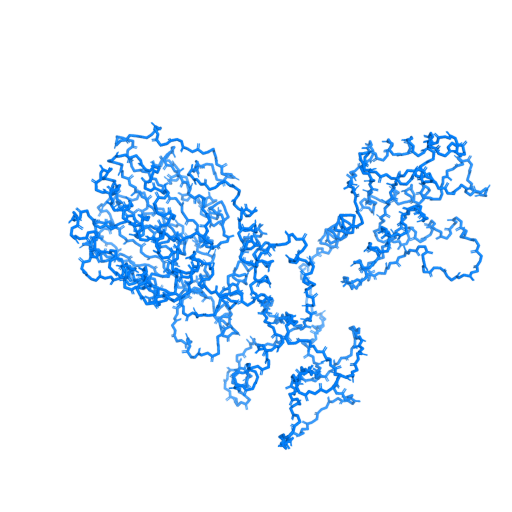 1.00 49.94 295 ASP A O 1
ATOM 2278 N N . ASP A 1 296 ? 10.674 6.618 -24.033 1.00 48.81 296 ASP A N 1
ATOM 2279 C CA . ASP A 1 296 ? 10.205 7.803 -23.324 1.00 48.81 296 ASP A CA 1
ATOM 2280 C C . ASP A 1 296 ? 8.764 8.115 -23.733 1.00 48.81 296 ASP A C 1
ATOM 2282 O O . ASP A 1 296 ? 7.995 8.488 -22.859 1.00 48.81 296 ASP A O 1
ATOM 2286 N N . ALA A 1 297 ? 8.323 7.767 -24.953 1.00 45.00 297 ALA A N 1
ATOM 2287 C CA . ALA A 1 297 ? 6.930 7.870 -25.402 1.00 45.00 297 ALA A CA 1
ATOM 2288 C C . ALA A 1 297 ? 5.915 7.102 -24.541 1.00 45.00 297 ALA A C 1
ATOM 2290 O O . ALA A 1 297 ? 4.753 7.504 -24.406 1.00 45.00 297 ALA A O 1
ATOM 2291 N N . TYR A 1 298 ? 6.340 6.000 -23.916 1.00 45.28 298 TYR A N 1
ATOM 2292 C CA . TYR A 1 298 ? 5.524 5.244 -22.962 1.00 45.28 298 TYR A CA 1
ATOM 2293 C C . TYR A 1 298 ? 5.231 6.055 -21.686 1.00 45.28 298 TYR A C 1
ATOM 2295 O O . TYR A 1 298 ? 4.198 5.847 -21.036 1.00 45.28 298 TYR A O 1
ATOM 2303 N N . PHE A 1 299 ? 6.115 6.994 -21.344 1.00 47.28 299 PHE A N 1
ATOM 2304 C CA . PHE A 1 299 ? 6.011 7.880 -20.187 1.00 47.28 299 PHE A CA 1
ATOM 2305 C C . PHE A 1 299 ? 5.570 9.312 -20.560 1.00 47.28 299 PHE A C 1
ATOM 2307 O O . PHE A 1 299 ? 4.784 9.916 -19.828 1.00 47.28 299 PHE A O 1
ATOM 2314 N N . ASP A 1 300 ? 5.992 9.822 -21.717 1.00 39.12 300 ASP A N 1
ATOM 2315 C CA . ASP A 1 300 ? 5.821 11.185 -22.228 1.00 39.12 300 ASP A CA 1
ATOM 2316 C C . ASP A 1 300 ? 4.532 11.387 -23.033 1.00 39.12 300 ASP A C 1
ATOM 2318 O O . ASP A 1 300 ? 4.087 12.526 -23.176 1.00 39.12 300 ASP A O 1
ATOM 2322 N N . GLY A 1 301 ? 3.865 10.311 -23.480 1.00 38.28 301 GLY A N 1
ATOM 2323 C CA . GLY A 1 301 ? 2.678 10.384 -24.343 1.00 38.28 301 GLY A CA 1
ATOM 2324 C C . GLY A 1 301 ? 1.459 11.073 -23.706 1.00 38.28 301 GLY A C 1
ATOM 2325 O O . GLY A 1 301 ? 0.397 11.164 -24.321 1.00 38.28 301 GLY A O 1
ATOM 2326 N N . SER A 1 302 ? 1.602 11.558 -22.468 1.00 40.94 302 SER A N 1
ATOM 2327 C CA . SER A 1 302 ? 0.630 12.356 -21.716 1.00 40.94 302 SER A CA 1
ATOM 2328 C C . SER A 1 302 ? 1.114 13.769 -21.342 1.00 40.94 302 SER A C 1
ATOM 2330 O O . SER A 1 302 ? 0.335 14.525 -20.767 1.00 40.94 302 SER A O 1
ATOM 2332 N N . GLY A 1 303 ? 2.370 14.136 -21.639 1.00 36.50 303 GLY A N 1
ATOM 2333 C CA . GLY A 1 303 ? 2.992 15.410 -21.248 1.00 36.50 303 GLY A CA 1
ATOM 2334 C C . GLY A 1 303 ? 3.247 15.570 -19.743 1.00 36.50 303 GLY A C 1
ATOM 2335 O O . GLY A 1 303 ? 3.521 16.680 -19.291 1.00 36.50 303 GLY A O 1
ATOM 2336 N N . LYS A 1 304 ? 3.121 14.489 -18.963 1.00 45.69 304 LYS A N 1
ATOM 2337 C CA . LYS A 1 304 ? 3.178 14.494 -17.496 1.00 45.69 304 LYS A CA 1
ATOM 2338 C C . LYS A 1 304 ? 4.587 14.252 -16.952 1.00 45.69 304 LYS A C 1
ATOM 2340 O O . LYS A 1 304 ? 5.339 13.443 -17.488 1.00 45.69 304 LYS A O 1
ATOM 2345 N N . VAL A 1 305 ? 4.922 14.899 -15.836 1.00 56.84 305 VAL A N 1
ATOM 2346 C CA . VAL A 1 305 ? 6.196 14.705 -15.109 1.00 56.84 305 VAL A CA 1
ATOM 2347 C C . VAL A 1 305 ? 6.213 13.298 -14.470 1.00 56.84 305 VAL A C 1
ATOM 2349 O O . VAL A 1 305 ? 5.160 12.849 -14.012 1.00 56.84 305 VAL A O 1
ATOM 2352 N N . PRO A 1 306 ? 7.356 12.586 -14.349 1.00 62.59 306 PRO A N 1
ATOM 2353 C CA . PRO A 1 306 ? 7.418 11.209 -13.822 1.00 62.59 306 PRO A CA 1
ATOM 2354 C C . PRO A 1 306 ? 6.657 10.950 -12.510 1.00 62.59 306 PRO A C 1
ATOM 2356 O O . PRO A 1 306 ? 6.033 9.901 -12.336 1.00 62.59 306 PRO A O 1
ATOM 2359 N N . ARG A 1 307 ? 6.618 11.935 -11.602 1.00 67.06 307 ARG A N 1
ATOM 2360 C CA . ARG A 1 307 ? 5.818 11.880 -10.368 1.00 67.06 307 ARG A CA 1
ATOM 2361 C C . ARG A 1 307 ? 4.314 11.779 -10.638 1.00 67.06 307 ARG A C 1
ATOM 2363 O O . ARG A 1 307 ? 3.630 10.993 -9.995 1.00 67.06 307 ARG A O 1
ATOM 2370 N N . GLU A 1 308 ? 3.784 12.539 -11.589 1.00 70.38 308 GLU A N 1
ATOM 2371 C CA . GLU A 1 308 ? 2.360 12.515 -11.950 1.00 70.38 308 GLU A CA 1
ATOM 2372 C C . GLU A 1 308 ? 1.948 11.166 -12.541 1.00 70.38 308 GLU A C 1
ATOM 2374 O O . GLU A 1 308 ? 0.815 10.721 -12.348 1.00 70.38 308 GLU A O 1
ATOM 2379 N N . ARG A 1 309 ? 2.879 10.471 -13.204 1.00 70.62 309 ARG A N 1
ATOM 2380 C CA . ARG A 1 309 ? 2.650 9.103 -13.667 1.00 70.62 309 ARG A CA 1
ATOM 2381 C C . ARG A 1 309 ? 2.542 8.123 -12.503 1.00 70.62 309 ARG A C 1
ATOM 2383 O O . ARG A 1 309 ? 1.645 7.282 -12.515 1.00 70.62 309 ARG A O 1
ATOM 2390 N N . VAL A 1 310 ? 3.390 8.259 -11.481 1.00 72.38 310 VAL A N 1
ATOM 2391 C CA . VAL A 1 310 ? 3.271 7.479 -10.237 1.00 72.38 310 VAL A CA 1
ATOM 2392 C C . VAL A 1 310 ? 1.923 7.736 -9.558 1.00 72.38 310 VAL A C 1
ATOM 2394 O O . VAL A 1 310 ? 1.250 6.778 -9.178 1.00 72.38 310 VAL A O 1
ATOM 2397 N N . LEU A 1 311 ? 1.486 8.999 -9.480 1.00 75.88 311 LEU A N 1
ATOM 2398 C CA . LEU A 1 311 ? 0.165 9.366 -8.951 1.00 75.88 311 LEU A CA 1
ATOM 2399 C C . LEU A 1 311 ? -0.971 8.708 -9.737 1.00 75.88 311 LEU A C 1
ATOM 2401 O O . LEU A 1 311 ? -1.901 8.165 -9.148 1.00 75.88 311 LEU A O 1
ATOM 2405 N N . GLU A 1 312 ? -0.898 8.728 -11.067 1.00 76.38 312 GLU A N 1
ATOM 2406 C CA . GLU A 1 312 ? -1.905 8.104 -11.925 1.00 76.38 312 GLU A CA 1
ATOM 2407 C C . GLU A 1 312 ? -1.950 6.581 -11.737 1.00 76.38 312 GLU A C 1
ATOM 2409 O O . GLU A 1 312 ? -3.031 6.002 -11.624 1.00 76.38 312 GLU A O 1
ATOM 2414 N N . LEU A 1 313 ? -0.790 5.921 -11.682 1.00 74.00 313 LEU A N 1
ATOM 2415 C CA . LEU A 1 313 ? -0.699 4.479 -11.447 1.00 74.00 313 LEU A CA 1
ATOM 2416 C C . LEU A 1 313 ? -1.254 4.102 -10.072 1.00 74.00 313 LEU A C 1
ATOM 2418 O O . LEU A 1 313 ? -2.009 3.135 -9.955 1.00 74.00 313 LEU A O 1
ATOM 2422 N N . GLU A 1 314 ? -0.941 4.886 -9.044 1.00 80.56 314 GLU A N 1
ATOM 2423 C CA . GLU A 1 314 ? -1.490 4.683 -7.710 1.00 80.56 314 GLU A CA 1
ATOM 2424 C C . GLU A 1 314 ? -3.002 4.954 -7.655 1.00 80.56 314 GLU A C 1
ATOM 2426 O O . GLU A 1 314 ? -3.738 4.192 -7.031 1.00 80.56 314 GLU A O 1
ATOM 2431 N N . HIS A 1 315 ? -3.506 5.966 -8.359 1.00 81.06 315 HIS A N 1
ATOM 2432 C CA . HIS A 1 315 ? -4.944 6.206 -8.467 1.00 81.06 315 HIS A CA 1
ATOM 2433 C C . HIS A 1 315 ? -5.664 5.062 -9.197 1.00 81.06 315 HIS A C 1
ATOM 2435 O O . HIS A 1 315 ? -6.768 4.683 -8.823 1.00 81.06 315 HIS A O 1
ATOM 2441 N N . ARG A 1 316 ? -5.034 4.442 -10.200 1.00 73.94 316 ARG A N 1
ATOM 2442 C CA . ARG A 1 316 ? -5.578 3.241 -10.856 1.00 73.94 316 ARG A CA 1
ATOM 2443 C C . ARG A 1 316 ? -5.588 2.026 -9.934 1.00 73.94 316 ARG A C 1
ATOM 2445 O O . ARG A 1 316 ? -6.497 1.207 -10.037 1.00 73.94 316 ARG A O 1
ATOM 2452 N N . LEU A 1 317 ? -4.608 1.911 -9.036 1.00 68.56 317 LEU A N 1
ATOM 2453 C CA . LEU A 1 317 ? -4.673 0.944 -7.942 1.00 68.56 317 LEU A CA 1
ATOM 2454 C C . LEU A 1 317 ? -5.856 1.289 -7.021 1.00 68.56 317 LEU A C 1
ATOM 2456 O O . LEU A 1 317 ? -6.648 0.408 -6.687 1.00 68.56 317 LEU A O 1
ATOM 2460 N N . ARG A 1 318 ? -6.012 2.558 -6.627 1.00 75.94 318 ARG A N 1
ATOM 2461 C CA . ARG A 1 318 ? -7.012 3.020 -5.649 1.00 75.94 318 ARG A CA 1
ATOM 2462 C C . ARG A 1 318 ? -7.797 4.229 -6.160 1.00 75.94 318 ARG A C 1
ATOM 2464 O O . ARG A 1 318 ? -7.430 5.368 -5.855 1.00 75.94 318 ARG A O 1
ATOM 2471 N N . PRO A 1 319 ? -8.903 4.005 -6.887 1.00 72.88 319 PRO A N 1
ATOM 2472 C CA . PRO A 1 319 ? -9.694 5.111 -7.416 1.00 72.88 319 PRO A CA 1
ATOM 2473 C C . PRO A 1 319 ? -10.484 5.842 -6.322 1.00 72.88 319 PRO A C 1
ATOM 2475 O O . PRO A 1 319 ? -10.771 7.029 -6.457 1.00 72.88 319 PRO A O 1
ATOM 2478 N N . SER A 1 320 ? -10.825 5.154 -5.228 1.00 80.69 320 SER A N 1
ATOM 2479 C CA . SER A 1 320 ? -11.715 5.675 -4.184 1.00 80.69 320 SER A CA 1
ATOM 2480 C C . SER A 1 320 ? -11.152 5.393 -2.787 1.00 80.69 320 SER A C 1
ATOM 2482 O O . SER A 1 320 ? -11.511 4.380 -2.188 1.00 80.69 320 SER A O 1
ATOM 2484 N N . PRO A 1 321 ? -10.243 6.238 -2.263 1.00 88.38 321 PRO A N 1
ATOM 2485 C CA . PRO A 1 321 ? -9.821 6.141 -0.871 1.00 88.38 321 PRO A CA 1
ATOM 2486 C C . PRO A 1 321 ? -10.984 6.476 0.073 1.00 88.38 321 PRO A C 1
ATOM 2488 O O . PRO A 1 321 ? -11.857 7.280 -0.258 1.00 88.38 321 PRO A O 1
ATOM 2491 N N . GLY A 1 322 ? -11.003 5.863 1.253 1.00 93.94 322 GLY A N 1
ATOM 2492 C CA . GLY A 1 322 ? -12.093 6.012 2.212 1.00 93.94 322 GLY A CA 1
ATOM 2493 C C . GLY A 1 322 ? -12.184 4.852 3.193 1.00 93.94 322 GLY A C 1
ATOM 2494 O O . GLY A 1 322 ? -11.360 3.937 3.179 1.00 93.94 322 GLY A O 1
ATOM 2495 N N . ILE A 1 323 ? -13.193 4.905 4.060 1.00 96.31 323 ILE A N 1
ATOM 2496 C CA . ILE A 1 323 ? -13.483 3.845 5.027 1.00 96.31 323 ILE A CA 1
ATOM 2497 C C . ILE A 1 323 ? -14.705 3.071 4.550 1.00 96.31 323 ILE A C 1
ATOM 2499 O O . ILE A 1 323 ? -15.748 3.655 4.259 1.00 96.31 323 ILE A O 1
ATOM 2503 N N . PHE A 1 324 ? -14.543 1.757 4.460 1.00 95.44 324 PHE A N 1
ATOM 2504 C CA . PHE A 1 324 ? -15.488 0.831 3.853 1.00 95.44 324 PHE A CA 1
ATOM 2505 C C . PHE A 1 324 ? -15.858 -0.276 4.826 1.00 95.44 324 PHE A C 1
ATOM 2507 O O . PHE A 1 324 ? -15.073 -0.631 5.713 1.00 95.44 324 PHE A O 1
ATOM 2514 N N . GLN A 1 325 ? -17.030 -0.861 4.610 1.00 94.62 325 GLN A N 1
ATOM 2515 C CA . GLN A 1 325 ? -17.454 -2.035 5.350 1.00 94.62 325 GLN A CA 1
ATOM 2516 C C . GLN A 1 325 ? -16.594 -3.244 4.988 1.00 94.62 325 GLN A C 1
ATOM 2518 O O . GLN A 1 325 ? -16.273 -3.459 3.816 1.00 94.62 325 GLN A O 1
ATOM 2523 N N . PHE A 1 326 ? -16.223 -4.043 5.989 1.00 93.81 326 PHE A N 1
ATOM 2524 C CA . PHE A 1 326 ? -15.241 -5.113 5.802 1.00 93.81 326 PHE A CA 1
ATOM 2525 C C . PHE A 1 326 ? -15.650 -6.469 6.397 1.00 93.81 326 PHE A C 1
ATOM 2527 O O . PHE A 1 326 ? -14.821 -7.364 6.501 1.00 93.81 326 PHE A O 1
ATOM 2534 N N . ALA A 1 327 ? -16.923 -6.636 6.771 1.00 79.81 327 ALA A N 1
ATOM 2535 C CA . ALA A 1 327 ? -17.437 -7.858 7.397 1.00 79.81 327 ALA A CA 1
ATOM 2536 C C . ALA A 1 327 ? -17.523 -9.073 6.448 1.00 79.81 327 ALA A C 1
ATOM 2538 O O . ALA A 1 327 ? -17.196 -10.192 6.843 1.00 79.81 327 ALA A O 1
ATOM 2539 N N . ASP A 1 328 ? -17.952 -8.861 5.200 1.00 78.56 328 ASP A N 1
ATOM 2540 C CA . ASP A 1 328 ? -17.999 -9.905 4.167 1.00 78.56 328 ASP A CA 1
ATOM 2541 C C . ASP A 1 328 ? -16.562 -10.365 3.866 1.00 78.56 328 ASP A C 1
ATOM 2543 O O . ASP A 1 328 ? -15.744 -9.482 3.639 1.00 78.56 328 ASP A O 1
ATOM 2547 N N . PRO A 1 329 ? -16.203 -11.664 3.899 1.00 72.25 329 PRO A N 1
ATOM 2548 C CA . PRO A 1 329 ? -14.848 -12.147 3.605 1.00 72.25 329 PRO A CA 1
ATOM 2549 C C . PRO A 1 329 ? -14.508 -12.187 2.102 1.00 72.25 329 PRO A C 1
ATOM 2551 O O . PRO A 1 329 ? -13.330 -12.138 1.737 1.00 72.25 329 PRO A O 1
ATOM 2554 N N . ASP A 1 330 ? -15.503 -12.189 1.217 1.00 69.50 330 ASP A N 1
ATOM 2555 C CA . ASP A 1 330 ? -15.319 -12.378 -0.225 1.00 69.50 330 ASP A CA 1
ATOM 2556 C C . ASP A 1 330 ? -15.146 -11.052 -0.981 1.00 69.50 330 ASP A C 1
ATOM 2558 O O . ASP A 1 330 ? -14.607 -11.024 -2.090 1.00 69.50 330 ASP A O 1
ATOM 2562 N N . LYS A 1 331 ? -15.558 -9.920 -0.393 1.00 75.31 331 LYS A N 1
ATOM 2563 C CA . LYS A 1 331 ? -15.472 -8.598 -1.042 1.00 75.31 331 LYS A CA 1
ATOM 2564 C C . LYS A 1 331 ? -15.375 -7.428 -0.066 1.00 75.31 331 LYS A C 1
ATOM 2566 O O . LYS A 1 331 ? -15.725 -7.539 1.102 1.00 75.31 331 LYS A O 1
ATOM 2571 N N . MET A 1 332 ? -14.905 -6.288 -0.574 1.00 85.88 332 MET A N 1
ATOM 2572 C CA . MET A 1 332 ? -15.087 -4.996 0.096 1.00 85.88 332 MET A CA 1
ATOM 2573 C C . MET A 1 332 ? -16.568 -4.607 0.041 1.00 85.88 332 MET A C 1
ATOM 2575 O O . MET A 1 332 ? -17.211 -4.799 -0.994 1.00 85.88 332 MET A O 1
ATOM 2579 N N . GLY A 1 333 ? -17.099 -4.072 1.138 1.00 87.25 333 GLY A N 1
ATOM 2580 C CA . GLY A 1 333 ? -18.444 -3.508 1.186 1.00 87.25 333 GLY A CA 1
ATOM 2581 C C . GLY A 1 333 ? -18.488 -2.039 0.761 1.00 87.25 333 GLY A C 1
ATOM 2582 O O . GLY A 1 333 ? -17.537 -1.507 0.187 1.00 87.25 333 GLY A O 1
ATOM 2583 N N . ASP A 1 334 ? -19.608 -1.386 1.058 1.00 91.31 334 ASP A N 1
ATOM 2584 C CA . ASP A 1 334 ? -19.854 0.010 0.690 1.00 91.31 334 ASP A CA 1
ATOM 2585 C C . ASP A 1 334 ? -19.059 1.004 1.564 1.00 91.31 334 ASP A C 1
ATOM 2587 O O . ASP A 1 334 ? -18.667 0.665 2.690 1.00 91.31 334 ASP A O 1
ATOM 2591 N N . PRO A 1 335 ? -18.818 2.241 1.079 1.00 93.44 335 PRO A N 1
ATOM 2592 C CA . PRO A 1 335 ? -18.310 3.329 1.910 1.00 93.44 335 PRO A CA 1
ATOM 2593 C C . PRO A 1 335 ? -19.212 3.570 3.124 1.00 93.44 335 PRO A C 1
ATOM 2595 O O . PRO A 1 335 ? -20.438 3.577 3.005 1.00 93.44 335 PRO A O 1
ATOM 2598 N N . VAL A 1 336 ? -18.609 3.823 4.285 1.00 93.75 336 VAL A N 1
ATOM 2599 C CA . VAL A 1 336 ? -19.341 3.981 5.545 1.00 93.75 336 VAL A CA 1
ATOM 2600 C C . VAL A 1 336 ? -19.388 5.444 5.968 1.00 93.75 336 VAL A C 1
ATOM 2602 O O . VAL A 1 336 ? -18.353 6.093 6.135 1.00 93.75 336 VAL A O 1
ATOM 2605 N N . ASP A 1 337 ? -20.597 5.960 6.185 1.00 92.62 337 ASP A N 1
ATOM 2606 C CA . ASP A 1 337 ? -20.808 7.289 6.760 1.00 92.62 337 ASP A CA 1
ATOM 2607 C C . ASP A 1 337 ? -20.538 7.251 8.278 1.00 92.62 337 ASP A C 1
ATOM 2609 O O . ASP A 1 337 ? -21.099 6.404 8.981 1.00 92.62 337 ASP A O 1
ATOM 2613 N N . PRO A 1 338 ? -19.707 8.156 8.827 1.00 91.94 338 PRO A N 1
ATOM 2614 C CA . PRO A 1 338 ? -19.388 8.140 10.251 1.00 91.94 338 PRO A CA 1
ATOM 2615 C C . PRO A 1 338 ? -20.595 8.412 11.162 1.00 91.94 338 PRO A C 1
ATOM 2617 O O . PRO A 1 338 ? -20.560 8.036 12.333 1.00 91.94 338 PRO A O 1
ATOM 2620 N N . SER A 1 339 ? -21.675 9.017 10.656 1.00 90.56 339 SER A N 1
ATOM 2621 C CA . SER A 1 339 ? -22.923 9.217 11.406 1.00 90.56 339 SER A CA 1
ATOM 2622 C C . SER A 1 339 ? -23.642 7.912 11.766 1.00 90.56 339 SER A C 1
ATOM 2624 O O . SER A 1 339 ? -24.475 7.913 12.672 1.00 90.56 339 SER A O 1
ATOM 2626 N N . ALA A 1 340 ? -23.275 6.789 11.134 1.00 88.44 340 ALA A N 1
ATOM 2627 C CA . ALA A 1 340 ? -23.754 5.458 11.504 1.00 88.44 340 ALA A CA 1
ATOM 2628 C C . ALA A 1 340 ? -23.267 5.008 12.896 1.00 88.44 340 ALA A C 1
ATOM 2630 O O . ALA A 1 340 ? -23.824 4.076 13.482 1.00 88.44 340 ALA A O 1
ATOM 2631 N N . PHE A 1 341 ? -22.242 5.666 13.448 1.00 90.19 341 PHE A N 1
ATOM 2632 C CA . PHE A 1 341 ? -21.620 5.285 14.706 1.00 90.19 341 PHE A CA 1
ATOM 2633 C C . PHE A 1 341 ? -21.685 6.401 15.752 1.00 90.19 341 PHE A C 1
ATOM 2635 O O . PHE A 1 341 ? -21.456 7.581 15.501 1.00 90.19 341 PHE A O 1
ATOM 2642 N N . THR A 1 342 ? -21.931 5.987 16.987 1.00 82.44 342 THR A N 1
ATOM 2643 C CA . THR A 1 342 ? -21.940 6.800 18.201 1.00 82.44 342 THR A CA 1
ATOM 2644 C C . THR A 1 342 ? -21.010 6.173 19.239 1.00 82.44 342 THR A C 1
ATOM 2646 O O . THR A 1 342 ? -20.587 5.022 19.115 1.00 82.44 342 THR A O 1
ATOM 2649 N N . LYS A 1 343 ? -20.727 6.893 20.328 1.00 75.50 343 LYS A N 1
ATOM 2650 C CA . LYS A 1 343 ? -19.879 6.385 21.419 1.00 75.50 343 LYS A CA 1
ATOM 2651 C C . LYS A 1 343 ? -20.372 5.090 22.079 1.00 75.50 343 LYS A C 1
ATOM 2653 O O . LYS A 1 343 ? -19.579 4.373 22.679 1.00 75.50 343 LYS A O 1
ATOM 2658 N N . ASN A 1 344 ? -21.664 4.781 21.961 1.00 76.19 344 ASN A N 1
ATOM 2659 C CA . ASN A 1 344 ? -22.270 3.603 22.581 1.00 76.19 344 ASN A CA 1
ATOM 2660 C C . ASN A 1 344 ? -22.213 2.357 21.689 1.00 76.19 344 ASN A C 1
ATOM 2662 O O . ASN A 1 344 ? -22.570 1.276 22.144 1.00 76.19 344 ASN A O 1
ATOM 2666 N N . ASN A 1 345 ? -21.749 2.479 20.441 1.00 76.38 345 ASN A N 1
ATOM 2667 C CA . ASN A 1 345 ? -21.645 1.342 19.532 1.00 76.38 345 ASN A CA 1
ATOM 2668 C C . ASN A 1 345 ? -20.557 0.347 19.967 1.00 76.38 345 ASN A C 1
ATOM 2670 O O . ASN A 1 345 ? -20.495 -0.729 19.398 1.00 76.38 345 ASN A O 1
ATOM 2674 N N . GLY A 1 346 ? -19.717 0.659 20.963 1.00 88.31 346 GLY A N 1
ATOM 2675 C CA . GLY A 1 346 ? -18.518 -0.106 21.335 1.00 88.31 346 GLY A CA 1
ATOM 2676 C C . GLY A 1 346 ? -17.365 0.091 20.330 1.00 88.31 346 GLY A C 1
ATOM 2677 O O . GLY A 1 346 ? -17.447 0.998 19.502 1.00 88.31 346 GLY A O 1
ATOM 2678 N N . PRO A 1 347 ? -16.269 -0.690 20.406 1.00 94.75 347 PRO A N 1
ATOM 2679 C CA . PRO A 1 347 ? -15.080 -0.433 19.594 1.00 94.75 347 PRO A CA 1
ATOM 2680 C C . PRO A 1 347 ? -15.308 -0.642 18.089 1.00 94.75 347 PRO A C 1
ATOM 2682 O O . PRO A 1 347 ? -15.860 -1.659 17.673 1.00 94.75 347 PRO A O 1
ATOM 2685 N N . LEU A 1 348 ? -14.822 0.304 17.281 1.00 97.06 348 LEU A N 1
ATOM 2686 C CA . LEU A 1 348 ? -14.686 0.177 15.827 1.00 97.06 348 LEU A CA 1
ATOM 2687 C C . LEU A 1 348 ? -13.363 -0.521 15.509 1.00 97.06 348 LEU A C 1
ATOM 2689 O O . LEU A 1 348 ? -12.324 -0.059 15.979 1.00 97.06 348 LEU A O 1
ATOM 2693 N N . LEU A 1 349 ? -13.379 -1.601 14.728 1.00 97.69 349 LEU A N 1
ATOM 2694 C CA . LEU A 1 349 ? -12.163 -2.290 14.293 1.00 97.69 349 LEU A CA 1
ATOM 2695 C C . LEU A 1 349 ? -11.770 -1.819 12.896 1.00 97.69 349 LEU A C 1
ATOM 2697 O O . LEU A 1 349 ? -12.510 -2.047 11.946 1.00 97.69 349 LEU A O 1
ATOM 2701 N N . LEU A 1 350 ? -10.600 -1.195 12.777 1.00 98.31 350 LEU A N 1
ATOM 2702 C CA . LEU A 1 350 ? -10.099 -0.632 11.528 1.00 98.31 350 LEU A CA 1
ATOM 2703 C C . LEU A 1 350 ? -8.875 -1.399 11.010 1.00 98.31 350 LEU A C 1
ATOM 2705 O O . LEU A 1 350 ? -7.833 -1.441 11.670 1.00 98.31 350 LEU A O 1
ATOM 2709 N N . PHE A 1 351 ? -9.010 -1.967 9.813 1.00 98.19 351 PHE A N 1
ATOM 2710 C CA . PHE A 1 351 ? -7.944 -2.612 9.045 1.00 98.19 351 PHE A CA 1
ATOM 2711 C C . PHE A 1 351 ? -7.244 -1.601 8.131 1.00 98.19 351 PHE A C 1
ATOM 2713 O O . PHE A 1 351 ? -7.904 -0.757 7.516 1.00 98.19 351 PHE A O 1
ATOM 2720 N N . MET A 1 352 ? -5.910 -1.672 8.049 1.00 98.06 352 MET A N 1
ATOM 2721 C CA . MET A 1 352 ? -5.107 -0.771 7.214 1.00 98.06 352 MET A CA 1
ATOM 2722 C C . MET A 1 352 ? -3.950 -1.497 6.514 1.00 98.06 352 MET A C 1
ATOM 2724 O O . MET A 1 352 ? -3.048 -2.038 7.164 1.00 98.06 352 MET A O 1
ATOM 2728 N N . HIS A 1 353 ? -3.927 -1.430 5.184 1.00 94.50 353 HIS A N 1
ATOM 2729 C CA . HIS A 1 353 ? -2.931 -2.093 4.340 1.00 94.50 353 HIS A CA 1
ATOM 2730 C C . HIS A 1 353 ? -1.645 -1.268 4.118 1.00 94.50 353 HIS A C 1
ATOM 2732 O O . HIS A 1 353 ? -1.638 -0.035 4.203 1.00 94.50 353 HIS A O 1
ATOM 2738 N N . GLY A 1 354 ? -0.563 -1.962 3.748 1.00 91.81 354 GLY A N 1
ATOM 2739 C CA . GLY A 1 354 ? 0.733 -1.382 3.382 1.00 91.81 354 GLY A CA 1
ATOM 2740 C C . GLY A 1 354 ? 0.848 -0.891 1.926 1.00 91.81 354 GLY A C 1
ATOM 2741 O O . GLY A 1 354 ? -0.140 -0.894 1.185 1.00 91.81 354 GLY A O 1
ATOM 2742 N N . PRO A 1 355 ? 2.053 -0.460 1.501 1.00 88.44 355 PRO A N 1
ATOM 2743 C CA . PRO A 1 355 ? 2.293 0.106 0.175 1.00 88.44 355 PRO A CA 1
ATOM 2744 C C . PRO A 1 355 ? 1.921 -0.818 -0.987 1.00 88.44 355 PRO A C 1
ATOM 2746 O O . PRO A 1 355 ? 2.326 -1.975 -1.017 1.00 88.44 355 PRO A O 1
ATOM 2749 N N . GLY A 1 356 ? 1.161 -0.296 -1.954 1.00 78.44 356 GLY A N 1
ATOM 2750 C CA . GLY A 1 356 ? 0.798 -1.012 -3.188 1.00 78.44 356 GLY A CA 1
ATOM 2751 C C . GLY A 1 356 ? -0.277 -2.105 -3.049 1.00 78.44 356 GLY A C 1
ATOM 2752 O O . GLY A 1 356 ? -0.707 -2.648 -4.064 1.00 78.44 356 GLY A O 1
ATOM 2753 N N . MET A 1 357 ? -0.762 -2.392 -1.835 1.00 82.88 357 MET A N 1
ATOM 2754 C CA . MET A 1 357 ? -1.696 -3.498 -1.528 1.00 82.88 357 MET A CA 1
ATOM 2755 C C . MET A 1 357 ? -3.107 -3.012 -1.178 1.00 82.88 357 MET A C 1
ATOM 2757 O O . MET A 1 357 ? -3.264 -1.824 -0.927 1.00 82.88 357 MET A O 1
ATOM 2761 N N . ARG A 1 358 ? -4.149 -3.859 -1.234 1.00 85.81 358 ARG A N 1
ATOM 2762 C CA . ARG A 1 358 ? -5.522 -3.563 -0.728 1.00 85.81 358 ARG A CA 1
ATOM 2763 C C . ARG A 1 358 ? -5.745 -4.264 0.594 1.00 85.81 358 ARG A C 1
ATOM 2765 O O . ARG A 1 358 ? -5.168 -5.327 0.792 1.00 85.81 358 ARG A O 1
ATOM 2772 N N . ASN A 1 359 ? -6.685 -3.800 1.418 1.00 90.69 359 ASN A N 1
ATOM 2773 C CA . ASN A 1 359 ? -7.098 -4.578 2.592 1.00 90.69 359 ASN A CA 1
ATOM 2774 C C . ASN A 1 359 ? -7.644 -5.952 2.188 1.00 90.69 359 ASN A C 1
ATOM 2776 O O . ASN A 1 359 ? -7.293 -6.951 2.809 1.00 90.69 359 ASN A O 1
ATOM 2780 N N . ALA A 1 360 ? -8.449 -6.014 1.122 1.00 87.00 360 ALA A N 1
ATOM 2781 C CA . ALA A 1 360 ? -9.001 -7.275 0.629 1.00 87.00 360 ALA A CA 1
ATOM 2782 C C . ALA A 1 360 ? -7.922 -8.291 0.224 1.00 87.00 360 ALA A C 1
ATOM 2784 O O . ALA A 1 360 ? -8.124 -9.481 0.442 1.00 87.00 360 ALA A O 1
ATOM 2785 N N . ASP A 1 361 ? -6.790 -7.830 -0.325 1.00 83.62 361 ASP A N 1
ATOM 2786 C CA . ASP A 1 361 ? -5.669 -8.702 -0.693 1.00 83.62 361 ASP A CA 1
ATOM 2787 C C . ASP A 1 361 ? -4.799 -9.013 0.538 1.00 83.62 361 ASP A C 1
ATOM 2789 O O . ASP A 1 361 ? -4.556 -10.176 0.842 1.00 83.62 361 ASP A O 1
ATOM 2793 N N . THR A 1 362 ? -4.394 -7.987 1.298 1.00 88.31 362 THR A N 1
ATOM 2794 C CA . THR A 1 362 ? -3.528 -8.116 2.482 1.00 88.31 362 THR A CA 1
ATOM 2795 C C . THR A 1 362 ? -4.120 -9.049 3.531 1.00 88.31 362 THR A C 1
ATOM 2797 O O . THR A 1 362 ? -3.403 -9.881 4.070 1.00 88.31 362 THR A O 1
ATOM 2800 N N . TYR A 1 363 ? -5.416 -8.934 3.823 1.00 92.25 363 TYR A N 1
ATOM 2801 C CA . TYR A 1 363 ? -6.073 -9.692 4.891 1.00 92.25 363 TYR A CA 1
ATOM 2802 C C . TYR A 1 363 ? -6.905 -10.870 4.375 1.00 92.25 363 TYR A C 1
ATOM 2804 O O . TYR A 1 363 ? -7.692 -11.428 5.139 1.00 92.25 363 TYR A O 1
ATOM 2812 N N . ARG A 1 364 ? -6.762 -11.261 3.099 1.00 89.69 364 ARG A N 1
ATOM 2813 C CA . ARG A 1 364 ? -7.542 -12.350 2.488 1.00 89.69 364 ARG A CA 1
ATOM 2814 C C . ARG A 1 364 ? -7.465 -13.636 3.306 1.00 89.69 364 ARG A C 1
ATOM 2816 O O . ARG A 1 364 ? -8.491 -14.206 3.656 1.00 89.69 364 ARG A O 1
ATOM 2823 N N . ASP A 1 365 ? -6.253 -14.082 3.614 1.00 90.38 365 ASP A N 1
ATOM 2824 C CA . ASP A 1 365 ? -6.040 -15.371 4.270 1.00 90.38 365 ASP A CA 1
ATOM 2825 C C . ASP A 1 365 ? -6.509 -15.347 5.738 1.00 90.38 365 ASP A C 1
ATOM 2827 O O . ASP A 1 365 ? -7.137 -16.299 6.196 1.00 90.38 365 ASP A O 1
ATOM 2831 N N . LEU A 1 366 ? -6.398 -14.200 6.425 1.00 93.25 366 LEU A N 1
ATOM 2832 C CA . LEU A 1 366 ? -7.028 -13.990 7.736 1.00 93.25 366 LEU A CA 1
ATOM 2833 C C . LEU A 1 366 ? -8.561 -14.068 7.665 1.00 93.25 366 LEU A C 1
ATOM 2835 O O . LEU A 1 366 ? -9.172 -14.649 8.558 1.00 93.25 366 LEU A O 1
ATOM 2839 N N . ARG A 1 367 ? -9.178 -13.494 6.623 1.00 92.00 367 ARG A N 1
ATOM 2840 C CA . ARG A 1 367 ? -10.639 -13.504 6.404 1.00 92.00 367 ARG A CA 1
ATOM 2841 C C . ARG A 1 367 ? -11.182 -14.892 6.078 1.00 92.00 367 ARG A C 1
ATOM 2843 O O . ARG A 1 367 ? -12.321 -15.194 6.413 1.00 92.00 367 ARG A O 1
ATOM 2850 N N . ASN A 1 368 ? -10.347 -15.742 5.491 1.00 91.19 368 ASN A N 1
ATOM 2851 C CA . ASN A 1 368 ? -10.660 -17.143 5.213 1.00 91.19 368 ASN A CA 1
ATOM 2852 C C . ASN A 1 368 ? -10.310 -18.088 6.375 1.00 91.19 368 ASN A C 1
ATOM 2854 O O . ASN A 1 368 ? -10.656 -19.269 6.336 1.00 91.19 368 ASN A O 1
ATOM 2858 N N . HIS A 1 369 ? -9.623 -17.598 7.409 1.00 93.81 369 HIS A N 1
ATOM 2859 C CA . HIS A 1 369 ? -9.244 -18.394 8.570 1.00 93.81 369 HIS A CA 1
ATOM 2860 C C . HIS A 1 369 ? -10.414 -18.539 9.560 1.00 93.81 369 HIS A C 1
ATOM 2862 O O . HIS A 1 369 ? -11.236 -17.638 9.723 1.00 93.81 369 HIS A O 1
ATOM 2868 N N . ALA A 1 370 ? -10.453 -19.647 10.309 1.00 93.62 370 ALA A N 1
ATOM 2869 C CA . ALA A 1 370 ? -11.546 -19.971 11.239 1.00 93.62 370 ALA A CA 1
ATOM 2870 C C . ALA A 1 370 ? -11.816 -18.891 12.311 1.00 93.62 370 ALA A C 1
ATOM 2872 O O . ALA A 1 370 ? -12.944 -18.730 12.769 1.00 93.62 370 ALA A O 1
ATOM 2873 N N . VAL A 1 371 ? -10.792 -18.121 12.693 1.00 94.19 371 VAL A N 1
ATOM 2874 C CA . VAL A 1 371 ? -10.904 -17.014 13.669 1.00 94.19 371 VAL A CA 1
ATOM 2875 C C . VAL A 1 371 ? -11.705 -15.822 13.150 1.00 94.19 371 VAL A C 1
ATOM 2877 O O . VAL A 1 371 ? -12.173 -15.017 13.954 1.00 94.19 371 VAL A O 1
ATOM 2880 N N . TRP A 1 372 ? -11.870 -15.694 11.829 1.00 94.69 372 TRP A N 1
ATOM 2881 C CA . TRP A 1 372 ? -12.620 -14.592 11.239 1.00 94.69 372 TRP A CA 1
ATOM 2882 C C . TRP A 1 372 ? -14.075 -14.585 11.693 1.00 94.69 372 TRP A C 1
ATOM 2884 O O . TRP A 1 372 ? -14.619 -13.509 11.923 1.00 94.69 372 TRP A O 1
ATOM 2894 N N . GLY A 1 373 ? -14.681 -15.763 11.894 1.00 92.88 373 GLY A N 1
ATOM 2895 C CA . GLY A 1 373 ? -16.031 -15.881 12.448 1.00 92.88 373 GLY A CA 1
ATOM 2896 C C . GLY A 1 373 ? -16.135 -15.207 13.816 1.00 92.88 373 GLY A C 1
ATOM 2897 O O . GLY A 1 373 ? -16.961 -14.325 14.004 1.00 92.88 373 GLY A O 1
ATOM 2898 N N . THR A 1 374 ? -15.206 -15.504 14.728 1.00 93.50 374 THR A N 1
ATOM 2899 C CA . THR A 1 374 ? -15.161 -14.883 16.062 1.00 93.50 374 THR A CA 1
ATOM 2900 C C . THR A 1 374 ? -14.959 -13.368 15.995 1.00 93.50 374 THR A C 1
ATOM 2902 O O . THR A 1 374 ? -15.596 -12.623 16.740 1.00 93.50 374 THR A O 1
ATOM 2905 N N . ILE A 1 375 ? -14.080 -12.889 15.107 1.00 94.69 375 ILE A N 1
ATOM 2906 C CA . ILE A 1 375 ? -13.867 -11.448 14.897 1.00 94.69 375 ILE A CA 1
ATOM 2907 C C . ILE A 1 375 ? -15.159 -10.813 14.361 1.00 94.69 375 ILE A C 1
ATOM 2909 O O . ILE A 1 375 ? -15.630 -9.818 14.909 1.00 94.69 375 ILE A O 1
ATOM 2913 N N . SER A 1 376 ? -15.769 -11.410 13.343 1.00 93.25 376 SER A N 1
ATOM 2914 C CA . SER A 1 376 ? -17.001 -10.921 12.719 1.00 93.25 376 SER A CA 1
ATOM 2915 C C . SER A 1 376 ? -18.158 -10.873 13.712 1.00 93.25 376 SER A C 1
ATOM 2917 O O . SER A 1 376 ? -18.823 -9.847 13.804 1.00 93.25 376 SER A O 1
ATOM 2919 N N . ASP A 1 377 ? -18.337 -11.909 14.530 1.00 92.62 377 ASP A N 1
ATOM 2920 C CA . ASP A 1 377 ? -19.368 -11.954 15.572 1.00 92.62 377 ASP A CA 1
ATOM 2921 C C . ASP A 1 377 ? -19.124 -10.901 16.665 1.00 92.62 377 ASP A C 1
ATOM 2923 O O . ASP A 1 377 ? -20.062 -10.301 17.188 1.00 92.62 377 ASP A O 1
ATOM 2927 N N . THR A 1 378 ? -17.855 -10.635 16.997 1.00 92.94 378 THR A N 1
ATOM 2928 C CA . THR A 1 378 ? -17.480 -9.651 18.025 1.00 92.94 378 THR A CA 1
ATOM 2929 C C . THR A 1 378 ? -17.737 -8.218 17.560 1.00 92.94 378 THR A C 1
ATOM 2931 O O . THR A 1 378 ? -18.267 -7.400 18.318 1.00 92.94 378 THR A O 1
ATOM 2934 N N . TYR A 1 379 ? -17.337 -7.870 16.335 1.00 93.56 379 TYR A N 1
ATOM 2935 C CA . TYR A 1 379 ? -17.396 -6.488 15.846 1.00 93.56 379 TYR A CA 1
ATOM 2936 C C . TYR A 1 379 ? -18.671 -6.184 15.057 1.00 93.56 379 TYR A C 1
ATOM 2938 O O . TYR A 1 379 ? -19.154 -5.049 15.132 1.00 93.56 379 TYR A O 1
ATOM 2946 N N . GLY A 1 380 ? -19.252 -7.171 14.376 1.00 91.62 380 GLY A N 1
ATOM 2947 C CA . GLY A 1 380 ? -20.418 -7.017 13.511 1.00 91.62 380 GLY A CA 1
ATOM 2948 C C . GLY A 1 380 ? -20.193 -5.914 12.483 1.00 91.62 380 GLY A C 1
ATOM 2949 O O . GLY A 1 380 ? -19.141 -5.841 11.846 1.00 91.62 380 GLY A O 1
ATOM 2950 N N . ASP A 1 381 ? -21.136 -4.974 12.410 1.00 90.62 381 ASP A N 1
ATOM 2951 C CA . ASP A 1 381 ? -21.069 -3.871 11.450 1.00 90.62 381 ASP A CA 1
ATOM 2952 C C . ASP A 1 381 ? -19.955 -2.843 11.721 1.00 90.62 381 ASP A C 1
ATOM 2954 O O . ASP A 1 381 ? -19.771 -1.903 10.956 1.00 90.62 381 ASP A O 1
ATOM 2958 N N . ARG A 1 382 ? -19.192 -3.008 12.803 1.00 94.62 382 ARG A N 1
ATOM 2959 C CA . ARG A 1 382 ? -18.084 -2.122 13.192 1.00 94.62 382 ARG A CA 1
ATOM 2960 C C . ARG A 1 382 ? -16.733 -2.584 12.651 1.00 94.62 382 ARG A C 1
ATOM 2962 O O . ARG A 1 382 ? -15.702 -2.060 13.073 1.00 94.62 382 ARG A O 1
ATOM 2969 N N . LEU A 1 383 ? -16.735 -3.593 11.783 1.00 95.75 383 LEU A N 1
ATOM 2970 C CA . LEU A 1 383 ? -15.555 -4.123 11.118 1.00 95.75 383 LEU A CA 1
ATOM 2971 C C . LEU A 1 383 ? -15.325 -3.353 9.810 1.00 95.75 383 LEU A C 1
ATOM 2973 O O . LEU A 1 383 ? -16.080 -3.484 8.847 1.00 95.75 383 LEU A O 1
ATOM 2977 N N . LEU A 1 384 ? -14.274 -2.538 9.798 1.00 97.19 384 LEU A N 1
ATOM 2978 C CA . LEU A 1 384 ? -14.020 -1.517 8.790 1.00 97.19 384 LEU A CA 1
ATOM 2979 C C . LEU A 1 384 ? -12.634 -1.674 8.164 1.00 97.19 384 LEU A C 1
ATOM 2981 O O . LEU A 1 384 ? -11.682 -2.095 8.820 1.00 97.19 384 LEU A O 1
ATOM 2985 N N . ALA A 1 385 ? -12.499 -1.250 6.914 1.00 96.88 385 ALA A N 1
ATOM 2986 C CA . ALA A 1 385 ? -11.231 -1.192 6.198 1.00 96.88 385 ALA A CA 1
ATOM 2987 C C . ALA A 1 385 ? -10.991 0.210 5.640 1.00 96.88 385 ALA A C 1
ATOM 2989 O O . ALA A 1 385 ? -11.882 0.813 5.042 1.00 96.88 385 ALA A O 1
ATOM 2990 N N . TYR A 1 386 ? -9.777 0.720 5.830 1.00 97.62 386 TYR A N 1
ATOM 2991 C CA . TYR A 1 386 ? -9.345 1.994 5.270 1.00 97.62 386 TYR A CA 1
ATOM 2992 C C . TYR A 1 386 ? -8.518 1.765 4.006 1.00 97.62 386 TYR A C 1
ATOM 2994 O O . TYR A 1 386 ? -7.395 1.260 4.074 1.00 97.62 386 TYR A O 1
ATOM 3002 N N . GLU A 1 387 ? -9.082 2.123 2.854 1.00 94.31 387 GLU A N 1
ATOM 3003 C CA . GLU A 1 387 ? -8.372 2.144 1.576 1.00 94.31 387 GLU A CA 1
ATOM 3004 C C . GLU A 1 387 ? -7.752 3.527 1.372 1.00 94.31 387 GLU A C 1
ATOM 3006 O O . GLU A 1 387 ? -8.440 4.547 1.442 1.00 94.31 387 GLU A O 1
ATOM 3011 N N . HIS A 1 388 ? -6.446 3.569 1.111 1.00 94.31 388 HIS A N 1
ATOM 3012 C CA . HIS A 1 388 ? -5.693 4.822 1.009 1.00 94.31 388 HIS A CA 1
ATOM 3013 C C . HIS A 1 388 ? -4.571 4.764 -0.023 1.00 94.31 388 HIS A C 1
ATOM 3015 O O . HIS A 1 388 ? -4.052 3.700 -0.369 1.00 94.31 388 HIS A O 1
ATOM 3021 N N . HIS A 1 389 ? -4.166 5.938 -0.501 1.00 93.12 389 HIS A N 1
ATOM 3022 C CA . HIS A 1 389 ? -2.908 6.092 -1.226 1.00 93.12 389 HIS A CA 1
ATOM 3023 C C . HIS A 1 389 ? -1.754 6.008 -0.228 1.00 93.12 389 HIS A C 1
ATOM 3025 O O . HIS A 1 389 ? -1.755 6.678 0.803 1.00 93.12 389 HIS A O 1
ATOM 3031 N N . THR A 1 390 ? -0.789 5.147 -0.524 1.00 93.06 390 THR A N 1
ATOM 3032 C CA . THR A 1 390 ? 0.306 4.746 0.365 1.00 93.06 390 THR A CA 1
ATOM 3033 C C . THR A 1 390 ? 1.692 5.115 -0.146 1.00 93.06 390 THR A C 1
ATOM 3035 O O . THR A 1 390 ? 2.640 5.166 0.640 1.00 93.06 390 THR A O 1
ATOM 3038 N N . ILE A 1 391 ? 1.820 5.362 -1.446 1.00 90.00 391 ILE A N 1
ATOM 3039 C CA . ILE A 1 391 ? 3.070 5.693 -2.120 1.00 90.00 391 ILE A CA 1
ATOM 3040 C C . ILE A 1 391 ? 3.231 7.211 -2.177 1.00 90.00 391 ILE A C 1
ATOM 3042 O O . ILE A 1 391 ? 4.269 7.740 -1.780 1.00 90.00 391 ILE A O 1
ATOM 3046 N N . SER A 1 392 ? 2.193 7.922 -2.613 1.00 86.88 392 SER A N 1
ATOM 3047 C CA . SER A 1 392 ? 2.262 9.361 -2.867 1.00 86.88 392 SER A CA 1
ATOM 3048 C C . SER A 1 392 ? 1.687 10.266 -1.789 1.00 86.88 392 SER A C 1
ATOM 3050 O O . SER A 1 392 ? 1.986 11.456 -1.798 1.00 86.88 392 SER A O 1
ATOM 3052 N N . VAL A 1 393 ? 0.880 9.738 -0.871 1.00 91.75 393 VAL A N 1
ATOM 3053 C CA . VAL A 1 393 ? 0.262 10.511 0.216 1.00 91.75 393 VAL A CA 1
ATOM 3054 C C . VAL A 1 393 ? 0.967 10.168 1.521 1.00 91.75 393 VAL A C 1
ATOM 3056 O O . VAL A 1 393 ? 1.179 8.990 1.802 1.00 91.75 393 VAL A O 1
ATOM 3059 N N . SER A 1 394 ? 1.363 11.173 2.309 1.00 95.44 394 SER A N 1
ATOM 3060 C CA . SER A 1 394 ? 2.117 10.983 3.557 1.00 95.44 394 SER A CA 1
ATOM 3061 C C . SER A 1 394 ? 1.289 10.254 4.632 1.00 95.44 394 SER A C 1
ATOM 3063 O O . SER A 1 394 ? 0.054 10.298 4.606 1.00 95.44 394 SER A O 1
ATOM 3065 N N . PRO A 1 395 ? 1.923 9.584 5.620 1.00 98.38 395 PRO A N 1
ATOM 3066 C CA . PRO A 1 395 ? 1.176 8.954 6.707 1.00 98.38 395 PRO A CA 1
ATOM 3067 C C . PRO A 1 395 ? 0.397 9.968 7.553 1.00 98.38 395 PRO A C 1
ATOM 3069 O O . PRO A 1 395 ? -0.622 9.609 8.135 1.00 98.38 395 PRO A O 1
ATOM 3072 N N . ILE A 1 396 ? 0.868 11.220 7.607 1.00 98.69 396 ILE A N 1
ATOM 3073 C CA . ILE A 1 396 ? 0.212 12.330 8.306 1.00 98.69 396 ILE A CA 1
ATOM 3074 C C . ILE A 1 396 ? -1.109 12.661 7.621 1.00 98.69 396 ILE A C 1
ATOM 3076 O O . ILE A 1 396 ? -2.153 12.611 8.272 1.00 98.69 396 ILE A O 1
ATOM 3080 N N . ALA A 1 397 ? -1.086 12.874 6.306 1.00 97.88 397 ALA A N 1
ATOM 3081 C CA . ALA A 1 397 ? -2.292 13.088 5.518 1.00 97.88 397 ALA A CA 1
ATOM 3082 C C . ALA A 1 397 ? -3.248 11.882 5.604 1.00 97.88 397 ALA A C 1
ATOM 3084 O O . ALA A 1 397 ? -4.455 12.052 5.788 1.00 97.88 397 ALA A O 1
ATOM 3085 N N . ASN A 1 398 ? -2.730 10.645 5.553 1.00 98.25 398 ASN A N 1
ATOM 3086 C CA . ASN A 1 398 ? -3.554 9.444 5.729 1.00 98.25 398 ASN A CA 1
ATOM 3087 C C . ASN A 1 398 ? -4.209 9.388 7.125 1.00 98.25 398 ASN A C 1
ATOM 3089 O O . ASN A 1 398 ? -5.382 9.030 7.235 1.00 98.25 398 ASN A O 1
ATOM 3093 N N . ALA A 1 399 ? -3.483 9.743 8.188 1.00 98.69 399 ALA A N 1
ATOM 3094 C CA . ALA A 1 399 ? -4.015 9.765 9.551 1.00 98.69 399 ALA A CA 1
ATOM 3095 C C . ALA A 1 399 ? -5.052 10.881 9.728 1.00 98.69 399 ALA A C 1
ATOM 3097 O O . ALA A 1 399 ? -6.070 10.676 10.392 1.00 98.69 399 ALA A O 1
ATOM 3098 N N . LEU A 1 400 ? -4.841 12.038 9.094 1.00 98.69 400 LEU A N 1
ATOM 3099 C CA . LEU A 1 400 ? -5.801 13.135 9.087 1.00 98.69 400 LEU A CA 1
ATOM 3100 C C . LEU A 1 400 ? -7.122 12.733 8.421 1.00 98.69 400 LEU A C 1
ATOM 3102 O O . LEU A 1 400 ? -8.185 13.065 8.942 1.00 98.69 400 LEU A O 1
ATOM 3106 N N . GLN A 1 401 ? -7.085 11.977 7.321 1.00 98.06 401 GLN A N 1
ATOM 3107 C CA . GLN A 1 401 ? -8.302 11.453 6.686 1.00 98.06 401 GLN A CA 1
ATOM 3108 C C . GLN A 1 401 ? -9.112 10.579 7.657 1.00 98.06 401 GLN A C 1
ATOM 3110 O O . GLN A 1 401 ? -10.318 10.789 7.810 1.00 98.06 401 GLN A O 1
ATOM 3115 N N . ILE A 1 402 ? -8.452 9.681 8.399 1.00 98.44 402 ILE A N 1
ATOM 3116 C CA . ILE A 1 402 ? -9.114 8.879 9.440 1.00 98.44 402 ILE A CA 1
ATOM 3117 C C . ILE A 1 402 ? -9.644 9.776 10.566 1.00 98.44 402 ILE A C 1
ATOM 3119 O O . ILE A 1 402 ? -10.776 9.600 11.001 1.00 98.44 402 ILE A O 1
ATOM 3123 N N . ALA A 1 403 ? -8.878 10.765 11.030 1.00 98.12 403 ALA A N 1
ATOM 3124 C CA . ALA A 1 403 ? -9.310 11.683 12.087 1.00 98.12 403 ALA A CA 1
ATOM 3125 C C . ALA A 1 403 ? -10.502 12.566 11.676 1.00 98.12 403 ALA A C 1
ATOM 3127 O O . ALA A 1 403 ? -11.373 12.885 12.496 1.00 98.12 403 ALA A O 1
ATOM 3128 N N . ARG A 1 404 ? -10.584 12.960 10.403 1.00 97.69 404 ARG A N 1
ATOM 3129 C CA . ARG A 1 404 ? -11.741 13.669 9.844 1.00 97.69 404 ARG A CA 1
ATOM 3130 C C . ARG A 1 404 ? -12.967 12.763 9.798 1.00 97.69 404 ARG A C 1
ATOM 3132 O O . ARG A 1 404 ? -14.042 13.218 10.184 1.00 97.69 404 ARG A O 1
ATOM 3139 N N . TRP A 1 405 ? -12.793 11.491 9.451 1.00 97.25 405 TRP A N 1
ATOM 3140 C CA . TRP A 1 405 ? -13.877 10.510 9.438 1.00 97.25 405 TRP A CA 1
ATOM 3141 C C . TRP A 1 405 ? -14.334 10.097 10.847 1.00 97.25 405 TRP A C 1
ATOM 3143 O O . TRP A 1 405 ? -15.527 10.098 11.120 1.00 97.25 405 TRP A O 1
ATOM 3153 N N . VAL A 1 406 ? -13.419 9.816 11.779 1.00 95.75 406 VAL A N 1
ATOM 3154 C CA . VAL A 1 406 ? -13.743 9.141 13.047 1.00 95.75 406 VAL A CA 1
ATOM 3155 C C . VAL A 1 406 ? -14.823 9.879 13.862 1.00 95.75 406 VAL A C 1
ATOM 3157 O O . VAL A 1 406 ? -14.721 11.101 14.050 1.00 95.75 406 VAL A O 1
ATOM 3160 N N . PRO A 1 407 ? -15.846 9.175 14.382 1.00 95.38 407 PRO A N 1
ATOM 3161 C CA . PRO A 1 407 ? -16.848 9.780 15.253 1.00 95.38 407 PRO A CA 1
ATOM 3162 C C . PRO A 1 407 ? -16.243 10.272 16.581 1.00 95.38 407 PRO A C 1
ATOM 3164 O O . PRO A 1 407 ? -15.334 9.621 17.117 1.00 95.38 407 PRO A O 1
ATOM 3167 N N . PRO A 1 408 ? -16.744 11.385 17.154 1.00 94.81 408 PRO A N 1
ATOM 3168 C CA . PRO A 1 408 ? -16.341 11.852 18.479 1.00 94.81 408 PRO A CA 1
ATOM 3169 C C . PRO A 1 408 ? -16.567 10.803 19.576 1.00 94.81 408 PRO A C 1
ATOM 3171 O O . PRO A 1 408 ? -17.548 10.064 19.553 1.00 94.81 408 PRO A O 1
ATOM 3174 N N . GLU A 1 409 ? -15.664 10.769 20.555 1.00 94.25 409 GLU A N 1
ATOM 3175 C CA . GLU A 1 409 ? -15.675 9.888 21.732 1.00 94.25 409 GLU A CA 1
ATOM 3176 C C . GLU A 1 409 ? -15.716 8.380 21.404 1.00 94.25 409 GLU A C 1
ATOM 3178 O O . GLU A 1 409 ? -16.020 7.558 22.268 1.00 94.25 409 GLU A O 1
ATOM 3183 N N . SER A 1 410 ? -15.407 7.996 20.163 1.00 94.31 410 SER A N 1
ATOM 3184 C CA . SER A 1 410 ? -15.356 6.594 19.748 1.00 94.31 410 SER A CA 1
ATOM 3185 C C . SER A 1 410 ? -14.132 5.866 20.315 1.00 94.31 410 SER A C 1
ATOM 3187 O O . SER A 1 410 ? -13.084 6.459 20.593 1.00 94.31 410 SER A O 1
ATOM 3189 N N . THR A 1 411 ? -14.261 4.549 20.480 1.00 95.62 411 THR A N 1
ATOM 3190 C CA . THR A 1 411 ? -13.121 3.664 20.743 1.00 95.62 411 THR A CA 1
ATOM 3191 C C . THR A 1 411 ? -12.727 2.966 19.445 1.00 95.62 411 THR A C 1
ATOM 3193 O O . THR A 1 411 ? -13.582 2.414 18.761 1.00 95.62 411 THR A O 1
ATOM 3196 N N . LEU A 1 412 ? -11.436 2.963 19.130 1.00 96.94 412 LEU A N 1
ATOM 3197 C CA . LEU A 1 412 ? -10.841 2.282 17.989 1.00 96.94 412 LEU A CA 1
ATOM 3198 C C . LEU A 1 412 ? -10.023 1.083 18.456 1.00 96.94 412 LEU A C 1
ATOM 3200 O O . LEU A 1 412 ? -9.184 1.198 19.356 1.00 96.94 412 LEU A O 1
ATOM 3204 N N . HIS A 1 413 ? -10.234 -0.046 17.798 1.00 97.81 413 HIS A N 1
ATOM 3205 C CA . HIS A 1 413 ? -9.280 -1.138 17.698 1.00 97.81 413 HIS A CA 1
ATOM 3206 C C . HIS A 1 413 ? -8.670 -1.078 16.297 1.00 97.81 413 HIS A C 1
ATOM 3208 O O . HIS A 1 413 ? -9.367 -0.798 15.326 1.00 97.81 413 HIS A O 1
ATOM 3214 N N . MET A 1 414 ? -7.366 -1.289 16.175 1.00 98.38 414 MET A N 1
ATOM 3215 C CA . MET A 1 414 ? -6.678 -1.168 14.892 1.00 98.38 414 MET A CA 1
ATOM 3216 C C . MET A 1 414 ? -5.799 -2.377 14.635 1.00 98.38 414 MET A C 1
ATOM 3218 O O . MET A 1 414 ? -5.097 -2.845 15.534 1.00 98.38 414 MET A O 1
ATOM 3222 N N . ILE A 1 415 ? -5.803 -2.826 13.388 1.00 98.19 415 ILE A N 1
ATOM 3223 C CA . ILE A 1 415 ? -4.848 -3.786 12.853 1.00 98.19 415 ILE A CA 1
ATOM 3224 C C . ILE A 1 415 ? -4.219 -3.182 11.606 1.00 98.19 415 ILE A C 1
ATOM 3226 O O . ILE A 1 415 ? -4.905 -2.756 10.680 1.00 98.19 415 ILE A O 1
ATOM 3230 N N . THR A 1 416 ? -2.895 -3.124 11.592 1.00 98.44 416 THR A N 1
ATOM 3231 C CA . THR A 1 416 ? -2.153 -2.484 10.504 1.00 98.44 416 THR A CA 1
ATOM 3232 C C . THR A 1 416 ? -1.067 -3.394 9.984 1.00 98.44 416 THR A C 1
ATOM 3234 O O . THR A 1 416 ? -0.390 -4.047 10.782 1.00 98.44 416 THR A O 1
ATOM 3237 N N . HIS A 1 417 ? -0.833 -3.351 8.679 1.00 97.19 417 HIS A N 1
ATOM 3238 C CA . HIS A 1 417 ? 0.309 -3.995 8.043 1.00 97.19 417 HIS A CA 1
ATOM 3239 C C . HIS A 1 417 ? 1.314 -2.963 7.520 1.00 97.19 417 HIS A C 1
ATOM 3241 O O . HIS A 1 417 ? 0.942 -1.958 6.905 1.00 97.19 417 HIS A O 1
ATOM 3247 N N . SER A 1 418 ? 2.603 -3.227 7.738 1.00 95.25 418 SER A N 1
ATOM 3248 C CA . SER A 1 418 ? 3.704 -2.456 7.158 1.00 95.25 418 SER A CA 1
ATOM 3249 C C . SER A 1 418 ? 3.618 -0.961 7.514 1.00 95.25 418 SER A C 1
ATOM 3251 O O . SER A 1 418 ? 3.337 -0.595 8.660 1.00 95.25 418 SER A O 1
ATOM 3253 N N . ARG A 1 419 ? 3.845 -0.074 6.539 1.00 96.00 419 ARG A N 1
ATOM 3254 C CA . ARG A 1 419 ? 3.761 1.391 6.664 1.00 96.00 419 ARG A CA 1
ATOM 3255 C C . ARG A 1 419 ? 2.505 1.895 7.380 1.00 96.00 419 ARG A C 1
ATOM 3257 O O . ARG A 1 419 ? 2.581 2.918 8.058 1.00 96.00 419 ARG A O 1
ATOM 3264 N N . ALA A 1 420 ? 1.362 1.218 7.251 1.00 98.06 420 ALA A N 1
ATOM 3265 C CA . ALA A 1 420 ? 0.124 1.664 7.890 1.00 98.06 420 ALA A CA 1
ATOM 3266 C C . ALA A 1 420 ? 0.224 1.726 9.421 1.00 98.06 420 ALA A C 1
ATOM 3268 O O . ALA A 1 420 ? -0.493 2.500 10.050 1.00 98.06 420 ALA A O 1
ATOM 3269 N N . GLY A 1 421 ? 1.166 0.997 10.029 1.00 98.31 421 GLY A N 1
ATOM 3270 C CA . GLY A 1 421 ? 1.461 1.154 11.450 1.00 98.31 421 GLY A CA 1
ATOM 3271 C C . GLY A 1 421 ? 1.896 2.577 11.815 1.00 98.31 421 GLY A C 1
ATOM 3272 O O . GLY A 1 421 ? 1.514 3.059 12.874 1.00 98.31 421 GLY A O 1
ATOM 3273 N N . LEU A 1 422 ? 2.597 3.298 10.930 1.00 98.62 422 LEU A N 1
ATOM 3274 C CA . LEU A 1 422 ? 2.965 4.707 11.142 1.00 98.62 422 LEU A CA 1
ATOM 3275 C C . LEU A 1 422 ? 1.735 5.628 11.139 1.00 98.62 422 LEU A C 1
ATOM 3277 O O . LEU A 1 422 ? 1.667 6.568 11.928 1.00 98.62 422 LEU A O 1
ATOM 3281 N N . VAL A 1 423 ? 0.747 5.332 10.287 1.00 98.69 423 VAL A N 1
ATOM 3282 C CA . VAL A 1 423 ? -0.546 6.040 10.245 1.00 98.69 423 VAL A CA 1
ATOM 3283 C C . VAL A 1 423 ? -1.288 5.849 11.572 1.00 98.69 423 VAL A C 1
ATOM 3285 O O . VAL A 1 423 ? -1.757 6.810 12.179 1.00 98.69 423 VAL A O 1
ATOM 3288 N N . ALA A 1 424 ? -1.342 4.615 12.070 1.00 98.44 424 ALA A N 1
ATOM 3289 C CA . ALA A 1 424 ? -1.983 4.296 13.343 1.00 98.44 424 ALA A CA 1
ATOM 3290 C C . ALA A 1 424 ? -1.235 4.855 14.569 1.00 98.44 424 ALA A C 1
ATOM 3292 O O . ALA A 1 424 ? -1.877 5.263 15.536 1.00 98.44 424 ALA A O 1
ATOM 3293 N N . GLU A 1 425 ? 0.099 4.940 14.545 1.00 98.31 425 GLU A N 1
ATOM 3294 C CA . GLU A 1 425 ? 0.872 5.623 15.596 1.00 98.31 425 GLU A CA 1
ATOM 3295 C C . GLU A 1 425 ? 0.506 7.110 15.697 1.00 98.31 425 GLU A C 1
ATOM 3297 O O . GLU A 1 425 ? 0.345 7.631 16.798 1.00 98.31 425 GLU A O 1
ATOM 3302 N N . LEU A 1 426 ? 0.298 7.797 14.572 1.00 98.38 426 LEU A N 1
ATOM 3303 C CA . LEU A 1 426 ? -0.127 9.200 14.568 1.00 98.38 426 LEU A CA 1
ATOM 3304 C C . LEU A 1 426 ? -1.496 9.398 15.241 1.00 98.38 426 LEU A C 1
ATOM 3306 O O . LEU A 1 426 ? -1.689 10.359 15.986 1.00 98.38 426 LEU A O 1
ATOM 3310 N N . LEU A 1 427 ? -2.425 8.453 15.068 1.00 98.12 427 LEU A N 1
ATOM 3311 C CA . LEU A 1 427 ? -3.719 8.455 15.768 1.00 98.12 427 LEU A CA 1
ATOM 3312 C C . LEU A 1 427 ? -3.590 8.210 17.280 1.00 98.12 427 LEU A C 1
ATOM 3314 O O . LEU A 1 427 ? -4.543 8.466 18.021 1.00 98.12 427 LEU A O 1
ATOM 3318 N N . CYS A 1 428 ? -2.433 7.719 17.733 1.00 96.81 428 CYS A N 1
ATOM 3319 C CA . CYS A 1 428 ? -2.110 7.430 19.127 1.00 96.81 428 CYS A CA 1
ATOM 3320 C C . CYS A 1 428 ? -1.404 8.591 19.851 1.00 96.81 428 CYS A C 1
ATOM 3322 O O . CYS A 1 428 ? -1.181 8.468 21.061 1.00 96.81 428 CYS A O 1
ATOM 3324 N N . LEU A 1 429 ? -1.079 9.694 19.158 1.00 95.56 429 LEU A N 1
ATOM 3325 C CA . LEU A 1 429 ? -0.429 10.873 19.745 1.00 95.56 429 LEU A CA 1
ATOM 3326 C C . LEU A 1 429 ? -1.233 11.454 20.933 1.00 95.56 429 LEU A C 1
ATOM 3328 O O . LEU A 1 429 ? -2.474 11.343 20.968 1.00 95.56 429 LEU A O 1
ATOM 3332 N N . PRO A 1 430 ? -0.538 12.044 21.927 1.00 89.88 430 PRO A N 1
ATOM 3333 C CA . PRO A 1 430 ? -1.162 12.509 23.161 1.00 89.88 430 PRO A CA 1
ATOM 3334 C C . PRO A 1 430 ? -2.021 13.771 22.961 1.00 89.88 430 PRO A C 1
ATOM 3336 O O . PRO A 1 430 ? -1.919 14.471 21.955 1.00 89.88 430 PRO A O 1
ATOM 3339 N N . GLN A 1 431 ? -2.894 14.051 23.934 1.00 81.44 431 GLN A N 1
ATOM 3340 C CA . GLN A 1 431 ? -3.861 15.162 23.930 1.00 81.44 431 GLN A CA 1
ATOM 3341 C C . GLN A 1 431 ? -3.409 16.291 24.877 1.00 81.44 431 GLN A C 1
ATOM 3343 O O . GLN A 1 431 ? -4.157 16.719 25.752 1.00 81.44 431 GLN A O 1
ATOM 3348 N N . ASP A 1 432 ? -2.180 16.781 24.709 1.00 76.88 432 ASP A N 1
ATOM 3349 C CA . ASP A 1 432 ? -1.481 17.586 25.731 1.00 76.88 432 ASP A CA 1
ATOM 3350 C C . ASP A 1 432 ? -1.533 19.113 25.484 1.00 76.88 432 ASP A C 1
ATOM 3352 O O . ASP A 1 432 ? -0.692 19.879 25.958 1.00 76.88 432 ASP A O 1
ATOM 3356 N N . GLY A 1 433 ? -2.526 19.587 24.725 1.00 78.69 433 GLY A N 1
ATOM 3357 C CA . GLY A 1 433 ? -2.725 21.014 24.449 1.00 78.69 433 GLY A CA 1
ATOM 3358 C C . GLY A 1 433 ? -1.764 21.614 23.409 1.00 78.69 433 GLY A C 1
ATOM 3359 O O . GLY A 1 433 ? -1.055 20.909 22.689 1.00 78.69 433 GLY A O 1
ATOM 3360 N N . VAL A 1 434 ? -1.784 22.947 23.281 1.00 82.62 434 VAL A N 1
ATOM 3361 C CA . VAL A 1 434 ? -1.128 23.677 22.173 1.00 82.62 434 VAL A CA 1
ATOM 3362 C C . VAL A 1 434 ? 0.399 23.603 22.240 1.00 82.62 434 VAL A C 1
ATOM 3364 O O . VAL A 1 434 ? 1.037 23.353 21.223 1.00 82.62 434 VAL A O 1
ATOM 3367 N N . GLU A 1 435 ? 0.995 23.773 23.424 1.00 83.19 435 GLU A N 1
ATOM 3368 C CA . GLU A 1 435 ? 2.457 23.744 23.584 1.00 83.19 435 GLU A CA 1
ATOM 3369 C C . GLU A 1 435 ? 3.043 22.375 23.213 1.00 83.19 435 GLU A C 1
ATOM 3371 O O . GLU A 1 435 ? 4.028 22.286 22.478 1.00 83.19 435 GLU A O 1
ATOM 3376 N N . ALA A 1 436 ? 2.404 21.294 23.668 1.00 86.88 436 ALA A N 1
ATOM 3377 C CA . ALA A 1 436 ? 2.797 19.946 23.286 1.00 86.88 436 ALA A CA 1
ATOM 3378 C C . ALA A 1 436 ? 2.587 19.695 21.788 1.00 86.88 436 ALA A C 1
ATOM 3380 O O . ALA A 1 436 ? 3.433 19.065 21.159 1.00 86.88 436 ALA A O 1
ATOM 3381 N N . SER A 1 437 ? 1.513 20.236 21.202 1.00 92.44 437 SER A N 1
ATOM 3382 C CA . SER A 1 437 ? 1.255 20.117 19.764 1.00 92.44 437 SER A CA 1
ATOM 3383 C C . SER A 1 437 ? 2.362 20.763 18.927 1.00 92.44 437 SER A C 1
ATOM 3385 O O . SER A 1 437 ? 2.891 20.129 18.019 1.00 92.44 437 SER A O 1
ATOM 3387 N N . GLU A 1 438 ? 2.789 21.983 19.261 1.00 93.50 438 GLU A N 1
ATOM 3388 C CA . GLU A 1 438 ? 3.893 22.639 18.546 1.00 93.50 438 GLU A CA 1
ATOM 3389 C C . GLU A 1 438 ? 5.233 21.922 18.772 1.00 93.50 438 GLU A C 1
ATOM 3391 O O . GLU A 1 438 ? 6.030 21.778 17.845 1.00 93.50 438 GLU A O 1
ATOM 3396 N N . ALA A 1 439 ? 5.469 21.369 19.964 1.00 94.62 439 ALA A N 1
ATOM 3397 C CA . ALA A 1 439 ? 6.643 20.535 20.208 1.00 94.62 439 ALA A CA 1
ATOM 3398 C C . ALA A 1 439 ? 6.631 19.228 19.386 1.00 94.62 439 ALA A C 1
ATOM 3400 O O . ALA A 1 439 ? 7.689 18.818 18.901 1.00 94.62 439 ALA A O 1
ATOM 3401 N N . ILE A 1 440 ? 5.467 18.597 19.185 1.00 96.38 440 ILE A N 1
ATOM 3402 C CA . ILE A 1 440 ? 5.290 17.438 18.290 1.00 96.38 440 ILE A CA 1
ATOM 3403 C C . ILE A 1 440 ? 5.594 17.827 16.838 1.00 96.38 440 ILE A C 1
ATOM 3405 O O . ILE A 1 440 ? 6.262 17.074 16.138 1.00 96.38 440 ILE A O 1
ATOM 3409 N N . ILE A 1 441 ? 5.151 19.003 16.391 1.00 96.94 441 ILE A N 1
ATOM 3410 C CA . ILE A 1 441 ? 5.338 19.496 15.016 1.00 96.94 441 ILE A CA 1
ATOM 3411 C C . ILE A 1 441 ? 6.788 19.954 14.754 1.00 96.94 441 ILE A C 1
ATOM 3413 O O . ILE A 1 441 ? 7.260 19.923 13.615 1.00 96.94 441 ILE A O 1
ATOM 3417 N N . SER A 1 442 ? 7.529 20.342 15.796 1.00 96.69 442 SER A N 1
ATOM 3418 C CA . SER A 1 442 ? 8.862 20.950 15.678 1.00 96.69 442 SER A CA 1
ATOM 3419 C C . SER A 1 442 ? 9.887 20.202 14.802 1.00 96.69 442 SER A C 1
ATOM 3421 O O . SER A 1 442 ? 10.638 20.886 14.098 1.00 96.69 442 SER A O 1
ATOM 3423 N N . PRO A 1 443 ? 9.943 18.851 14.735 1.00 97.25 443 PRO A N 1
ATOM 3424 C CA . PRO A 1 443 ? 10.884 18.171 13.845 1.00 97.25 443 PRO A CA 1
ATOM 3425 C C . PRO A 1 443 ? 10.599 18.432 12.361 1.00 97.25 443 PRO A C 1
ATOM 3427 O O . PRO A 1 443 ? 11.544 18.555 11.582 1.00 97.25 443 PRO A O 1
ATOM 3430 N N . LEU A 1 444 ? 9.324 18.566 11.973 1.00 97.00 444 LEU A N 1
ATOM 3431 C CA . LEU A 1 444 ? 8.933 18.931 10.608 1.00 97.00 444 LEU A CA 1
ATOM 3432 C C . LEU A 1 444 ? 9.279 20.392 10.310 1.00 97.00 444 LEU A C 1
ATOM 3434 O O . LEU A 1 444 ? 9.850 20.673 9.265 1.00 97.00 444 LEU A O 1
ATOM 3438 N N . GLN A 1 445 ? 9.032 21.316 11.247 1.00 97.38 445 GLN A N 1
ATOM 3439 C CA . GLN A 1 445 ? 9.437 22.725 11.098 1.00 97.38 445 GLN A CA 1
ATOM 3440 C C . GLN A 1 445 ? 10.957 22.872 10.949 1.00 97.38 445 GLN A C 1
ATOM 3442 O O . GLN A 1 445 ? 11.434 23.716 10.192 1.00 97.38 445 GLN A O 1
ATOM 3447 N N . GLY A 1 446 ? 11.729 22.063 11.680 1.00 96.94 446 GLY A N 1
ATOM 3448 C CA . GLY A 1 446 ? 13.181 22.005 11.544 1.00 96.94 446 GLY A CA 1
ATOM 3449 C C . GLY A 1 446 ? 13.613 21.516 10.162 1.00 96.94 446 GLY A C 1
ATOM 3450 O O . GLY A 1 446 ? 14.504 22.115 9.568 1.00 96.94 446 GLY A O 1
ATOM 3451 N N . ALA A 1 447 ? 12.958 20.475 9.638 1.00 94.69 447 ALA A N 1
ATOM 3452 C CA . ALA A 1 447 ? 13.206 19.974 8.288 1.00 94.69 447 ALA A CA 1
ATOM 3453 C C . ALA A 1 447 ? 12.833 21.006 7.213 1.00 94.69 447 ALA A C 1
ATOM 3455 O O . ALA A 1 447 ? 13.644 21.269 6.335 1.00 94.69 447 ALA A O 1
ATOM 3456 N N . LEU A 1 448 ? 11.672 21.659 7.342 1.00 95.56 448 LEU A N 1
ATOM 3457 C CA . LEU A 1 448 ? 11.204 22.702 6.425 1.00 95.56 448 LEU A CA 1
ATOM 3458 C C . LEU A 1 448 ? 12.215 23.853 6.304 1.00 95.56 448 LEU A C 1
ATOM 3460 O O . LEU A 1 448 ? 12.506 24.308 5.206 1.00 95.56 448 LEU A O 1
ATOM 3464 N N . LYS A 1 449 ? 12.795 24.306 7.424 1.00 95.06 449 LYS A N 1
ATOM 3465 C CA . LYS A 1 449 ? 13.806 25.383 7.435 1.00 95.06 449 LYS A CA 1
ATOM 3466 C C . LYS A 1 449 ? 15.109 25.018 6.725 1.00 95.06 449 LYS A C 1
ATOM 3468 O O . LYS A 1 449 ? 15.843 25.918 6.331 1.00 95.06 449 LYS A O 1
ATOM 3473 N N . ALA A 1 450 ? 15.430 23.730 6.655 1.00 92.44 450 ALA A N 1
ATOM 3474 C CA . ALA A 1 450 ? 16.635 23.226 6.008 1.00 92.44 450 ALA A CA 1
ATOM 3475 C C . ALA A 1 450 ? 16.392 22.810 4.548 1.00 92.44 450 ALA A C 1
ATOM 3477 O O . ALA A 1 450 ? 17.349 22.452 3.861 1.00 92.44 450 ALA A O 1
ATOM 3478 N N . GLU A 1 451 ? 15.137 22.828 4.091 1.00 91.19 451 GLU A N 1
ATOM 3479 C CA . GLU A 1 451 ? 14.754 22.378 2.760 1.00 91.19 451 GLU A CA 1
ATOM 3480 C C . GLU A 1 451 ? 14.916 23.506 1.739 1.00 91.19 451 GLU A C 1
ATOM 3482 O O . GLU A 1 451 ? 14.412 24.613 1.926 1.00 91.19 451 GLU A O 1
ATOM 3487 N N . ASN A 1 452 ? 15.631 23.206 0.657 1.00 88.19 452 ASN A N 1
ATOM 3488 C CA . ASN A 1 452 ? 15.917 24.153 -0.422 1.00 88.19 452 ASN A CA 1
ATOM 3489 C C . ASN A 1 452 ? 15.205 23.773 -1.727 1.00 88.19 452 ASN A C 1
ATOM 3491 O O . ASN A 1 452 ? 15.169 24.578 -2.656 1.00 88.19 452 ASN A O 1
ATOM 3495 N N . ASP A 1 453 ? 14.659 22.559 -1.820 1.00 87.25 453 ASP A N 1
ATOM 3496 C CA . ASP A 1 453 ? 13.837 22.140 -2.948 1.00 87.25 453 ASP A CA 1
ATOM 3497 C C . ASP A 1 453 ? 12.383 22.600 -2.759 1.00 87.25 453 ASP A C 1
ATOM 3499 O O . ASP A 1 453 ? 11.736 22.265 -1.767 1.00 87.25 453 ASP A O 1
ATOM 3503 N N . ASN A 1 454 ? 11.844 23.348 -3.727 1.00 80.00 454 ASN A N 1
ATOM 3504 C CA . ASN A 1 454 ? 10.500 23.930 -3.626 1.00 80.00 454 ASN A CA 1
ATOM 3505 C C . ASN A 1 454 ? 9.390 22.873 -3.492 1.00 80.00 454 ASN A C 1
ATOM 3507 O O . ASN A 1 454 ? 8.424 23.082 -2.758 1.00 80.00 454 ASN A O 1
ATOM 3511 N N . ALA A 1 455 ? 9.493 21.742 -4.197 1.00 77.50 455 ALA A N 1
ATOM 3512 C CA . ALA A 1 455 ? 8.455 20.715 -4.155 1.00 77.50 455 ALA A CA 1
ATOM 3513 C C . ALA A 1 455 ? 8.438 20.013 -2.790 1.00 77.50 455 ALA A C 1
ATOM 3515 O O . ALA A 1 455 ? 7.369 19.796 -2.212 1.00 77.50 455 ALA A O 1
ATOM 3516 N N . ARG A 1 456 ? 9.620 19.714 -2.240 1.00 81.31 456 ARG A N 1
ATOM 3517 C CA . ARG A 1 456 ? 9.768 19.136 -0.896 1.00 81.31 456 ARG A CA 1
ATOM 3518 C C . ARG A 1 456 ? 9.389 20.123 0.198 1.00 81.31 456 ARG A C 1
ATOM 3520 O O . ARG A 1 456 ? 8.760 19.718 1.173 1.00 81.31 456 ARG A O 1
ATOM 3527 N N . TYR A 1 457 ? 9.701 21.404 0.014 1.00 87.88 457 TYR A N 1
ATOM 3528 C CA . TYR A 1 457 ? 9.283 22.472 0.915 1.00 87.88 457 TYR A CA 1
ATOM 3529 C C . TYR A 1 457 ? 7.759 22.482 1.064 1.00 87.88 457 TYR A C 1
ATOM 3531 O O . TYR A 1 457 ? 7.250 22.355 2.175 1.00 87.88 457 TYR A O 1
ATOM 3539 N N . HIS A 1 458 ? 7.020 22.523 -0.048 1.00 86.00 458 HIS A N 1
ATOM 3540 C CA . HIS A 1 458 ? 5.556 22.502 -0.005 1.00 86.00 458 HIS A CA 1
ATOM 3541 C C . HIS A 1 458 ? 4.991 21.186 0.542 1.00 86.00 458 HIS A C 1
ATOM 3543 O O . HIS A 1 458 ? 3.975 21.194 1.233 1.00 86.00 458 HIS A O 1
ATOM 3549 N N . ALA A 1 459 ? 5.636 20.045 0.283 1.00 86.06 459 ALA A N 1
ATOM 3550 C CA . ALA A 1 459 ? 5.224 18.778 0.886 1.00 86.06 459 ALA A CA 1
ATOM 3551 C C . ALA A 1 459 ? 5.356 18.800 2.422 1.00 86.06 459 ALA A C 1
ATOM 3553 O O . ALA A 1 459 ? 4.440 18.369 3.120 1.00 86.06 459 ALA A O 1
ATOM 3554 N N . LEU A 1 460 ? 6.458 19.344 2.951 1.00 91.44 460 LEU A N 1
ATOM 3555 C CA . LEU A 1 460 ? 6.672 19.510 4.392 1.00 91.44 460 LEU A CA 1
ATOM 3556 C C . LEU A 1 460 ? 5.723 20.545 5.007 1.00 91.44 460 LEU A C 1
ATOM 3558 O O . LEU A 1 460 ? 5.260 20.352 6.129 1.00 91.44 460 LEU A O 1
ATOM 3562 N N . GLU A 1 461 ? 5.433 21.631 4.291 1.00 94.75 461 GLU A N 1
ATOM 3563 C CA . GLU A 1 461 ? 4.459 22.649 4.697 1.00 94.75 461 GLU A CA 1
ATOM 3564 C C . GLU A 1 461 ? 3.064 22.030 4.865 1.00 94.75 461 GLU A C 1
ATOM 3566 O O . GLU A 1 461 ? 2.470 22.152 5.937 1.00 94.75 461 GLU A O 1
ATOM 3571 N N . ASN A 1 462 ? 2.610 21.254 3.875 1.00 93.75 462 ASN A N 1
ATOM 3572 C CA . ASN A 1 462 ? 1.353 20.507 3.951 1.00 93.75 462 ASN A CA 1
ATOM 3573 C C . ASN A 1 462 ? 1.347 19.509 5.121 1.00 93.75 462 ASN A C 1
ATOM 3575 O O . ASN A 1 462 ? 0.383 19.463 5.879 1.00 93.75 462 ASN A O 1
ATOM 3579 N N . ASP A 1 463 ? 2.430 18.752 5.332 1.00 96.12 463 ASP A N 1
ATOM 3580 C CA . ASP A 1 463 ? 2.532 17.812 6.460 1.00 96.12 463 ASP A CA 1
ATOM 3581 C C . ASP A 1 463 ? 2.460 18.524 7.826 1.00 96.12 463 ASP A C 1
ATOM 3583 O O . ASP A 1 463 ? 1.904 17.986 8.787 1.00 96.12 463 ASP A O 1
ATOM 3587 N N . ILE A 1 464 ? 3.007 19.738 7.940 1.00 98.06 464 ILE A N 1
ATOM 3588 C CA . ILE A 1 464 ? 2.913 20.560 9.156 1.00 98.06 464 ILE A CA 1
ATOM 3589 C C . ILE A 1 464 ? 1.468 20.996 9.405 1.00 98.06 464 ILE A C 1
ATOM 3591 O O . ILE A 1 464 ? 0.996 20.929 10.545 1.00 98.06 464 ILE A O 1
ATOM 3595 N N . GLU A 1 465 ? 0.775 21.464 8.369 1.00 98.00 465 GLU A N 1
ATOM 3596 C CA . GLU A 1 465 ? -0.627 21.873 8.458 1.00 98.00 465 GLU A CA 1
ATOM 3597 C C . GLU A 1 465 ? -1.534 20.689 8.796 1.00 98.00 465 GLU A C 1
ATOM 3599 O O . GLU A 1 465 ? -2.313 20.765 9.753 1.00 98.00 465 GLU A O 1
ATOM 3604 N N . ASP A 1 466 ? -1.354 19.566 8.103 1.00 98.44 466 ASP A N 1
ATOM 3605 C CA . ASP A 1 466 ? -2.125 18.348 8.314 1.00 98.44 466 ASP A CA 1
ATOM 3606 C C . ASP A 1 466 ? -1.911 17.782 9.724 1.00 98.44 466 ASP A C 1
ATOM 3608 O O . ASP A 1 466 ? -2.872 17.395 10.396 1.00 98.44 466 ASP A O 1
ATOM 3612 N N . LEU A 1 467 ? -0.668 17.769 10.227 1.00 98.31 467 LEU A N 1
ATOM 3613 C CA . LEU A 1 467 ? -0.380 17.317 11.590 1.00 98.31 467 LEU A CA 1
ATOM 3614 C C . LEU A 1 467 ? -1.003 18.249 12.633 1.00 98.31 467 LEU A C 1
ATOM 3616 O O . LEU A 1 467 ? -1.524 17.782 13.650 1.00 98.31 467 LEU A O 1
ATOM 3620 N N . ARG A 1 468 ? -0.989 19.563 12.391 1.00 97.50 468 ARG A N 1
ATOM 3621 C CA . ARG A 1 468 ? -1.632 20.534 13.281 1.00 97.50 468 ARG A CA 1
ATOM 3622 C C . ARG A 1 468 ? -3.142 20.321 13.331 1.00 97.50 468 ARG A C 1
ATOM 3624 O O . ARG A 1 468 ? -3.723 20.338 14.421 1.00 97.50 468 ARG A O 1
ATOM 3631 N N . GLU A 1 469 ? -3.781 20.084 12.189 1.00 97.88 469 GLU A N 1
ATOM 3632 C CA . GLU A 1 469 ? -5.207 19.761 12.147 1.00 97.88 469 GLU A CA 1
ATOM 3633 C C . GLU A 1 469 ? -5.499 18.422 12.833 1.00 97.88 469 GLU A C 1
ATOM 3635 O O . GLU A 1 469 ? -6.419 18.346 13.648 1.00 97.88 469 GLU A O 1
ATOM 3640 N N . LEU A 1 470 ? -4.688 17.391 12.582 1.00 98.38 470 LEU A N 1
ATOM 3641 C CA . LEU A 1 470 ? -4.821 16.078 13.211 1.00 98.38 470 LEU A CA 1
ATOM 3642 C C . LEU A 1 470 ? -4.801 16.189 14.741 1.00 98.38 470 LEU A C 1
ATOM 3644 O O . LEU A 1 470 ? -5.685 15.650 15.410 1.00 98.38 470 LEU A O 1
ATOM 3648 N N . LEU A 1 471 ? -3.837 16.923 15.301 1.00 97.25 471 LEU A N 1
ATOM 3649 C CA . LEU A 1 471 ? -3.726 17.158 16.744 1.00 97.25 471 LEU A CA 1
ATOM 3650 C C . LEU A 1 471 ? -4.918 17.964 17.287 1.00 97.25 471 LEU A C 1
ATOM 3652 O O . LEU A 1 471 ? -5.443 17.657 18.361 1.00 97.25 471 LEU A O 1
ATOM 3656 N N . SER A 1 472 ? -5.414 18.942 16.522 1.00 95.75 472 SER A N 1
ATOM 3657 C CA . SER A 1 472 ? -6.630 19.690 16.865 1.00 95.75 472 SER A CA 1
ATOM 3658 C C . SER A 1 472 ? -7.865 18.785 16.913 1.00 95.75 472 SER A C 1
ATOM 3660 O O . SER A 1 472 ? -8.635 18.820 17.877 1.00 95.75 472 SER A O 1
ATOM 3662 N N . LEU A 1 473 ? -8.047 17.928 15.906 1.00 96.88 473 LEU A N 1
ATOM 3663 C CA . LEU A 1 473 ? -9.136 16.956 15.857 1.00 96.88 473 LEU A CA 1
ATOM 3664 C C . LEU A 1 473 ? -9.016 15.941 16.990 1.00 96.88 473 LEU A C 1
ATOM 3666 O O . LEU A 1 473 ? -10.024 15.631 17.619 1.00 96.88 473 LEU A O 1
ATOM 3670 N N . ARG A 1 474 ? -7.804 15.476 17.303 1.00 95.06 474 ARG A N 1
ATOM 3671 C CA . ARG A 1 474 ? -7.531 14.553 18.413 1.00 95.06 474 ARG A CA 1
ATOM 3672 C C . ARG A 1 474 ? -7.978 15.142 19.748 1.00 95.06 474 ARG A C 1
ATOM 3674 O O . ARG A 1 474 ? -8.659 14.453 20.506 1.00 95.06 474 ARG A O 1
ATOM 3681 N N . ALA A 1 475 ? -7.690 16.420 19.995 1.00 93.38 475 ALA A N 1
ATOM 3682 C CA . ALA A 1 475 ? -8.147 17.133 21.187 1.00 93.38 475 ALA A CA 1
ATOM 3683 C C . ALA A 1 475 ? -9.671 17.371 21.208 1.00 93.38 475 ALA A C 1
ATOM 3685 O O . ALA A 1 475 ? -10.297 17.267 22.261 1.00 93.38 475 ALA A O 1
ATOM 3686 N N . ARG A 1 476 ? -10.289 17.678 20.058 1.00 94.62 476 ARG A N 1
ATOM 3687 C CA . ARG A 1 476 ? -11.730 17.989 19.961 1.00 94.62 476 ARG A CA 1
ATOM 3688 C C . ARG A 1 476 ? -12.623 16.753 20.001 1.00 94.62 476 ARG A C 1
ATOM 3690 O O . ARG A 1 476 ? -13.610 16.729 20.728 1.00 94.62 476 ARG A O 1
ATOM 3697 N N . LYS A 1 477 ? -12.303 15.746 19.191 1.00 95.06 477 LYS A N 1
ATOM 3698 C CA . LYS A 1 477 ? -13.107 14.531 19.025 1.00 95.06 477 LYS A CA 1
ATOM 3699 C C . LYS A 1 477 ? -12.795 13.477 20.079 1.00 95.06 477 LYS A C 1
ATOM 3701 O O . LYS A 1 477 ? -13.640 12.625 20.305 1.00 95.06 477 LYS A O 1
ATOM 3706 N N . ARG A 1 478 ? -11.624 13.519 20.726 1.00 94.50 478 ARG A N 1
ATOM 3707 C CA . ARG A 1 478 ? -11.273 12.663 21.875 1.00 94.50 478 ARG A CA 1
ATOM 3708 C C . ARG A 1 478 ? -11.516 11.163 21.641 1.00 94.50 478 ARG A C 1
ATOM 3710 O O . ARG A 1 478 ? -11.952 10.462 22.551 1.00 94.50 478 ARG A O 1
ATOM 3717 N N . TRP A 1 479 ? -11.251 10.659 20.431 1.00 95.50 479 TRP A N 1
ATOM 3718 C CA . TRP A 1 479 ? -11.288 9.211 20.198 1.00 95.50 479 TRP A CA 1
ATOM 3719 C C . TRP A 1 479 ? -10.218 8.520 21.048 1.00 95.50 479 TRP A C 1
ATOM 3721 O O . TRP A 1 479 ? -9.191 9.116 21.384 1.00 95.50 479 TRP A O 1
ATOM 3731 N N . ARG A 1 480 ? -10.429 7.249 21.377 1.00 94.31 480 ARG A N 1
ATOM 3732 C CA . ARG A 1 480 ? -9.473 6.425 22.122 1.00 94.31 480 ARG A CA 1
ATOM 3733 C C . ARG A 1 480 ? -9.043 5.252 21.263 1.00 94.31 480 ARG A C 1
ATOM 3735 O O . ARG A 1 480 ? -9.893 4.551 20.740 1.00 94.31 480 ARG A O 1
ATOM 3742 N N . VAL A 1 481 ? -7.744 5.002 21.155 1.00 95.62 481 VAL A N 1
ATOM 3743 C CA . VAL A 1 481 ? -7.252 3.735 20.605 1.00 95.62 481 VAL A CA 1
ATOM 3744 C C . VAL A 1 481 ? -7.072 2.792 21.786 1.00 95.62 481 VAL A C 1
ATOM 3746 O O . VAL A 1 481 ? -6.255 3.062 22.658 1.00 95.62 481 VAL A O 1
ATOM 3749 N N . ALA A 1 482 ? -7.880 1.737 21.862 1.00 94.12 482 ALA A N 1
ATOM 3750 C CA . ALA A 1 482 ? -7.811 0.789 22.971 1.00 94.12 482 ALA A CA 1
ATOM 3751 C C . ALA A 1 482 ? -6.834 -0.343 22.675 1.00 94.12 482 ALA A C 1
ATOM 3753 O O . ALA A 1 482 ? -5.918 -0.567 23.455 1.00 94.12 482 ALA A O 1
ATOM 3754 N N . ARG A 1 483 ? -7.002 -1.011 21.528 1.00 94.19 483 ARG A N 1
ATOM 3755 C CA . ARG A 1 483 ? -6.158 -2.126 21.090 1.00 94.19 483 ARG A CA 1
ATOM 3756 C C . ARG A 1 483 ? -5.520 -1.795 19.755 1.00 94.19 483 ARG A C 1
ATOM 3758 O O . ARG A 1 483 ? -6.213 -1.439 18.804 1.00 94.19 483 ARG A O 1
ATOM 3765 N N . PHE A 1 484 ? -4.210 -1.953 19.669 1.00 97.12 484 PHE A N 1
ATOM 3766 C CA . PHE A 1 484 ? -3.451 -1.721 18.454 1.00 97.12 484 PHE A CA 1
ATOM 3767 C C . PHE A 1 484 ? -2.560 -2.929 18.173 1.00 97.12 484 PHE A C 1
ATOM 3769 O O . PHE A 1 484 ? -1.578 -3.171 18.872 1.00 97.12 484 PHE A O 1
ATOM 3776 N N . LEU A 1 485 ? -2.917 -3.689 17.140 1.00 97.50 485 LEU A N 1
ATOM 3777 C CA . LEU A 1 485 ? -2.088 -4.748 16.590 1.00 97.50 485 LEU A CA 1
ATOM 3778 C C . LEU A 1 485 ? -1.274 -4.208 15.407 1.00 97.50 485 LEU A C 1
ATOM 3780 O O . LEU A 1 485 ? -1.820 -3.871 14.354 1.00 97.50 485 LEU A O 1
ATOM 3784 N N . ARG A 1 486 ? 0.043 -4.113 15.584 1.00 97.69 486 ARG A N 1
ATOM 3785 C CA . ARG A 1 486 ? 0.957 -3.510 14.612 1.00 97.69 486 ARG A CA 1
ATOM 3786 C C . ARG A 1 486 ? 1.857 -4.581 14.005 1.00 97.69 486 ARG A C 1
ATOM 3788 O O . ARG A 1 486 ? 2.792 -5.041 14.657 1.00 97.69 486 ARG A O 1
ATOM 3795 N N . ILE A 1 487 ? 1.580 -4.957 12.760 1.00 96.56 487 ILE A N 1
ATOM 3796 C CA . ILE A 1 487 ? 2.237 -6.070 12.067 1.00 96.56 487 ILE A CA 1
ATOM 3797 C C . ILE A 1 487 ? 3.247 -5.513 11.062 1.00 96.56 487 ILE A C 1
ATOM 3799 O O . ILE A 1 487 ? 2.888 -4.683 10.226 1.00 96.56 487 ILE A O 1
ATOM 3803 N N . ALA A 1 488 ? 4.501 -5.963 11.137 1.00 94.06 488 ALA A N 1
ATOM 3804 C CA . ALA A 1 488 ? 5.555 -5.636 10.167 1.00 94.06 488 ALA A CA 1
ATOM 3805 C C . ALA A 1 488 ? 5.832 -4.130 9.957 1.00 94.06 488 ALA A C 1
ATOM 3807 O O . ALA A 1 488 ? 6.308 -3.718 8.902 1.00 94.06 488 ALA A O 1
ATOM 3808 N N . CYS A 1 489 ? 5.511 -3.271 10.929 1.00 96.50 489 CYS A N 1
ATOM 3809 C CA . CYS A 1 489 ? 5.657 -1.824 10.763 1.00 96.50 489 CYS A CA 1
ATOM 3810 C C . CYS A 1 489 ? 7.130 -1.389 10.834 1.00 96.50 489 CYS A C 1
ATOM 3812 O O . CYS A 1 489 ? 7.791 -1.703 11.826 1.00 96.50 489 CYS A O 1
ATOM 3814 N N . PRO A 1 490 ? 7.633 -0.575 9.886 1.00 95.12 490 PRO A N 1
ATOM 3815 C CA . PRO A 1 490 ? 8.969 0.012 9.963 1.00 95.12 490 PRO A CA 1
ATOM 3816 C C . PRO A 1 490 ? 8.983 1.198 10.940 1.00 95.12 490 PRO A C 1
ATOM 3818 O O . PRO A 1 490 ? 9.170 2.350 10.554 1.00 95.12 490 PRO A O 1
ATOM 3821 N N . ALA A 1 491 ? 8.736 0.943 12.227 1.00 96.50 491 ALA A N 1
ATOM 3822 C CA . ALA A 1 491 ? 8.532 1.993 13.224 1.00 96.50 491 ALA A CA 1
ATOM 3823 C C . ALA A 1 491 ? 9.811 2.787 13.564 1.00 96.50 491 ALA A C 1
ATOM 3825 O O . ALA A 1 491 ? 9.702 3.898 14.079 1.00 96.50 491 ALA A O 1
ATOM 3826 N N . LYS A 1 492 ? 11.008 2.271 13.244 1.00 93.94 492 LYS A N 1
ATOM 3827 C CA . LYS A 1 492 ? 12.277 3.040 13.226 1.00 93.94 492 LYS A CA 1
ATOM 3828 C C . LYS A 1 492 ? 12.786 3.331 11.813 1.00 93.94 492 LYS A C 1
ATOM 3830 O O . LYS A 1 492 ? 13.908 3.797 11.637 1.00 93.94 492 LYS A O 1
ATOM 3835 N N . GLY A 1 493 ? 11.948 3.061 10.825 1.00 91.06 493 GLY A N 1
ATOM 3836 C CA . GLY A 1 493 ? 12.250 3.183 9.416 1.00 91.06 493 GLY A CA 1
ATOM 3837 C C . GLY A 1 493 ? 12.789 1.905 8.776 1.00 91.06 493 GLY A C 1
ATOM 3838 O O . GLY A 1 493 ? 13.102 0.916 9.441 1.00 91.06 493 GLY A O 1
ATOM 3839 N N . ILE A 1 494 ? 12.833 1.917 7.452 1.00 86.25 494 ILE A N 1
ATOM 3840 C CA . ILE A 1 494 ? 13.400 0.848 6.633 1.00 86.25 494 ILE A CA 1
ATOM 3841 C C . ILE A 1 494 ? 14.923 0.959 6.582 1.00 86.25 494 ILE A C 1
ATOM 3843 O O . ILE A 1 494 ? 15.510 1.982 6.920 1.00 86.25 494 ILE A O 1
ATOM 3847 N N . THR A 1 495 ? 15.569 -0.114 6.160 1.00 73.75 495 THR A N 1
ATOM 3848 C CA . THR A 1 495 ? 17.027 -0.237 6.156 1.00 73.75 495 THR A CA 1
ATOM 3849 C C . THR A 1 495 ? 17.657 0.350 4.885 1.00 73.75 495 THR A C 1
ATOM 3851 O O . THR A 1 495 ? 18.762 0.876 4.933 1.00 73.75 495 THR A O 1
ATOM 3854 N N . THR A 1 496 ? 16.943 0.353 3.759 1.00 74.38 496 THR A N 1
ATOM 3855 C CA . THR A 1 496 ? 17.431 0.920 2.492 1.00 74.38 496 THR A CA 1
ATOM 3856 C C . THR A 1 496 ? 17.096 2.408 2.331 1.00 74.38 496 THR A C 1
ATOM 3858 O O . THR A 1 496 ? 16.026 2.869 2.728 1.00 74.38 496 THR A O 1
ATOM 3861 N N . ASN A 1 497 ? 18.002 3.152 1.697 1.00 73.38 497 ASN A N 1
ATOM 3862 C CA . ASN A 1 497 ? 17.797 4.521 1.213 1.00 73.38 497 ASN A CA 1
ATOM 3863 C C . ASN A 1 497 ? 17.598 4.592 -0.317 1.00 73.38 497 ASN A C 1
ATOM 3865 O O . ASN A 1 497 ? 17.380 5.682 -0.846 1.00 73.38 497 ASN A O 1
ATOM 3869 N N . ARG A 1 498 ? 17.636 3.446 -1.015 1.00 76.88 498 ARG A N 1
ATOM 3870 C CA . ARG A 1 498 ? 17.385 3.306 -2.456 1.00 76.88 498 ARG A CA 1
ATOM 3871 C C . ARG A 1 498 ? 15.947 2.873 -2.724 1.00 76.88 498 ARG A C 1
ATOM 3873 O O . ARG A 1 498 ? 15.503 1.821 -2.253 1.00 76.88 498 ARG A O 1
ATOM 3880 N N . LEU A 1 499 ? 15.199 3.723 -3.428 1.00 81.69 499 LEU A N 1
ATOM 3881 C CA . LEU A 1 499 ? 13.765 3.532 -3.657 1.00 81.69 499 LEU A CA 1
ATOM 3882 C C . LEU A 1 499 ? 13.495 2.366 -4.613 1.00 81.69 499 LEU A C 1
ATOM 3884 O O . LEU A 1 499 ? 12.594 1.566 -4.385 1.00 81.69 499 LEU A O 1
ATOM 3888 N N . ASP A 1 500 ? 14.291 2.259 -5.661 1.00 76.69 500 ASP A N 1
ATOM 3889 C CA . ASP A 1 500 ? 14.282 1.173 -6.631 1.00 76.69 500 ASP A CA 1
ATOM 3890 C C . ASP A 1 500 ? 14.545 -0.195 -5.972 1.00 76.69 500 ASP A C 1
ATOM 3892 O O . ASP A 1 500 ? 13.819 -1.157 -6.232 1.00 76.69 500 ASP A O 1
ATOM 3896 N N . HIS A 1 501 ? 15.487 -0.266 -5.024 1.00 77.81 501 HIS A N 1
ATOM 3897 C CA . HIS A 1 501 ? 15.727 -1.459 -4.208 1.00 77.81 501 HIS A CA 1
ATOM 3898 C C . HIS A 1 501 ? 14.521 -1.803 -3.334 1.00 77.81 501 HIS A C 1
ATOM 3900 O O . HIS A 1 501 ? 14.086 -2.952 -3.286 1.00 77.81 501 HIS A O 1
ATOM 3906 N N . TYR A 1 502 ? 13.946 -0.803 -2.664 1.00 82.75 502 TYR A N 1
ATOM 3907 C CA . TYR A 1 502 ? 12.758 -0.986 -1.834 1.00 82.75 502 TYR A CA 1
ATOM 3908 C C . TYR A 1 502 ? 11.557 -1.503 -2.640 1.00 82.75 502 TYR A C 1
ATOM 3910 O O . TYR A 1 502 ? 10.886 -2.445 -2.218 1.00 82.75 502 TYR A O 1
ATOM 3918 N N . LEU A 1 503 ? 11.299 -0.926 -3.816 1.00 82.62 503 LEU A N 1
ATOM 3919 C CA . LEU A 1 503 ? 10.206 -1.343 -4.695 1.00 82.62 503 LEU A CA 1
ATOM 3920 C C . LEU A 1 503 ? 10.461 -2.708 -5.338 1.00 82.62 503 LEU A C 1
ATOM 3922 O O . LEU A 1 503 ? 9.520 -3.482 -5.501 1.00 82.62 503 LEU A O 1
ATOM 3926 N N . SER A 1 504 ? 11.715 -3.036 -5.651 1.00 78.44 504 SER A N 1
ATOM 3927 C CA . SER A 1 504 ? 12.091 -4.372 -6.120 1.00 78.44 504 SER A CA 1
ATOM 3928 C C . SER A 1 504 ? 11.870 -5.422 -5.030 1.00 78.44 504 SER A C 1
ATOM 3930 O O . SER A 1 504 ? 11.271 -6.461 -5.300 1.00 78.44 504 SER A O 1
ATOM 3932 N N . LEU A 1 505 ? 12.250 -5.144 -3.779 1.00 79.88 505 LEU A N 1
ATOM 3933 C CA . LEU A 1 505 ? 11.963 -6.025 -2.642 1.00 79.88 505 LEU A CA 1
ATOM 3934 C C . LEU A 1 505 ? 10.462 -6.217 -2.427 1.00 79.88 505 LEU A C 1
ATOM 3936 O O . LEU A 1 505 ? 9.998 -7.351 -2.311 1.00 79.88 505 LEU A O 1
ATOM 3940 N N . LEU A 1 506 ? 9.695 -5.125 -2.429 1.00 82.06 506 LEU A N 1
ATOM 3941 C CA . LEU A 1 506 ? 8.236 -5.181 -2.345 1.00 82.06 506 LEU A CA 1
ATOM 3942 C C . LEU A 1 506 ? 7.631 -6.040 -3.461 1.00 82.06 506 LEU A C 1
ATOM 3944 O O . LEU A 1 506 ? 6.783 -6.881 -3.179 1.00 82.06 506 LEU A O 1
ATOM 3948 N N . LEU A 1 507 ? 8.069 -5.859 -4.710 1.00 80.25 507 LEU A N 1
ATOM 3949 C CA . LEU A 1 507 ? 7.568 -6.615 -5.858 1.00 80.25 507 LEU A CA 1
ATOM 3950 C C . LEU A 1 507 ? 7.882 -8.112 -5.745 1.00 80.25 507 LEU A C 1
ATOM 3952 O O . LEU A 1 507 ? 6.993 -8.943 -5.929 1.00 80.25 507 LEU A O 1
ATOM 3956 N N . ASN A 1 508 ? 9.122 -8.472 -5.412 1.00 78.94 508 ASN A N 1
ATOM 3957 C CA . ASN A 1 508 ? 9.529 -9.874 -5.294 1.00 78.94 508 ASN A CA 1
ATOM 3958 C C . ASN A 1 508 ? 8.830 -10.586 -4.134 1.00 78.94 508 ASN A C 1
ATOM 3960 O O . ASN A 1 508 ? 8.381 -11.720 -4.277 1.00 78.94 508 ASN A O 1
ATOM 3964 N N . LEU A 1 509 ? 8.687 -9.920 -2.988 1.00 79.31 509 LEU A N 1
ATOM 3965 C CA . LEU A 1 509 ? 7.959 -10.489 -1.855 1.00 79.31 509 LEU A CA 1
ATOM 3966 C C . LEU A 1 509 ? 6.455 -10.598 -2.156 1.00 79.31 509 LEU A C 1
ATOM 3968 O O . LEU A 1 509 ? 5.823 -11.559 -1.723 1.00 79.31 509 LEU A O 1
ATOM 3972 N N . SER A 1 510 ? 5.882 -9.645 -2.905 1.00 76.94 510 SER A N 1
ATOM 3973 C CA . SER A 1 510 ? 4.474 -9.680 -3.328 1.00 76.94 510 SER A CA 1
ATOM 3974 C C . SER A 1 510 ? 4.206 -10.842 -4.284 1.00 76.94 510 SER A C 1
ATOM 3976 O O . SER A 1 510 ? 3.319 -11.648 -4.023 1.00 76.94 510 SER A O 1
ATOM 3978 N N . THR A 1 511 ? 5.026 -10.995 -5.325 1.00 73.31 511 THR A N 1
ATOM 3979 C CA . THR A 1 511 ? 4.876 -12.049 -6.349 1.00 73.31 511 THR A CA 1
ATOM 3980 C C . THR A 1 511 ? 5.081 -13.464 -5.808 1.00 73.31 511 THR A C 1
ATOM 3982 O O . THR A 1 511 ? 4.454 -14.404 -6.296 1.00 73.31 511 THR A O 1
ATOM 3985 N N . LYS A 1 512 ? 5.933 -13.635 -4.787 1.00 70.50 512 LYS A N 1
ATOM 3986 C CA . LYS A 1 512 ? 6.099 -14.914 -4.074 1.00 70.50 512 LYS A CA 1
ATOM 3987 C C . LYS A 1 512 ? 4.913 -15.239 -3.150 1.00 70.50 512 LYS A C 1
ATOM 3989 O O . LYS A 1 512 ? 4.735 -16.399 -2.787 1.00 70.50 512 LYS A O 1
ATOM 3994 N N . SER A 1 513 ? 4.102 -14.247 -2.777 1.00 63.50 513 SER A N 1
ATOM 3995 C CA . SER A 1 513 ? 2.857 -14.445 -2.024 1.00 63.50 513 SER A CA 1
ATOM 3996 C C . SER A 1 513 ? 1.672 -14.695 -2.966 1.00 63.50 513 SER A C 1
ATOM 3998 O O . SER A 1 513 ? 1.719 -14.363 -4.148 1.00 63.50 513 SER A O 1
ATOM 4000 N N . LYS A 1 514 ? 0.548 -15.226 -2.470 1.00 62.00 514 LYS A N 1
ATOM 4001 C CA . LYS A 1 514 ? -0.667 -15.436 -3.291 1.00 62.00 514 LYS A CA 1
ATOM 4002 C C . LYS A 1 514 ? -1.376 -14.125 -3.714 1.00 62.00 514 LYS A C 1
ATOM 4004 O O . LYS A 1 514 ? -2.534 -14.156 -4.140 1.00 62.00 514 LYS A O 1
ATOM 4009 N N . ASN A 1 515 ? -0.743 -12.956 -3.589 1.00 53.66 515 ASN A N 1
ATOM 4010 C CA . ASN A 1 515 ? -1.345 -11.629 -3.791 1.00 53.66 515 ASN A CA 1
ATOM 4011 C C . ASN A 1 515 ? -1.228 -11.126 -5.240 1.00 53.66 515 ASN A C 1
ATOM 4013 O O . ASN A 1 515 ? -0.694 -10.062 -5.519 1.00 53.66 515 ASN A O 1
ATOM 4017 N N . THR A 1 516 ? -1.810 -11.870 -6.180 1.00 51.53 516 THR A N 1
ATOM 4018 C CA . THR A 1 516 ? -1.555 -11.715 -7.625 1.00 51.53 516 THR A CA 1
ATOM 4019 C C . THR A 1 516 ? -2.234 -10.522 -8.321 1.00 51.53 516 THR A C 1
ATOM 4021 O O . THR A 1 516 ? -2.023 -10.312 -9.515 1.00 51.53 516 THR A O 1
ATOM 4024 N N . HIS A 1 517 ? -3.108 -9.760 -7.650 1.00 53.28 517 HIS A N 1
ATOM 4025 C CA . HIS A 1 517 ? -3.954 -8.751 -8.318 1.00 53.28 517 HIS A CA 1
ATOM 4026 C C . HIS A 1 517 ? -3.246 -7.409 -8.577 1.00 53.28 517 HIS A C 1
ATOM 4028 O O . HIS A 1 517 ? -3.615 -6.701 -9.515 1.00 53.28 517 HIS A O 1
ATOM 4034 N N . SER A 1 518 ? -2.239 -7.050 -7.776 1.00 53.88 518 SER A N 1
ATOM 4035 C CA . SER A 1 518 ? -1.528 -5.761 -7.856 1.00 53.88 518 SER A CA 1
ATOM 4036 C C . SER A 1 518 ? -0.149 -5.837 -8.517 1.00 53.88 518 SER A C 1
ATOM 4038 O O . SER A 1 518 ? 0.394 -4.794 -8.885 1.00 53.88 518 SER A O 1
ATOM 4040 N N . ASP A 1 519 ? 0.395 -7.039 -8.728 1.00 61.75 519 ASP A N 1
ATOM 4041 C CA . ASP A 1 519 ? 1.791 -7.243 -9.145 1.00 61.75 519 ASP A CA 1
ATOM 4042 C C . ASP A 1 519 ? 2.132 -6.575 -10.482 1.00 61.75 519 ASP A C 1
ATOM 4044 O O . ASP A 1 519 ? 3.199 -5.985 -10.632 1.00 61.75 519 ASP A O 1
ATOM 4048 N N . GLY A 1 520 ? 1.206 -6.589 -11.447 1.00 65.12 520 GLY A N 1
ATOM 4049 C CA . GLY A 1 520 ? 1.427 -5.952 -12.748 1.00 65.12 520 GLY A CA 1
ATOM 4050 C C . GLY A 1 520 ? 1.584 -4.431 -12.653 1.00 65.12 520 GLY A C 1
ATOM 4051 O O . GLY A 1 520 ? 2.459 -3.855 -13.294 1.00 65.12 520 GLY A O 1
ATOM 4052 N N . LEU A 1 521 ? 0.770 -3.772 -11.825 1.00 64.31 521 LEU A N 1
ATOM 4053 C CA . LEU A 1 521 ? 0.851 -2.323 -11.620 1.00 64.31 521 LEU A CA 1
ATOM 4054 C C . LEU A 1 521 ? 2.041 -1.947 -10.731 1.00 64.31 521 LEU A C 1
ATOM 4056 O O . LEU A 1 521 ? 2.699 -0.947 -11.012 1.00 64.31 521 LEU A O 1
ATOM 4060 N N . LEU A 1 522 ? 2.360 -2.761 -9.718 1.00 68.69 522 LEU A N 1
ATOM 4061 C CA . LEU A 1 522 ? 3.559 -2.585 -8.896 1.00 68.69 522 LEU A CA 1
ATOM 4062 C C . LEU A 1 522 ? 4.836 -2.732 -9.737 1.00 68.69 522 LEU A C 1
ATOM 4064 O O . LEU A 1 522 ? 5.740 -1.919 -9.601 1.00 68.69 522 LEU A O 1
ATOM 4068 N N . LYS A 1 523 ? 4.882 -3.681 -10.681 1.00 75.00 523 LYS A N 1
ATOM 4069 C CA . LYS A 1 523 ? 5.999 -3.831 -11.627 1.00 75.00 523 LYS A CA 1
ATOM 4070 C C . LYS A 1 523 ? 6.154 -2.613 -12.535 1.00 75.00 523 LYS A C 1
ATOM 4072 O O . LYS A 1 523 ? 7.261 -2.107 -12.688 1.00 75.00 523 LYS A O 1
ATOM 4077 N N . VAL A 1 524 ? 5.055 -2.096 -13.092 1.00 71.56 524 VAL A N 1
ATOM 4078 C CA . VAL A 1 524 ? 5.090 -0.855 -13.892 1.00 71.56 524 VAL A CA 1
ATOM 4079 C C . VAL A 1 524 ? 5.570 0.328 -13.049 1.00 71.56 524 VAL A C 1
ATOM 4081 O O . VAL A 1 524 ? 6.360 1.136 -13.533 1.00 71.56 524 VAL A O 1
ATOM 4084 N N . LEU A 1 525 ? 5.144 0.420 -11.789 1.00 72.94 525 LEU A N 1
ATOM 4085 C CA . LEU A 1 525 ? 5.617 1.445 -10.863 1.00 72.94 525 LEU A CA 1
ATOM 4086 C C . LEU A 1 525 ? 7.127 1.331 -10.605 1.00 72.94 525 LEU A C 1
ATOM 4088 O O . LEU A 1 525 ? 7.826 2.334 -10.726 1.00 72.94 525 LEU A O 1
ATOM 4092 N N . THR A 1 526 ? 7.636 0.131 -10.305 1.00 76.12 526 THR A N 1
ATOM 4093 C CA . THR A 1 526 ? 9.072 -0.118 -10.096 1.00 76.12 526 THR A CA 1
ATOM 4094 C C . THR A 1 526 ? 9.882 0.297 -11.322 1.00 76.12 526 THR A C 1
ATOM 4096 O O . THR A 1 526 ? 10.841 1.052 -11.193 1.00 76.12 526 THR A O 1
ATOM 4099 N N . LEU A 1 527 ? 9.451 -0.101 -12.524 1.00 74.50 527 LEU A N 1
ATOM 4100 C CA . LEU A 1 527 ? 10.104 0.291 -13.777 1.00 74.50 527 LEU A CA 1
ATOM 4101 C C . LEU A 1 527 ? 10.074 1.811 -14.005 1.00 74.50 527 LEU A C 1
ATOM 4103 O O . LEU A 1 527 ? 11.071 2.379 -14.435 1.00 74.50 527 LEU A O 1
ATOM 4107 N N . THR A 1 528 ? 8.957 2.476 -13.686 1.00 74.88 528 THR A N 1
ATOM 4108 C CA . THR A 1 528 ? 8.827 3.944 -13.787 1.00 74.88 528 THR A CA 1
ATOM 4109 C C . THR A 1 528 ? 9.835 4.648 -12.880 1.00 74.88 528 THR A C 1
ATOM 4111 O O . THR A 1 528 ? 10.482 5.608 -13.293 1.00 74.88 528 THR A O 1
ATOM 4114 N N . VAL A 1 529 ? 9.983 4.165 -11.645 1.00 76.88 529 VAL A N 1
ATOM 4115 C CA . VAL A 1 529 ? 10.927 4.728 -10.675 1.00 76.88 529 VAL A CA 1
ATOM 4116 C C . VAL A 1 529 ? 12.370 4.553 -11.134 1.00 76.88 529 VAL A C 1
ATOM 4118 O O . VAL A 1 529 ? 13.121 5.524 -11.085 1.00 76.88 529 VAL A O 1
ATOM 4121 N N . VAL A 1 530 ? 12.733 3.357 -11.612 1.00 76.75 530 VAL A N 1
ATOM 4122 C CA . VAL A 1 530 ? 14.080 3.065 -12.126 1.00 76.75 530 VAL A CA 1
ATOM 4123 C C . VAL A 1 530 ? 14.390 3.928 -13.351 1.00 76.75 530 VAL A C 1
ATOM 4125 O O . VAL A 1 530 ? 15.405 4.620 -13.355 1.00 76.75 530 VAL A O 1
ATOM 4128 N N . LYS A 1 531 ? 13.498 3.970 -14.357 1.00 74.81 531 LYS A N 1
ATOM 4129 C CA . LYS A 1 531 ? 13.724 4.746 -15.594 1.00 74.81 531 LYS A CA 1
ATOM 4130 C C . LYS A 1 531 ? 13.976 6.220 -15.304 1.00 74.81 531 LYS A C 1
ATOM 4132 O O . LYS A 1 531 ? 14.910 6.810 -15.833 1.00 74.81 531 LYS A O 1
ATOM 4137 N N . HIS A 1 532 ? 13.124 6.818 -14.476 1.00 74.88 532 HIS A N 1
ATOM 4138 C CA . HIS A 1 532 ? 13.144 8.259 -14.238 1.00 74.88 532 HIS A CA 1
ATOM 4139 C C . HIS A 1 532 ? 13.964 8.669 -13.018 1.00 74.88 532 HIS A C 1
ATOM 4141 O O . HIS A 1 532 ? 13.919 9.837 -12.634 1.00 74.88 532 HIS A O 1
ATOM 4147 N N . ARG A 1 533 ? 14.687 7.726 -12.398 1.00 76.69 533 ARG A N 1
ATOM 4148 C CA . ARG A 1 533 ? 15.495 7.951 -11.190 1.00 76.69 533 ARG A CA 1
ATOM 4149 C C . ARG A 1 533 ? 14.716 8.693 -10.102 1.00 76.69 533 ARG A C 1
ATOM 4151 O O . ARG A 1 533 ? 15.223 9.616 -9.465 1.00 76.69 533 ARG A O 1
ATOM 4158 N N . ILE A 1 534 ? 13.455 8.301 -9.919 1.00 79.06 534 ILE A N 1
ATOM 4159 C CA . ILE A 1 534 ? 12.587 8.898 -8.905 1.00 79.06 534 ILE A CA 1
ATOM 4160 C C . ILE A 1 534 ? 13.193 8.585 -7.538 1.00 79.06 534 ILE A C 1
ATOM 4162 O O . ILE A 1 534 ? 13.544 7.441 -7.246 1.00 79.06 534 ILE A O 1
ATOM 4166 N N . SER A 1 535 ? 13.320 9.598 -6.688 1.00 79.88 535 SER A N 1
ATOM 4167 C CA . SER A 1 535 ? 13.854 9.438 -5.342 1.00 79.88 535 SER A CA 1
ATOM 4168 C C . SER A 1 535 ? 12.732 9.179 -4.338 1.00 79.88 535 SER A C 1
ATOM 4170 O O . SER A 1 535 ? 11.566 9.501 -4.577 1.00 79.88 535 SER A O 1
ATOM 4172 N N . PHE A 1 536 ? 13.076 8.659 -3.156 1.00 82.50 536 PHE A N 1
ATOM 4173 C CA . PHE A 1 536 ? 12.114 8.556 -2.053 1.00 82.50 536 PHE A CA 1
ATOM 4174 C C . PHE A 1 536 ? 11.394 9.881 -1.789 1.00 82.50 536 PHE A C 1
ATOM 4176 O O . PHE A 1 536 ? 10.196 9.877 -1.538 1.00 82.50 536 PHE A O 1
ATOM 4183 N N . PHE A 1 537 ? 12.103 11.008 -1.874 1.00 80.25 537 PHE A N 1
ATOM 4184 C CA . PHE A 1 537 ? 11.577 12.326 -1.525 1.00 80.25 537 PHE A CA 1
ATOM 4185 C C . PHE A 1 537 ? 10.491 12.840 -2.477 1.00 80.25 537 PHE A C 1
ATOM 4187 O O . PHE A 1 537 ? 9.719 13.714 -2.094 1.00 80.25 537 PHE A O 1
ATOM 4194 N N . ASP A 1 538 ? 10.389 12.281 -3.682 1.00 79.31 538 ASP A N 1
ATOM 4195 C CA . ASP A 1 538 ? 9.323 12.616 -4.634 1.00 79.31 538 ASP A CA 1
ATOM 4196 C C . ASP A 1 538 ? 7.989 11.940 -4.263 1.00 79.31 538 ASP A C 1
ATOM 4198 O O . ASP A 1 538 ? 6.910 12.359 -4.701 1.00 79.31 538 ASP A O 1
ATOM 4202 N N . LEU A 1 539 ? 8.061 10.900 -3.425 1.00 87.75 539 LEU A N 1
ATOM 4203 C CA . LEU A 1 539 ? 6.964 10.037 -3.004 1.00 87.75 539 LEU A CA 1
ATOM 4204 C C . LEU A 1 539 ? 6.823 10.114 -1.475 1.00 87.75 539 LEU A C 1
ATOM 4206 O O . LEU A 1 539 ? 7.310 9.232 -0.760 1.00 87.75 539 LEU A O 1
ATOM 4210 N N . PRO A 1 540 ? 6.156 11.153 -0.934 1.00 87.81 540 PRO A N 1
ATOM 4211 C CA . PRO A 1 540 ? 6.149 11.423 0.506 1.00 87.81 540 PRO A CA 1
ATOM 4212 C C . PRO A 1 540 ? 5.488 10.299 1.309 1.00 87.81 540 PRO A C 1
ATOM 4214 O O . PRO A 1 540 ? 5.752 10.142 2.503 1.00 87.81 540 PRO A O 1
ATOM 4217 N N . GLY A 1 541 ? 4.679 9.458 0.657 1.00 90.75 541 GLY A N 1
ATOM 4218 C CA . GLY A 1 541 ? 4.184 8.252 1.283 1.00 90.75 541 GLY A CA 1
ATOM 4219 C C . GLY A 1 541 ? 5.317 7.300 1.657 1.00 90.75 541 GLY A C 1
ATOM 4220 O O . GLY A 1 541 ? 5.454 6.935 2.827 1.00 90.75 541 GLY A O 1
ATOM 4221 N N . LEU A 1 542 ? 6.187 6.967 0.708 1.00 91.38 542 LEU A N 1
ATOM 4222 C CA . LEU A 1 542 ? 7.322 6.077 0.949 1.00 91.38 542 LEU A CA 1
ATOM 4223 C C . LEU A 1 542 ? 8.453 6.756 1.732 1.00 91.38 542 LEU A C 1
ATOM 4225 O O . LEU A 1 542 ? 9.007 6.121 2.629 1.00 91.38 542 LEU A O 1
ATOM 4229 N N . ALA A 1 543 ? 8.741 8.037 1.460 1.00 89.75 543 ALA A N 1
ATOM 4230 C CA . ALA A 1 543 ? 9.784 8.821 2.135 1.00 89.75 543 ALA A CA 1
ATOM 4231 C C . ALA A 1 543 ? 9.649 8.797 3.660 1.00 89.75 543 ALA A C 1
ATOM 4233 O O . ALA A 1 543 ? 10.639 8.760 4.391 1.00 89.75 543 ALA A O 1
ATOM 4234 N N . ALA A 1 544 ? 8.408 8.783 4.148 1.00 92.06 544 ALA A N 1
ATOM 4235 C CA . ALA A 1 544 ? 8.111 8.804 5.569 1.00 92.06 544 ALA A CA 1
ATOM 4236 C C . ALA A 1 544 ? 8.642 7.574 6.330 1.00 92.06 544 ALA A C 1
ATOM 4238 O O . ALA A 1 544 ? 8.769 7.639 7.552 1.00 92.06 544 ALA A O 1
ATOM 4239 N N . GLN A 1 545 ? 8.965 6.486 5.622 1.00 93.19 545 GLN A N 1
ATOM 4240 C CA . GLN A 1 545 ? 9.553 5.267 6.176 1.00 93.19 545 GLN A CA 1
ATOM 4241 C C . GLN A 1 545 ? 11.079 5.336 6.298 1.00 93.19 545 GLN A C 1
ATOM 4243 O O . GLN A 1 545 ? 11.668 4.421 6.862 1.00 93.19 545 GLN A O 1
ATOM 4248 N N . LEU A 1 546 ? 11.752 6.368 5.783 1.00 91.06 546 LEU A N 1
ATOM 4249 C CA . LEU A 1 546 ? 13.201 6.490 5.939 1.00 91.06 546 LEU A CA 1
ATOM 4250 C C . LEU A 1 546 ? 13.565 6.750 7.412 1.00 91.06 546 LEU A C 1
ATOM 4252 O O . LEU A 1 546 ? 12.904 7.567 8.054 1.00 91.06 546 LEU A O 1
ATOM 4256 N N . PRO A 1 547 ? 14.643 6.158 7.961 1.00 89.31 547 PRO A N 1
ATOM 4257 C CA . PRO A 1 547 ? 15.076 6.426 9.339 1.00 89.31 547 PRO A CA 1
ATOM 4258 C C . PRO A 1 547 ? 15.372 7.908 9.614 1.00 89.31 547 PRO A C 1
ATOM 4260 O O . PRO A 1 547 ? 15.223 8.392 10.735 1.00 89.31 547 PRO A O 1
ATOM 4263 N N . SER A 1 548 ? 15.781 8.648 8.580 1.00 88.81 548 SER A N 1
ATOM 4264 C CA . SER A 1 548 ? 16.034 10.090 8.633 1.00 88.81 548 SER A CA 1
ATOM 4265 C C . SER A 1 548 ? 14.762 10.946 8.631 1.00 88.81 548 SER A C 1
ATOM 4267 O O . SER A 1 548 ? 14.851 12.139 8.926 1.00 88.81 548 SER A O 1
ATOM 4269 N N . SER A 1 549 ? 13.597 10.359 8.336 1.00 92.81 549 SER A N 1
ATOM 4270 C CA . SER A 1 549 ? 12.314 11.052 8.229 1.00 92.81 549 SER A CA 1
ATOM 4271 C C . SER A 1 549 ? 11.963 11.803 9.521 1.00 92.81 549 SER A C 1
ATOM 4273 O O . SER A 1 549 ? 12.038 11.225 10.616 1.00 92.81 549 SER A O 1
ATOM 4275 N N . PRO A 1 550 ? 11.504 13.067 9.431 1.00 96.00 550 PRO A N 1
ATOM 4276 C CA . PRO A 1 550 ? 10.984 13.796 10.583 1.00 96.00 550 PRO A CA 1
ATOM 4277 C C . PRO A 1 550 ? 9.853 13.045 11.291 1.00 96.00 550 PRO A C 1
ATOM 4279 O O . PRO A 1 550 ? 9.786 13.078 12.518 1.00 96.00 550 PRO A O 1
ATOM 4282 N N . LEU A 1 551 ? 9.019 12.302 10.552 1.00 97.31 551 LEU A N 1
ATOM 4283 C CA . LEU A 1 551 ? 7.944 11.499 11.134 1.00 97.31 551 LEU A CA 1
ATOM 4284 C C . LEU A 1 551 ? 8.484 10.411 12.071 1.00 97.31 5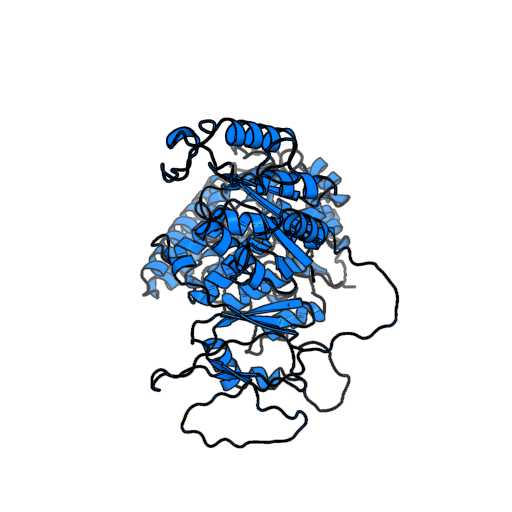51 LEU A C 1
ATOM 4286 O O . LEU A 1 551 ? 7.983 10.256 13.182 1.00 97.31 551 LEU A O 1
ATOM 4290 N N . ILE A 1 552 ? 9.525 9.680 11.661 1.00 96.75 552 ILE A N 1
ATOM 4291 C CA . ILE A 1 552 ? 10.137 8.641 12.504 1.00 96.75 552 ILE A CA 1
ATOM 4292 C C . ILE A 1 552 ? 10.694 9.264 13.789 1.00 96.75 552 ILE A C 1
ATOM 4294 O O . ILE A 1 552 ? 10.512 8.705 14.873 1.00 96.75 552 ILE A O 1
ATOM 4298 N N . ARG A 1 553 ? 11.294 10.459 13.704 1.00 96.31 553 ARG A N 1
ATOM 4299 C CA . ARG A 1 553 ? 11.766 11.208 14.882 1.00 96.31 553 ARG A CA 1
ATOM 4300 C C . ARG A 1 553 ? 10.624 11.627 15.804 1.00 96.31 553 ARG A C 1
ATOM 4302 O O . ARG A 1 553 ? 10.773 11.514 17.016 1.00 96.31 553 ARG A O 1
ATOM 4309 N N . ILE A 1 554 ? 9.499 12.086 15.249 1.00 97.31 554 ILE A N 1
ATOM 4310 C CA . ILE A 1 554 ? 8.295 12.434 16.018 1.00 97.31 554 ILE A CA 1
ATOM 4311 C C . ILE A 1 554 ? 7.794 11.208 16.779 1.00 97.31 554 ILE A C 1
ATOM 4313 O O . ILE A 1 554 ? 7.637 11.261 17.997 1.00 97.31 554 ILE A O 1
ATOM 4317 N N . LEU A 1 555 ? 7.588 10.097 16.071 1.00 96.94 555 LEU A N 1
ATOM 4318 C CA . LEU A 1 555 ? 6.979 8.899 16.639 1.00 96.94 555 LEU A CA 1
ATOM 4319 C C . LEU A 1 555 ? 7.885 8.183 17.643 1.00 96.94 555 LEU A C 1
ATOM 4321 O O . LEU A 1 555 ? 7.367 7.512 18.518 1.00 96.94 555 LEU A O 1
ATOM 4325 N N . ASN A 1 556 ? 9.208 8.335 17.568 1.00 96.62 556 ASN A N 1
ATOM 4326 C CA . ASN A 1 556 ? 10.146 7.721 18.519 1.00 96.62 556 ASN A CA 1
ATOM 4327 C C . ASN A 1 556 ? 10.638 8.695 19.605 1.00 96.62 556 ASN A C 1
ATOM 4329 O O . ASN A 1 556 ? 11.581 8.382 20.334 1.00 96.62 556 ASN A O 1
ATOM 4333 N N . ASN A 1 557 ? 10.043 9.885 19.723 1.00 95.31 557 ASN A N 1
ATOM 4334 C CA . ASN A 1 557 ? 10.447 10.846 20.742 1.00 95.31 557 ASN A CA 1
ATOM 4335 C C . ASN A 1 557 ? 9.989 10.369 22.138 1.00 95.31 557 ASN A C 1
ATOM 4337 O O . ASN A 1 557 ? 8.787 10.211 22.360 1.00 95.31 557 ASN A O 1
ATOM 4341 N N . PRO A 1 558 ? 10.905 10.190 23.111 1.00 92.69 558 PRO A N 1
ATOM 4342 C CA . PRO A 1 558 ? 10.578 9.631 24.426 1.00 92.69 558 PRO A CA 1
ATOM 4343 C C . PRO A 1 558 ? 9.689 10.536 25.290 1.00 92.69 558 PRO A C 1
ATOM 4345 O O . PRO A 1 558 ? 9.214 10.089 26.334 1.00 92.69 558 PRO A O 1
ATOM 4348 N N . ARG A 1 559 ? 9.481 11.798 24.884 1.00 91.75 559 ARG A N 1
ATOM 4349 C CA . ARG A 1 559 ? 8.577 12.743 25.550 1.00 91.75 559 ARG A CA 1
ATOM 4350 C C . ARG A 1 559 ? 7.105 12.370 25.366 1.00 91.75 559 ARG A C 1
ATOM 4352 O O . ARG A 1 559 ? 6.296 12.727 26.216 1.00 91.75 559 ARG A O 1
ATOM 4359 N N . TRP A 1 560 ? 6.756 11.692 24.273 1.00 90.94 560 TRP A N 1
ATOM 4360 C CA . TRP A 1 560 ? 5.369 11.375 23.938 1.00 90.94 560 TRP A CA 1
ATOM 4361 C C . TRP A 1 560 ? 5.018 9.963 24.377 1.00 90.94 560 TRP A C 1
ATOM 4363 O O . TRP A 1 560 ? 5.737 9.008 24.078 1.00 90.94 560 TRP A O 1
ATOM 4373 N N . GLU A 1 561 ? 3.883 9.828 25.053 1.00 91.94 561 GLU A N 1
ATOM 4374 C CA . GLU A 1 561 ? 3.421 8.551 25.578 1.00 91.94 561 GLU A CA 1
ATOM 4375 C C . GLU A 1 561 ? 1.943 8.327 25.245 1.00 91.94 561 GLU A C 1
ATOM 4377 O O . GLU A 1 561 ? 1.113 9.224 25.388 1.00 91.94 561 GLU A O 1
ATOM 4382 N N . SER A 1 562 ? 1.610 7.114 24.804 1.00 92.56 562 SER A N 1
ATOM 4383 C CA . SER A 1 562 ? 0.247 6.700 24.478 1.00 92.56 562 SER A CA 1
ATOM 4384 C C . SER A 1 562 ? -0.315 5.734 25.523 1.00 92.56 562 SER A C 1
ATOM 4386 O O . SER A 1 562 ? 0.394 4.874 26.048 1.00 92.56 562 SER A O 1
ATOM 4388 N N . GLU A 1 563 ? -1.617 5.850 25.788 1.00 91.06 563 GLU A N 1
ATOM 4389 C CA . GLU A 1 563 ? -2.393 4.914 26.621 1.00 91.06 563 GLU A CA 1
ATOM 4390 C C . GLU A 1 563 ? -2.834 3.657 25.857 1.00 91.06 563 GLU A C 1
ATOM 4392 O O . GLU A 1 563 ? -3.417 2.756 26.447 1.00 91.06 563 GLU A O 1
ATOM 4397 N N . SER A 1 564 ? -2.594 3.609 24.546 1.00 92.19 564 SER A N 1
ATOM 4398 C CA . SER A 1 564 ? -3.067 2.529 23.678 1.00 92.19 564 SER A CA 1
ATOM 4399 C C . SER A 1 564 ? -2.326 1.222 23.963 1.00 92.19 564 SER A C 1
ATOM 4401 O O . SER A 1 564 ? -1.091 1.203 23.917 1.00 92.19 564 SER A O 1
ATOM 4403 N N . ASP A 1 565 ? -3.052 0.120 24.159 1.00 93.25 565 ASP A N 1
ATOM 4404 C CA . ASP A 1 565 ? -2.427 -1.194 24.305 1.00 93.25 565 ASP A CA 1
ATOM 4405 C C . ASP A 1 565 ? -1.871 -1.648 22.957 1.00 93.25 565 ASP A C 1
ATOM 4407 O O . ASP A 1 565 ? -2.601 -1.774 21.970 1.00 93.25 565 ASP A O 1
ATOM 4411 N N . LEU A 1 566 ? -0.559 -1.877 22.913 1.00 95.56 566 LEU A N 1
ATOM 4412 C CA . LEU A 1 566 ? 0.166 -2.235 21.699 1.00 95.56 566 LEU A CA 1
ATOM 4413 C C . LEU A 1 566 ? 0.628 -3.688 21.748 1.00 95.56 566 LEU A C 1
ATOM 4415 O O . LEU A 1 566 ? 1.297 -4.112 22.694 1.00 95.56 566 LEU A O 1
ATOM 4419 N N . ASN A 1 567 ? 0.338 -4.403 20.668 1.00 95.06 567 ASN A N 1
ATOM 4420 C CA . ASN A 1 567 ? 0.891 -5.709 20.365 1.00 95.06 567 ASN A CA 1
ATOM 4421 C C . ASN A 1 567 ? 1.611 -5.635 19.014 1.00 95.06 567 ASN A C 1
ATOM 4423 O O . ASN A 1 567 ? 0.999 -5.361 17.979 1.00 95.06 567 ASN A O 1
ATOM 4427 N N . VAL A 1 568 ? 2.928 -5.801 19.047 1.00 95.62 568 VAL A N 1
ATOM 4428 C CA . VAL A 1 568 ? 3.801 -5.796 17.876 1.00 95.62 568 VAL A CA 1
ATOM 4429 C C . VAL A 1 568 ? 3.969 -7.226 17.396 1.00 95.62 568 VAL A C 1
ATOM 4431 O O . VAL A 1 568 ? 4.415 -8.086 18.155 1.00 95.62 568 VAL A O 1
ATOM 4434 N N . VAL A 1 569 ? 3.655 -7.459 16.124 1.00 93.06 569 VAL A N 1
ATOM 4435 C CA . VAL A 1 569 ? 3.880 -8.747 15.468 1.00 93.06 569 VAL A CA 1
ATOM 4436 C C . VAL A 1 569 ? 4.970 -8.578 14.420 1.00 93.06 569 VAL A C 1
ATOM 4438 O O . VAL A 1 569 ? 4.821 -7.809 13.465 1.00 93.06 569 VAL A O 1
ATOM 4441 N N . GLY A 1 570 ? 6.075 -9.286 14.625 1.00 89.25 570 GLY A N 1
ATOM 4442 C CA . GLY A 1 570 ? 7.163 -9.424 13.666 1.00 89.25 570 GLY A CA 1
ATOM 4443 C C . GLY A 1 570 ? 7.296 -10.870 13.201 1.00 89.25 570 GLY A C 1
ATOM 4444 O O . GLY A 1 570 ? 6.723 -11.792 13.782 1.00 89.25 570 GLY A O 1
ATOM 4445 N N . GLY A 1 571 ? 8.025 -11.073 12.120 1.00 83.12 571 GLY A N 1
ATOM 4446 C CA . GLY A 1 571 ? 8.179 -12.363 11.476 1.00 83.12 571 GLY A CA 1
ATOM 4447 C C . GLY A 1 571 ? 9.581 -12.495 10.924 1.00 83.12 571 GLY A C 1
ATOM 4448 O O . GLY A 1 571 ? 10.233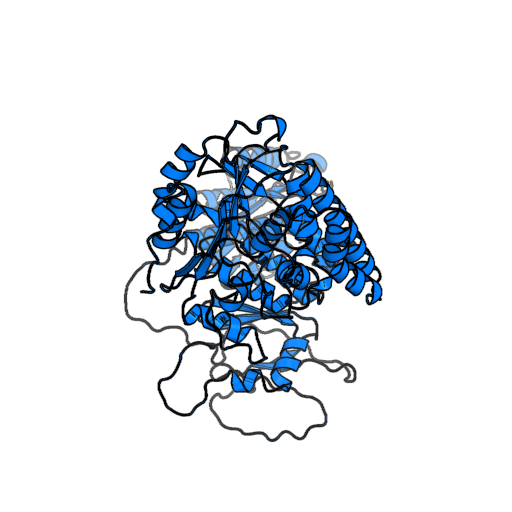 -11.508 10.576 1.00 83.12 571 GLY A O 1
ATOM 4449 N N . ARG A 1 572 ? 10.050 -13.736 10.862 1.00 79.81 572 ARG A N 1
ATOM 4450 C CA . ARG A 1 572 ? 11.322 -14.065 10.238 1.00 79.81 572 ARG A CA 1
ATOM 4451 C C . ARG A 1 572 ? 11.074 -14.800 8.932 1.00 79.81 572 ARG A C 1
ATOM 4453 O O . ARG A 1 572 ? 10.545 -15.909 8.950 1.00 79.81 572 ARG A O 1
ATOM 4460 N N . CYS A 1 573 ? 11.501 -14.212 7.823 1.00 71.00 573 CYS A N 1
ATOM 4461 C CA . CYS A 1 573 ? 11.428 -14.861 6.518 1.00 71.00 573 CYS A CA 1
ATOM 4462 C C . CYS A 1 573 ? 12.439 -16.019 6.395 1.00 71.00 573 CYS A C 1
ATOM 4464 O O . CYS A 1 573 ? 13.343 -16.177 7.225 1.00 71.00 573 CYS A O 1
ATOM 4466 N N . SER A 1 574 ? 12.261 -16.868 5.381 1.00 64.06 574 SER A N 1
ATOM 4467 C CA . SER A 1 574 ? 13.136 -18.012 5.119 1.00 64.06 574 SER A CA 1
ATOM 4468 C C . SER A 1 574 ? 14.547 -17.548 4.815 1.00 64.06 574 SER A C 1
ATOM 4470 O O . SER A 1 574 ? 14.768 -16.425 4.374 1.00 64.06 574 SER A O 1
ATOM 4472 N N . SER A 1 575 ? 15.519 -18.449 4.947 1.00 58.41 575 SER A N 1
ATOM 4473 C CA . SER A 1 575 ? 16.870 -18.174 4.463 1.00 58.41 575 SER A CA 1
ATOM 4474 C C . SER A 1 575 ? 16.907 -17.814 2.972 1.00 58.41 575 SER A C 1
ATOM 4476 O O . SER A 1 575 ? 17.773 -17.038 2.597 1.00 58.41 575 SER A O 1
ATOM 4478 N N . ALA A 1 576 ? 15.981 -18.328 2.148 1.00 57.62 576 ALA A N 1
ATOM 4479 C CA . ALA A 1 576 ? 15.878 -17.988 0.726 1.00 57.62 576 ALA A CA 1
ATOM 4480 C C . ALA A 1 576 ? 15.345 -16.560 0.511 1.00 57.62 576 ALA A C 1
ATOM 4482 O O . ALA A 1 576 ? 15.911 -15.797 -0.263 1.00 57.62 576 ALA A O 1
ATOM 4483 N N . ASP A 1 577 ? 14.320 -16.148 1.255 1.00 57.44 577 ASP A N 1
ATOM 4484 C CA . ASP A 1 577 ? 13.789 -14.779 1.190 1.00 57.44 577 ASP A CA 1
ATOM 4485 C C . ASP A 1 577 ? 14.721 -13.761 1.862 1.00 57.44 577 ASP A C 1
ATOM 4487 O O . ASP A 1 577 ? 14.752 -12.600 1.469 1.00 57.44 577 ASP A O 1
ATOM 4491 N N . MET A 1 578 ? 15.554 -14.189 2.815 1.00 56.34 578 MET A N 1
ATOM 4492 C CA . MET A 1 578 ? 16.657 -13.382 3.345 1.00 56.34 578 MET A CA 1
ATOM 4493 C C . MET A 1 578 ? 17.752 -13.115 2.296 1.00 56.34 578 MET A C 1
ATOM 4495 O O . MET A 1 578 ? 18.531 -12.182 2.489 1.00 56.34 578 MET A O 1
ATOM 4499 N N . MET A 1 579 ? 17.821 -13.883 1.197 1.00 56.12 579 MET A N 1
ATOM 4500 C CA . MET A 1 579 ? 18.756 -13.614 0.093 1.00 56.12 579 MET A CA 1
ATOM 4501 C C . MET A 1 579 ? 18.280 -12.479 -0.813 1.00 56.12 579 MET A C 1
ATOM 4503 O O . MET A 1 579 ? 19.114 -11.820 -1.426 1.00 56.12 579 MET A O 1
ATOM 4507 N N . LEU A 1 580 ? 16.969 -12.204 -0.861 1.00 58.28 580 LEU A N 1
ATOM 4508 C CA . LEU A 1 580 ? 16.420 -11.107 -1.659 1.00 58.28 580 LEU A CA 1
ATOM 4509 C C . LEU A 1 580 ? 17.096 -9.787 -1.281 1.00 58.28 580 LEU A C 1
ATOM 4511 O O . LEU A 1 580 ? 17.741 -9.202 -2.147 1.00 58.28 580 LEU A O 1
ATOM 4515 N N . PRO A 1 581 ? 17.081 -9.337 -0.012 1.00 52.41 581 PRO A N 1
ATOM 4516 C CA . PRO A 1 581 ? 17.798 -8.126 0.339 1.00 52.41 581 PRO A CA 1
ATOM 4517 C C . PRO A 1 581 ? 19.287 -8.180 -0.059 1.00 52.41 581 PRO A C 1
ATOM 4519 O O . PRO A 1 581 ? 19.817 -7.150 -0.482 1.00 52.41 581 PRO A O 1
ATOM 4522 N N . VAL A 1 582 ? 19.974 -9.330 0.054 1.00 51.97 582 VAL A N 1
ATOM 4523 C CA . VAL A 1 582 ? 21.413 -9.459 -0.281 1.00 51.97 582 VAL A CA 1
ATOM 4524 C C . VAL A 1 582 ? 21.688 -9.046 -1.726 1.00 51.97 582 VAL A C 1
ATOM 4526 O O . VAL A 1 582 ? 22.687 -8.378 -1.990 1.00 51.97 582 VAL A O 1
ATOM 4529 N N . LEU A 1 583 ? 20.772 -9.364 -2.642 1.00 54.00 583 LEU A N 1
ATOM 4530 C CA . LEU A 1 583 ? 20.828 -8.945 -4.045 1.00 54.00 583 LEU A CA 1
ATOM 4531 C C . LEU A 1 583 ? 20.612 -7.427 -4.215 1.00 54.00 583 LEU A C 1
ATOM 4533 O O . LEU A 1 583 ? 21.231 -6.803 -5.075 1.00 54.00 583 LEU A O 1
ATOM 4537 N N . PHE A 1 584 ? 19.809 -6.805 -3.348 1.00 55.75 584 PHE A N 1
ATOM 4538 C CA . PHE A 1 584 ? 19.396 -5.395 -3.428 1.00 55.75 584 PHE A CA 1
ATOM 4539 C C . PHE A 1 584 ? 20.065 -4.466 -2.395 1.00 55.75 584 PHE A C 1
ATOM 4541 O O . PHE A 1 584 ? 19.550 -3.388 -2.117 1.00 55.75 584 PHE A O 1
ATOM 4548 N N . ALA A 1 585 ? 21.188 -4.829 -1.772 1.00 51.72 585 ALA A N 1
ATOM 4549 C CA . ALA A 1 585 ? 21.931 -3.901 -0.906 1.00 51.72 585 ALA A CA 1
ATOM 4550 C C . ALA A 1 585 ? 23.448 -4.117 -0.995 1.00 51.72 585 ALA A C 1
ATOM 4552 O O . ALA A 1 585 ? 23.931 -5.211 -0.709 1.00 51.72 585 ALA A O 1
ATOM 4553 N N . ALA A 1 586 ? 24.176 -3.092 -1.454 1.00 41.81 586 ALA A N 1
ATOM 4554 C CA . ALA A 1 586 ? 25.639 -3.092 -1.579 1.00 41.81 586 ALA A CA 1
ATOM 4555 C C . ALA A 1 586 ? 26.347 -2.768 -0.249 1.00 41.81 586 ALA A C 1
ATOM 4557 O O . ALA A 1 586 ? 27.483 -3.175 -0.034 1.00 41.81 586 ALA A O 1
ATOM 4558 N N . ASP A 1 587 ? 25.658 -2.088 0.667 1.00 42.53 587 ASP A N 1
ATOM 4559 C CA . ASP A 1 587 ? 26.193 -1.724 1.974 1.00 42.53 587 ASP A CA 1
ATOM 4560 C C . ASP A 1 587 ? 25.785 -2.754 3.031 1.00 42.53 587 ASP A C 1
ATOM 4562 O O . ASP A 1 587 ? 24.665 -3.259 2.996 1.00 42.53 587 ASP A O 1
ATOM 4566 N N . ASN A 1 588 ? 26.695 -3.031 3.973 1.00 40.38 588 ASN A N 1
ATOM 4567 C CA . ASN A 1 588 ? 26.654 -3.955 5.125 1.00 40.38 588 ASN A CA 1
ATOM 4568 C C . ASN A 1 588 ? 25.413 -3.867 6.061 1.00 40.38 588 ASN A C 1
ATOM 4570 O O . ASN A 1 588 ? 25.531 -3.840 7.285 1.00 40.38 588 ASN A O 1
ATOM 4574 N N . LEU A 1 589 ? 24.199 -3.873 5.521 1.00 41.81 589 LEU A N 1
ATOM 4575 C CA . LEU A 1 589 ? 22.925 -3.895 6.237 1.00 41.81 589 LEU A CA 1
ATOM 4576 C C . LEU A 1 589 ? 22.455 -5.322 6.591 1.00 41.81 589 LEU A C 1
ATOM 4578 O O . LEU A 1 589 ? 21.373 -5.500 7.152 1.00 41.81 589 LEU A O 1
ATOM 4582 N N . TYR A 1 590 ? 23.298 -6.330 6.332 1.00 46.94 590 TYR A N 1
ATOM 4583 C CA . TYR A 1 590 ? 23.080 -7.754 6.620 1.00 46.94 590 TYR A CA 1
ATOM 4584 C C . TYR A 1 590 ? 23.552 -8.187 8.000 1.00 46.94 590 TYR A C 1
ATOM 4586 O O . TYR A 1 590 ? 24.537 -8.911 8.131 1.00 46.94 590 TYR A O 1
ATOM 4594 N N . ALA A 1 591 ? 22.817 -7.829 9.046 1.00 49.06 591 ALA A N 1
ATOM 4595 C CA . ALA A 1 591 ? 23.019 -8.507 10.329 1.00 49.06 591 ALA A CA 1
ATOM 4596 C C . ALA A 1 591 ? 21.739 -8.824 11.096 1.00 49.06 591 ALA A C 1
ATOM 4598 O O . ALA A 1 591 ? 21.783 -9.635 12.022 1.00 49.06 591 ALA A O 1
ATOM 4599 N N . GLU A 1 592 ? 20.600 -8.226 10.740 1.00 60.75 592 GLU A N 1
ATOM 4600 C CA . GLU A 1 592 ? 19.413 -8.340 11.576 1.00 60.75 592 GLU A CA 1
ATOM 4601 C C . GLU A 1 592 ? 18.310 -9.199 10.959 1.00 60.75 592 GLU A C 1
ATOM 4603 O O . GLU A 1 592 ? 17.920 -9.021 9.808 1.00 60.75 592 GLU A O 1
ATOM 4608 N N . ALA A 1 593 ? 17.791 -10.138 11.754 1.00 69.06 593 ALA A N 1
ATOM 4609 C CA . ALA A 1 593 ? 16.626 -10.930 11.390 1.00 69.06 593 ALA A CA 1
ATOM 4610 C C . ALA A 1 593 ? 15.397 -10.032 11.155 1.00 69.06 593 ALA A C 1
ATOM 4612 O O . ALA A 1 593 ? 15.172 -9.053 11.870 1.00 69.06 593 ALA A O 1
ATOM 4613 N N . GLY A 1 594 ? 14.580 -10.402 10.173 1.00 79.56 594 GLY A N 1
ATOM 4614 C CA . GLY A 1 594 ? 13.341 -9.714 9.831 1.00 79.56 594 GLY A CA 1
ATOM 4615 C C . GLY A 1 594 ? 12.557 -10.475 8.768 1.00 79.56 594 GLY A C 1
ATOM 4616 O O . GLY A 1 594 ? 12.904 -11.605 8.405 1.00 79.56 594 GLY A O 1
ATOM 4617 N N . ASP A 1 595 ? 11.519 -9.840 8.241 1.00 82.25 595 ASP A N 1
ATOM 4618 C CA . ASP A 1 595 ? 10.559 -10.462 7.319 1.00 82.25 595 ASP A CA 1
ATOM 4619 C C . ASP A 1 595 ? 10.924 -10.305 5.831 1.00 82.25 595 ASP A C 1
ATOM 4621 O O . ASP A 1 595 ? 10.120 -10.607 4.948 1.00 82.25 595 ASP A O 1
ATOM 4625 N N . GLY A 1 596 ? 12.147 -9.846 5.554 1.00 77.75 596 GLY A N 1
ATOM 4626 C CA . GLY A 1 596 ? 12.667 -9.607 4.206 1.00 77.75 596 GLY A CA 1
ATOM 4627 C C . GLY A 1 596 ? 12.504 -8.162 3.730 1.00 77.75 596 GLY A C 1
ATOM 4628 O O . GLY A 1 596 ? 13.174 -7.771 2.781 1.00 77.75 596 GLY A O 1
ATOM 4629 N N . LEU A 1 597 ? 11.689 -7.341 4.403 1.00 81.81 597 LEU A N 1
ATOM 4630 C CA . LEU A 1 597 ? 11.573 -5.906 4.108 1.00 81.81 597 LEU A CA 1
ATOM 4631 C C . LEU A 1 597 ? 11.828 -5.031 5.338 1.00 81.81 597 LEU A C 1
ATOM 4633 O O . LEU A 1 597 ? 12.412 -3.952 5.230 1.00 81.81 597 LEU A O 1
ATOM 4637 N N . VAL A 1 598 ? 11.400 -5.489 6.514 1.00 86.31 598 VAL A N 1
ATOM 4638 C CA . VAL A 1 598 ? 11.501 -4.752 7.772 1.00 86.31 598 VAL A CA 1
ATOM 4639 C C . VAL A 1 598 ? 12.285 -5.572 8.792 1.00 86.31 598 VAL A C 1
ATOM 4641 O O . VAL A 1 598 ? 11.954 -6.717 9.104 1.00 86.31 598 VAL A O 1
ATOM 4644 N N . ALA A 1 599 ? 13.340 -4.965 9.338 1.00 84.75 599 ALA A N 1
ATOM 4645 C CA . ALA A 1 599 ? 14.143 -5.563 10.401 1.00 84.75 599 ALA A CA 1
ATOM 4646 C C . ALA A 1 599 ? 13.362 -5.631 11.724 1.00 84.75 599 ALA A C 1
ATOM 4648 O O . ALA A 1 599 ? 12.616 -4.704 12.060 1.00 84.75 599 ALA A O 1
ATOM 4649 N N . HIS A 1 600 ? 13.585 -6.678 12.525 1.00 84.62 600 HIS A N 1
ATOM 4650 C CA . HIS A 1 600 ? 12.932 -6.829 13.829 1.00 84.62 600 HIS A CA 1
ATOM 4651 C C . HIS A 1 600 ? 13.141 -5.611 14.746 1.00 84.62 600 HIS A C 1
ATOM 4653 O O . HIS A 1 600 ? 12.169 -5.137 15.333 1.00 84.62 600 HIS A O 1
ATOM 4659 N N . SER A 1 601 ? 14.344 -5.034 14.848 1.00 86.06 601 SER A N 1
ATOM 4660 C CA . SER A 1 601 ? 14.591 -3.829 15.662 1.00 86.06 601 SER A CA 1
ATOM 4661 C C . SER A 1 601 ? 13.753 -2.637 15.228 1.00 86.06 601 SER A C 1
ATOM 4663 O O . SER A 1 601 ? 13.384 -1.818 16.079 1.00 86.06 601 SER A O 1
ATOM 4665 N N . SER A 1 602 ? 13.440 -2.539 13.933 1.00 90.75 602 SER A N 1
ATOM 4666 C CA . SER A 1 602 ? 12.606 -1.471 13.401 1.00 90.75 602 SER A CA 1
ATOM 4667 C C . SER A 1 602 ? 11.158 -1.625 13.851 1.00 90.75 602 SER A C 1
ATOM 4669 O O . SER A 1 602 ? 10.536 -0.635 14.240 1.00 90.75 602 SER A O 1
ATOM 4671 N N . THR A 1 603 ? 10.650 -2.859 13.938 1.00 91.75 603 THR A N 1
ATOM 4672 C CA . THR A 1 603 ? 9.288 -3.132 14.436 1.00 91.75 603 THR A CA 1
ATOM 4673 C C . THR A 1 603 ? 9.073 -2.715 15.893 1.00 91.75 603 THR A C 1
ATOM 4675 O O . THR A 1 603 ? 7.945 -2.405 16.278 1.00 91.75 603 THR A O 1
ATOM 4678 N N . LYS A 1 604 ? 10.150 -2.617 16.687 1.00 89.38 604 LYS A N 1
ATOM 4679 C CA . LYS A 1 604 ? 10.128 -2.222 18.109 1.00 89.38 604 LYS A CA 1
ATOM 4680 C C . LYS A 1 604 ? 10.048 -0.708 18.353 1.00 89.38 604 LYS A C 1
ATOM 4682 O O . LYS A 1 604 ? 10.037 -0.282 19.503 1.00 89.38 604 LYS A O 1
ATOM 4687 N N . GLY A 1 605 ? 10.075 0.123 17.308 1.00 92.94 605 GLY A N 1
ATOM 4688 C CA . GLY A 1 605 ? 9.989 1.587 17.438 1.00 92.94 605 GLY A CA 1
ATOM 4689 C C . GLY A 1 605 ? 8.582 2.125 17.720 1.00 92.94 605 GLY A C 1
ATOM 4690 O O . GLY A 1 605 ? 7.654 1.384 18.039 1.00 92.94 605 GLY A O 1
ATOM 4691 N N . GLY A 1 606 ? 8.392 3.424 17.510 1.00 94.94 606 GLY A N 1
ATOM 4692 C CA . GLY A 1 606 ? 7.116 4.130 17.667 1.00 94.94 606 GLY A CA 1
ATOM 4693 C C . GLY A 1 606 ? 6.910 4.714 19.065 1.00 94.94 606 GLY A C 1
ATOM 4694 O O . GLY A 1 606 ? 7.839 4.732 19.877 1.00 94.94 606 GLY A O 1
ATOM 4695 N N . LEU A 1 607 ? 5.702 5.235 19.328 1.00 95.56 607 LEU A N 1
ATOM 4696 C CA . LEU A 1 607 ? 5.465 6.030 20.536 1.00 95.56 607 LEU A CA 1
ATOM 4697 C C . LEU A 1 607 ? 5.618 5.154 21.777 1.00 95.56 607 LEU A C 1
ATOM 4699 O O . LEU A 1 607 ? 5.190 3.995 21.805 1.00 95.56 607 LEU A O 1
ATOM 4703 N N . ARG A 1 608 ? 6.156 5.731 22.850 1.00 94.75 608 ARG A N 1
ATOM 4704 C CA . ARG A 1 608 ? 6.208 5.050 24.142 1.00 94.75 608 ARG A CA 1
ATOM 4705 C C . ARG A 1 608 ? 4.789 4.692 24.596 1.00 94.75 608 ARG A C 1
ATOM 4707 O O . ARG A 1 608 ? 3.842 5.439 24.349 1.00 94.75 608 ARG A O 1
ATOM 4714 N N . ARG A 1 609 ? 4.634 3.547 25.256 1.00 93.38 609 ARG A N 1
ATOM 4715 C CA . ARG A 1 609 ? 3.362 3.111 25.845 1.00 93.38 609 ARG A CA 1
ATOM 4716 C C . ARG A 1 609 ? 3.428 3.186 27.365 1.00 93.38 609 ARG A C 1
ATOM 4718 O O . ARG A 1 609 ? 4.466 2.859 27.937 1.00 93.38 609 ARG A O 1
ATOM 4725 N N . ARG A 1 610 ? 2.319 3.587 28.002 1.00 88.19 610 ARG A N 1
ATOM 4726 C CA . ARG A 1 610 ? 2.174 3.524 29.472 1.00 88.19 610 ARG A CA 1
ATOM 4727 C C . ARG A 1 610 ? 2.180 2.088 29.972 1.00 88.19 610 ARG A C 1
ATOM 4729 O O . ARG A 1 610 ? 2.829 1.774 30.964 1.00 88.19 610 ARG A O 1
ATOM 4736 N N . ASN A 1 611 ? 1.452 1.233 29.261 1.00 85.88 611 ASN A N 1
ATOM 4737 C CA . ASN A 1 611 ? 1.413 -0.198 29.512 1.00 85.88 611 ASN A CA 1
ATOM 4738 C C . ASN A 1 611 ? 2.564 -0.892 28.780 1.00 85.88 611 ASN A C 1
ATOM 4740 O O . ASN A 1 611 ? 3.062 -0.397 27.766 1.00 85.88 611 ASN A O 1
ATOM 4744 N N . ALA A 1 612 ? 2.980 -2.055 29.283 1.00 80.88 612 ALA A N 1
ATOM 4745 C CA . ALA A 1 612 ? 4.007 -2.853 28.627 1.00 80.88 612 ALA A CA 1
ATOM 4746 C C . ALA A 1 612 ? 3.567 -3.240 27.204 1.00 80.88 612 ALA A C 1
ATOM 4748 O O . ALA A 1 612 ? 2.470 -3.767 27.005 1.00 80.88 612 ALA A O 1
ATOM 4749 N N . VAL A 1 613 ? 4.444 -2.993 26.228 1.00 87.25 613 VAL A N 1
ATOM 4750 C CA . VAL A 1 613 ? 4.254 -3.441 24.845 1.00 87.25 613 VAL A CA 1
ATOM 4751 C C . VAL A 1 613 ? 4.360 -4.957 24.812 1.00 87.25 613 VAL A C 1
ATOM 4753 O O . VAL A 1 613 ? 5.303 -5.527 25.365 1.00 87.25 613 VAL A O 1
ATOM 4756 N N . ARG A 1 614 ? 3.405 -5.613 24.156 1.00 89.38 614 ARG A N 1
ATOM 4757 C CA . ARG A 1 614 ? 3.519 -7.042 23.867 1.00 89.38 614 ARG A CA 1
ATOM 4758 C C . ARG A 1 614 ? 4.192 -7.218 22.530 1.00 89.38 614 ARG A C 1
ATOM 4760 O O . ARG A 1 614 ? 3.890 -6.502 21.582 1.00 89.38 614 ARG A O 1
ATOM 4767 N N . GLU A 1 615 ? 5.103 -8.167 22.474 1.00 88.31 615 GLU A N 1
ATOM 4768 C CA . GLU A 1 615 ? 5.824 -8.487 21.258 1.00 88.31 615 GLU A CA 1
ATOM 4769 C C . GLU A 1 615 ? 5.660 -9.971 20.990 1.00 88.31 615 GLU A C 1
ATOM 4771 O O . GLU A 1 615 ? 5.809 -10.797 21.894 1.00 88.31 615 GLU A O 1
ATOM 4776 N N . TRP A 1 616 ? 5.368 -10.306 19.744 1.00 87.00 616 TRP A N 1
ATOM 4777 C CA . TRP A 1 616 ? 5.361 -11.679 19.296 1.00 87.00 616 TRP A CA 1
ATOM 4778 C C . TRP A 1 616 ? 6.057 -11.781 17.944 1.00 87.00 616 TRP A C 1
ATOM 4780 O O . TRP A 1 616 ? 5.795 -11.006 17.025 1.00 87.00 616 TRP A O 1
ATOM 4790 N N . TYR A 1 617 ? 6.995 -12.720 17.864 1.00 83.06 617 TYR A N 1
ATOM 4791 C CA . TYR A 1 617 ? 7.819 -12.936 16.686 1.00 83.06 617 TYR A CA 1
ATOM 4792 C C . TYR A 1 617 ? 7.626 -14.360 16.204 1.00 83.06 617 TYR A C 1
ATOM 4794 O O . TYR A 1 617 ? 7.950 -15.308 16.921 1.00 83.06 617 TYR A O 1
ATOM 4802 N N . GLU A 1 618 ? 7.109 -14.499 14.990 1.00 80.62 618 GLU A N 1
ATOM 4803 C CA . GLU A 1 618 ? 6.926 -15.802 14.369 1.00 80.62 618 GLU A CA 1
ATOM 4804 C C . GLU A 1 618 ? 8.249 -16.281 13.753 1.00 80.62 618 GLU A C 1
ATOM 4806 O O . GLU A 1 618 ? 8.812 -15.647 12.855 1.00 80.62 618 GLU A O 1
ATOM 4811 N N . GLY A 1 619 ? 8.762 -17.398 14.273 1.00 67.12 619 GLY A N 1
ATOM 4812 C CA . GLY A 1 619 ? 10.023 -18.006 13.848 1.00 67.12 619 GLY A CA 1
ATOM 4813 C C . GLY A 1 619 ? 9.885 -18.967 12.663 1.00 67.12 619 GLY A C 1
ATOM 4814 O O . GLY A 1 619 ? 10.889 -19.308 12.035 1.00 67.12 619 GLY A O 1
ATOM 4815 N N . ARG A 1 620 ? 8.666 -19.413 12.341 1.00 66.62 620 ARG A N 1
ATOM 4816 C CA . ARG A 1 620 ? 8.368 -20.284 11.199 1.00 66.62 620 ARG A CA 1
ATOM 4817 C C . ARG A 1 620 ? 8.188 -19.425 9.954 1.00 66.62 620 ARG A C 1
ATOM 4819 O O . ARG A 1 620 ? 7.115 -18.865 9.772 1.00 66.62 620 ARG A O 1
ATOM 4826 N N . ASN A 1 621 ? 9.243 -19.337 9.141 1.00 69.06 621 ASN A N 1
ATOM 4827 C CA . ASN A 1 621 ? 9.275 -18.751 7.792 1.00 69.06 621 ASN A CA 1
ATOM 4828 C C . ASN A 1 621 ? 8.054 -17.869 7.439 1.00 69.06 621 ASN A C 1
ATOM 4830 O O . ASN A 1 621 ? 7.123 -18.314 6.769 1.00 69.06 621 ASN A O 1
ATOM 4834 N N . CYS A 1 622 ? 8.071 -16.633 7.921 1.00 77.88 622 CYS A N 1
ATOM 4835 C CA . CYS A 1 622 ? 7.018 -15.648 7.752 1.00 77.88 622 CYS A CA 1
ATOM 4836 C C . CYS A 1 622 ? 7.591 -14.451 6.984 1.00 77.88 622 CYS A C 1
ATOM 4838 O O . CYS A 1 622 ? 8.329 -13.635 7.544 1.00 77.88 622 CYS A O 1
ATOM 4840 N N . SER A 1 623 ? 7.324 -14.396 5.677 1.00 80.88 623 SER A N 1
ATOM 4841 C CA . SER A 1 623 ? 7.731 -13.282 4.813 1.00 80.88 623 SER A CA 1
ATOM 4842 C C . SER A 1 623 ? 6.850 -12.050 5.039 1.00 80.88 623 SER A C 1
ATOM 4844 O O . SER A 1 623 ? 5.761 -12.148 5.608 1.00 80.88 623 SER A O 1
ATOM 4846 N N . HIS A 1 624 ? 7.286 -10.882 4.555 1.00 87.12 624 HIS A N 1
ATOM 4847 C CA . HIS A 1 624 ? 6.587 -9.611 4.773 1.00 87.12 624 HIS A CA 1
ATOM 4848 C C . HIS A 1 624 ? 5.093 -9.643 4.401 1.00 87.12 624 HIS A C 1
ATOM 4850 O O . HIS A 1 624 ? 4.284 -9.011 5.078 1.00 87.12 624 HIS A O 1
ATOM 4856 N N . PHE A 1 625 ? 4.710 -10.391 3.360 1.00 86.56 625 PHE A N 1
ATOM 4857 C CA . PHE A 1 625 ? 3.311 -10.558 2.938 1.00 86.56 625 PHE A CA 1
ATOM 4858 C C . PHE A 1 625 ? 2.679 -11.890 3.375 1.00 86.56 625 PHE A C 1
ATOM 4860 O O . PHE A 1 625 ? 1.486 -12.083 3.167 1.00 86.56 625 PHE A O 1
ATOM 4867 N N . GLY A 1 626 ? 3.444 -12.781 4.014 1.00 85.94 626 GLY A N 1
ATOM 4868 C CA . GLY A 1 626 ? 3.006 -14.116 4.435 1.00 85.94 626 GLY A CA 1
ATOM 4869 C C . GLY A 1 626 ? 2.412 -14.200 5.845 1.00 85.94 626 GLY A C 1
ATOM 4870 O O . GLY A 1 626 ? 1.989 -15.277 6.253 1.00 85.94 626 GLY A O 1
ATOM 4871 N N . TYR A 1 627 ? 2.350 -13.096 6.603 1.00 90.00 627 TYR A N 1
ATOM 4872 C CA . TYR A 1 627 ? 1.843 -13.108 7.987 1.00 90.00 627 TYR A CA 1
ATOM 4873 C C . TYR A 1 627 ? 0.451 -13.718 8.124 1.00 90.00 627 TYR A C 1
ATOM 4875 O O . TYR A 1 627 ? 0.205 -14.469 9.059 1.00 90.00 627 TYR A O 1
ATOM 4883 N N . PHE A 1 628 ? -0.459 -13.412 7.203 1.00 91.69 628 PHE A N 1
ATOM 4884 C CA . PHE A 1 628 ? -1.854 -13.847 7.295 1.00 91.69 628 PHE A CA 1
ATOM 4885 C C . PHE A 1 628 ? -2.096 -15.247 6.718 1.00 91.69 628 PHE A C 1
ATOM 4887 O O . PHE A 1 628 ? -3.195 -15.767 6.862 1.00 91.69 628 PHE A O 1
ATOM 4894 N N . GLU A 1 629 ? -1.083 -15.859 6.097 1.00 89.19 629 GLU A N 1
ATOM 4895 C CA . GLU A 1 629 ? -1.102 -17.276 5.710 1.00 89.19 629 GLU A CA 1
ATOM 4896 C C . GLU A 1 629 ? -0.682 -18.187 6.878 1.00 89.19 629 GLU A C 1
ATOM 4898 O O . GLU A 1 629 ? -0.848 -19.404 6.815 1.00 89.19 629 GLU A O 1
ATOM 4903 N N . ASN A 1 630 ? -0.115 -17.617 7.947 1.00 89.19 630 ASN A N 1
ATOM 4904 C CA . ASN A 1 630 ? 0.348 -18.368 9.103 1.00 89.19 630 ASN A CA 1
ATOM 4905 C C . ASN A 1 630 ? -0.775 -18.534 10.141 1.00 89.19 630 ASN A C 1
ATOM 4907 O O . ASN A 1 630 ? -1.196 -17.569 10.783 1.00 89.19 630 ASN A O 1
ATOM 4911 N N . ASP A 1 631 ? -1.194 -19.781 10.365 1.00 90.50 631 ASP A N 1
ATOM 4912 C CA . ASP A 1 631 ? -2.273 -20.132 11.299 1.00 90.50 631 ASP A CA 1
ATOM 4913 C C . ASP A 1 631 ? -2.062 -19.588 12.718 1.00 90.50 631 ASP A C 1
ATOM 4915 O O . ASP A 1 631 ? -3.008 -19.108 13.345 1.00 90.50 631 ASP A O 1
ATOM 4919 N N . LEU A 1 632 ? -0.830 -19.630 13.243 1.00 90.06 632 LEU A N 1
ATOM 4920 C CA . LEU A 1 632 ? -0.541 -19.099 14.578 1.00 90.06 632 LEU A CA 1
ATOM 4921 C C . LEU A 1 632 ? -0.729 -17.586 14.607 1.00 90.06 632 LEU A C 1
ATOM 4923 O O . LEU A 1 632 ? -1.197 -17.042 15.608 1.00 90.06 632 LEU A O 1
ATOM 4927 N N . VAL A 1 633 ? -0.394 -16.907 13.507 1.00 91.19 633 VAL A N 1
ATOM 4928 C CA . VAL A 1 633 ? -0.542 -15.455 13.417 1.00 91.19 633 VAL A CA 1
ATOM 4929 C C . VAL A 1 633 ? -2.003 -15.069 13.386 1.00 91.19 633 VAL A C 1
ATOM 4931 O O . VAL A 1 633 ? -2.417 -14.193 14.147 1.00 91.19 633 VAL A O 1
ATOM 4934 N N . CYS A 1 634 ? -2.809 -15.781 12.607 1.00 93.69 634 CYS A N 1
ATOM 4935 C CA . CYS A 1 634 ? -4.256 -15.619 12.609 1.00 93.69 634 CYS A CA 1
ATOM 4936 C C . CYS A 1 634 ? -4.872 -15.903 13.988 1.00 93.69 634 CYS A C 1
ATOM 4938 O O . CYS A 1 634 ? -5.719 -15.133 14.444 1.00 93.69 634 CYS A O 1
ATOM 4940 N N . GLN A 1 635 ? -4.434 -16.957 14.682 1.00 92.56 635 GLN A N 1
ATOM 4941 C CA . GLN A 1 635 ? -4.887 -17.270 16.044 1.00 92.56 635 GLN A CA 1
ATOM 4942 C C . GLN A 1 635 ? -4.566 -16.145 17.029 1.00 92.56 635 GLN A C 1
ATOM 4944 O O . GLN A 1 635 ? -5.472 -15.657 17.702 1.00 92.56 635 GLN A O 1
ATOM 4949 N N . HIS A 1 636 ? -3.322 -15.661 17.048 1.00 92.00 636 HIS A N 1
ATOM 4950 C CA . HIS A 1 636 ? -2.906 -14.547 17.906 1.00 92.00 636 HIS A CA 1
ATOM 4951 C C . HIS A 1 636 ? -3.672 -13.254 17.607 1.00 92.00 636 HIS A C 1
ATOM 4953 O O . HIS A 1 636 ? -4.059 -12.539 18.531 1.00 92.00 636 HIS A O 1
ATOM 4959 N N . ILE A 1 637 ? -3.936 -12.959 16.325 1.00 94.62 637 ILE A N 1
ATOM 4960 C CA . ILE A 1 637 ? -4.792 -11.834 15.915 1.00 94.62 637 ILE A CA 1
ATOM 4961 C C . ILE A 1 637 ? -6.184 -11.975 16.544 1.00 94.62 637 ILE A C 1
ATOM 4963 O O . ILE A 1 637 ? -6.667 -11.029 17.168 1.00 94.62 637 ILE A O 1
ATOM 4967 N N . GLY A 1 638 ? -6.813 -13.146 16.404 1.00 93.75 638 GLY A N 1
ATOM 4968 C CA . GLY A 1 638 ? -8.124 -13.433 16.986 1.00 93.75 638 GLY A CA 1
ATOM 4969 C C . GLY A 1 638 ? -8.126 -13.255 18.503 1.00 93.75 638 GLY A C 1
ATOM 4970 O O . GLY A 1 638 ? -8.903 -12.460 19.024 1.00 93.75 638 GLY A O 1
ATOM 4971 N N . GLU A 1 639 ? -7.198 -13.906 19.207 1.00 91.94 639 GLU A N 1
ATOM 4972 C CA . GLU A 1 639 ? -7.067 -13.828 20.668 1.00 91.94 639 GLU A CA 1
ATOM 4973 C C . GLU A 1 639 ? -6.861 -12.392 21.164 1.00 91.94 639 GLU A C 1
ATOM 4975 O O . GLU A 1 639 ? -7.492 -11.966 22.132 1.00 91.94 639 GLU A O 1
ATOM 4980 N N . TRP A 1 640 ? -6.014 -11.613 20.489 1.00 91.56 640 TRP A N 1
ATOM 4981 C CA . TRP A 1 640 ? -5.784 -10.217 20.848 1.00 91.56 640 TRP A CA 1
ATOM 4982 C C . TRP A 1 640 ? -7.025 -9.348 20.624 1.00 91.56 640 TRP A C 1
ATOM 4984 O O . TRP A 1 640 ? -7.336 -8.476 21.440 1.00 91.56 640 TRP A O 1
ATOM 4994 N N . LEU A 1 641 ? -7.747 -9.560 19.523 1.00 92.19 641 LEU A N 1
ATOM 4995 C CA . LEU A 1 641 ? -8.902 -8.740 19.163 1.00 92.19 641 LEU A CA 1
ATOM 4996 C C . LEU A 1 641 ? -10.176 -9.119 19.920 1.00 92.19 641 LEU A C 1
ATOM 4998 O O . LEU A 1 641 ? -11.003 -8.236 20.131 1.00 92.19 641 LEU A O 1
ATOM 5002 N N . THR A 1 642 ? -10.347 -10.371 20.339 1.00 90.19 642 THR A N 1
ATOM 5003 C CA . THR A 1 642 ? -11.601 -10.850 20.953 1.00 90.19 642 THR A CA 1
ATOM 5004 C C . THR A 1 642 ? -11.435 -11.329 22.392 1.00 90.19 642 THR A C 1
ATOM 5006 O O . THR A 1 642 ? -12.433 -11.584 23.056 1.00 90.19 642 THR A O 1
ATOM 5009 N N . GLY A 1 643 ? -10.206 -11.452 22.901 1.00 81.06 643 GLY A N 1
ATOM 5010 C CA . GLY A 1 643 ? -9.954 -11.871 24.280 1.00 81.06 643 GLY A CA 1
ATOM 5011 C C . GLY A 1 643 ? -10.395 -10.832 25.313 1.00 81.06 643 GLY A C 1
ATOM 5012 O O . GLY A 1 643 ? -10.419 -9.631 25.026 1.00 81.06 643 GLY A O 1
ATOM 5013 N N . ASP A 1 644 ? -10.712 -11.286 26.528 1.00 65.31 644 ASP A N 1
ATOM 5014 C CA . ASP A 1 644 ? -11.017 -10.410 27.663 1.00 65.31 644 ASP A CA 1
ATOM 5015 C C . ASP A 1 644 ? -9.786 -9.583 28.052 1.00 65.31 644 ASP A C 1
ATOM 5017 O O . ASP A 1 644 ? -8.677 -10.125 28.129 1.00 65.31 644 ASP A O 1
ATOM 5021 N N . ASP A 1 645 ? -9.990 -8.308 28.407 1.00 57.78 645 ASP A N 1
ATOM 5022 C CA . ASP A 1 645 ? -8.924 -7.378 28.829 1.00 57.78 645 ASP A CA 1
ATOM 5023 C C . ASP A 1 645 ? -8.039 -7.952 29.967 1.00 57.78 645 ASP A C 1
ATOM 5025 O O . ASP A 1 645 ? -6.877 -7.574 30.110 1.00 57.78 645 ASP A O 1
ATOM 5029 N N . TRP A 1 646 ? -8.554 -8.922 30.740 1.00 35.75 646 TRP A N 1
ATOM 5030 C CA . TRP A 1 646 ? -7.886 -9.562 31.882 1.00 35.75 646 TRP A CA 1
ATOM 5031 C C . TRP A 1 646 ? -7.085 -10.845 31.559 1.00 35.75 646 TRP A C 1
ATOM 5033 O O . TRP A 1 646 ? -6.092 -11.138 32.225 1.00 35.75 646 TRP A O 1
ATOM 5043 N N . THR A 1 647 ? -7.450 -11.620 30.529 1.00 38.59 647 THR A N 1
ATOM 5044 C CA . THR A 1 647 ? -6.739 -12.884 30.175 1.00 38.59 647 THR A CA 1
ATOM 5045 C C . THR A 1 647 ? -5.366 -12.641 29.547 1.00 38.59 647 THR A C 1
ATOM 5047 O O . THR A 1 647 ? -4.437 -13.446 29.636 1.00 38.59 647 THR A O 1
ATOM 5050 N N . LEU A 1 648 ? -5.236 -11.451 28.988 1.00 42.91 648 LEU A N 1
ATOM 5051 C CA . LEU A 1 648 ? -4.112 -10.896 28.268 1.00 42.91 648 LEU A CA 1
ATOM 5052 C C . LEU A 1 648 ? -2.898 -10.562 29.183 1.00 42.91 648 LEU A C 1
ATOM 5054 O O . LEU A 1 648 ? -1.791 -10.363 28.690 1.00 42.91 648 LEU A O 1
ATOM 5058 N N . GLY A 1 649 ? -3.064 -10.566 30.514 1.00 36.78 649 GLY A N 1
ATOM 5059 C CA . GLY A 1 649 ? -2.018 -10.236 31.497 1.00 36.78 649 GLY A CA 1
ATOM 5060 C C . GLY A 1 649 ? -1.174 -11.397 32.052 1.00 36.78 649 GLY A C 1
ATOM 5061 O O . GLY A 1 649 ? -0.325 -11.144 32.902 1.00 36.78 649 GLY A O 1
ATOM 5062 N N . SER A 1 650 ? -1.378 -12.656 31.637 1.00 31.50 650 SER A N 1
ATOM 5063 C CA . SER A 1 650 ? -0.748 -13.812 32.324 1.00 31.50 650 SER A CA 1
ATOM 5064 C C . SER A 1 650 ? -0.020 -14.835 31.449 1.00 31.50 650 SER A C 1
ATOM 5066 O O . SER A 1 650 ? 0.537 -15.798 31.976 1.00 31.50 650 SER A O 1
ATOM 5068 N N . LYS A 1 651 ? 0.060 -14.634 30.132 1.00 32.94 651 LYS A N 1
ATOM 5069 C CA . LYS A 1 651 ? 0.868 -15.495 29.264 1.00 32.94 651 LYS A CA 1
ATOM 5070 C C . LYS A 1 651 ? 1.816 -14.643 28.438 1.00 32.94 651 LYS A C 1
ATOM 5072 O O . LYS A 1 651 ? 1.445 -14.142 27.387 1.00 32.94 651 LYS A O 1
ATOM 5077 N N . ASN A 1 652 ? 3.059 -14.523 28.901 1.00 32.97 652 ASN A N 1
ATOM 5078 C CA . ASN A 1 652 ? 4.168 -14.457 27.956 1.00 32.97 652 ASN A CA 1
ATOM 5079 C C . ASN A 1 652 ? 4.119 -15.770 27.162 1.00 32.97 652 ASN A C 1
ATOM 5081 O O . ASN A 1 652 ? 4.311 -16.825 27.779 1.00 32.97 652 ASN A O 1
ATOM 5085 N N . PRO A 1 653 ? 3.906 -15.769 25.835 1.00 36.09 653 PRO A N 1
ATOM 5086 C CA . PRO A 1 653 ? 4.420 -16.859 25.036 1.00 36.09 653 PRO A CA 1
ATOM 5087 C C . PRO A 1 653 ? 5.937 -16.689 25.105 1.00 36.09 653 PRO A C 1
ATOM 5089 O O . PRO A 1 653 ? 6.536 -15.898 24.380 1.00 36.09 653 PRO A O 1
ATOM 5092 N N . VAL A 1 654 ? 6.558 -17.362 26.073 1.00 32.69 654 VAL A N 1
ATOM 5093 C CA . VAL A 1 654 ? 7.996 -17.594 26.037 1.00 32.69 654 VAL A CA 1
ATOM 5094 C C . VAL A 1 654 ? 8.286 -18.189 24.665 1.00 32.69 654 VAL A C 1
ATOM 5096 O O . VAL A 1 654 ? 7.684 -19.198 24.295 1.00 32.69 654 VAL A O 1
ATOM 5099 N N . SER A 1 655 ? 9.167 -17.508 23.936 1.00 36.09 655 SER A N 1
ATOM 5100 C CA . SER A 1 655 ? 9.817 -17.954 22.708 1.00 36.09 655 SER A CA 1
ATOM 5101 C C . SER A 1 655 ? 9.886 -19.481 22.606 1.00 36.09 655 SER A C 1
ATOM 5103 O O . SER A 1 655 ? 10.517 -20.130 23.449 1.00 36.09 655 SER A O 1
ATOM 5105 N N . ARG A 1 656 ? 9.273 -20.041 21.566 1.00 31.58 656 ARG A N 1
ATOM 5106 C CA . ARG A 1 656 ? 9.692 -21.320 20.998 1.00 31.58 656 ARG A CA 1
ATOM 5107 C C . ARG A 1 656 ? 10.154 -21.090 19.580 1.00 31.58 656 ARG A C 1
ATOM 5109 O O . ARG A 1 656 ? 9.413 -20.394 18.854 1.00 31.58 656 ARG A O 1
#

Sequence (656 aa):
MVKIYISSTFEDLKEYREAVVQLLKKGGGREILAMEDYLAKDQRPLEKCLDDVAASDVYIGIFAWRYGFIPKQNNPDQKSITELEYRKAKEVAGKAYTFLVKEDVPWPRHFQDDVTREGDSGARIAAFKSELRENSVVNYFSNKAELAGLVTAVVAGWEKKHHAYPEGNAQHGYPSPLTGAIRIVIPSQDTPPNVTLKLTPAQVSGGVVIEFVAEGVRQAEAVVPASHSPPETIEVAEDDILALEYVDGTEQFLTANEMREELASSALVDRAPAASGGAGFGGNILKSLQVLSIDDAYFDGSGKVPRERVLELEHRLRPSPGIFQFADPDKMGDPVDPSAFTKNNGPLLLFMHGPGMRNADTYRDLRNHAVWGTISDTYGDRLLAYEHHTISVSPIANALQIARWVPPESTLHMITHSRAGLVAELLCLPQDGVEASEAIISPLQGALKAENDNARYHALENDIEDLRELLSLRARKRWRVARFLRIACPAKGITTNRLDHYLSLLLNLSTKSKNTHSDGLLKVLTLTVVKHRISFFDLPGLAAQLPSSPLIRILNNPRWESESDLNVVGGRCSSADMMLPVLFAADNLYAEAGDGLVAHSSTKGGLRRRNAVREWYEGRNCSHFGYFENDLVCQHIGEWLTGDDWTLGSKNPVSR

Foldseek 3Di:
DAEEEEFDADPQCVLLVVLQVVLVVVVPPYHYHYPVPDDPDDDDDLVVLLVSLLPGQAYEQEYEQDQADFDPPPCPVRHHSSLVSQVSNVVDPPRYAAEYEDPPADGDLVRHQLSVVPDVNRPNVVVVVVVCVVPDDYHYDRDSNRSNVVSSVSVVVVCVVVPDDDPDDDDDDDDDAPQAAAEEEEDDPPDDDDDDDDDDDDDDHHDYDYDYDDPDDDDPDDDDDDDDDDHHYHYDYQLWWKWWAWPVRAIAIFGPVVVVVCVVVCLVVVVPPPPDDDPDDDTPGTRDIDTHPDPVCVVPVVVDDLLVVLVVLLCVLPVDWAKFFDLDLQDTHGHDQQVVDDQPLAEQEEEEEAALAFSSLLQNLLSVFPLSVVLCVQQPRSHMYTDDRQFADALLLVLLRCLVRHAANHEYAYEYAEQNVLNVLLLQWDLPDDVVLVVLLVLLVVVLVVDPDPVLNVVSVVSSVSSSSSSVSCNVRVYAYAHYEYENYLLLAWDDQQPLLLLSLVLRLCVVDPSPPRNVSSVVSSSSCNSNVPGSSSGNSSVCRHNPHSSSVSFQPQVTEGQYAAEQEWEFADPNLCCSVVVRDSDPSPDFGGQSTHGPVSSPGGHHYPDDYHYDYHHPHAHSSRQSVDNVSSVVVSCRSNPDPPVVPPDDPPDD

Radius of gyration: 30.01 Å; chains: 1; bounding box: 70×64×90 Å

Secondary structure (DSSP, 8-state):
-EEEEEEE-STTTHHHHHHHHHHHHHTSSEEEE-GGGS-SSS---HHHHHHHHHH-SEEEEEE-S------SSS-TT---HHHHHHHHHHTSTT-EEEEEE-TTS---GGG-HHHH--TTTTHHHHHHHHHHHHHS-EEEESSHHHHHHHHHHHHHHHHHHH-PPPP----SPPPPS----EEEE---TTS---------S----S--------TT-----------SSPPEEEE--TTPEEEEEETTS-EEEEEHHHHHHHHHTTTTTTTS--SS-SS------EEEEEEE---HHHHHTT---HHHHHHHHHHHH-SS-EEEE---SSS---B--GGG--GGG-PEEEEE--TT--HHHHTHHHHHSTHHHHHHHHHGGGEEEEE---SSS-HHHHHHHHHHHSPTT-EEEEEEETTHHHHHHHHT----HHHHHHHHHHHHHHHHHH---HHHHHHHHHHHHHHHHHHHHHHHH--EEEEEEEES--TT--S---HHHHHHHHHHHHHHTT-TTSHHHHHHHHHHHHHTT--GGG-HHHHTTSTT-HHHHHHT-TT-EE-SEEEEEEE---TTTTHHHHHT--SS-TT--BSSSSBHHHHT-SSEESSPPEEEEE-S---TTTGGG-HHHHHHHHHHHHS-TTGGGS------

pLDDT: mean 74.48, std 22.57, range [20.41, 98.69]